Protein AF-0000000084935523 (afdb_homodimer)

pLDDT: mean 92.21, std 7.0, range [58.0, 98.88]

InterPro domains:
  IPR003142 Biotin protein ligase, C-terminal [PF02237] (274-317)
  IPR004143 Biotinyl protein ligase (BPL) and lipoyl protein ligase (LPL), catalytic domain [PF03099] (86-207)
  IPR004143 Biotinyl protein ligase (BPL) and lipoyl protein ligase (LPL), catalytic domain [PS51733] (65-253)
  IPR004408 Biotin--acetyl-CoA-carboxylase ligase [TIGR00121] (83-317)
  IPR004408 Biotin--acetyl-CoA-carboxylase ligase [cd16442] (79-252)
  IPR008988 Transcriptional repressor, C-terminal [SSF50037] (271-317)
  IPR013196 Helix-turn-helix, type 11 [PF08279] (6-58)
  IPR030855 Bifunctional ligase/repressor BirA [MF_00978] (6-317)
  IPR036388 Winged helix-like DNA-binding domain superfamily [G3DSA:1.10.10.10] (2-63)
  IPR036390 Winged helix DNA-binding domain superfamily [SSF46785] (1-60)
  IPR045864 Class II Aminoacyl-tRNA synthetase/Biotinyl protein ligase (BPL) and lipoyl protein ligase (LPL) [G3DSA:3.30.930.10] (65-269)
  IPR045864 Class II Aminoacyl-tRNA synthetase/Biotinyl protein ligase (BPL) and lipoyl protein ligase (LPL) [SSF55681] (77-267)

Secondary structure (DSSP, 8-state):
---HHHHHHHHHHTT---B-HHHHHHHHTS-HHHHHHHHHHHHHTT--EEEETTTEEEESS------HHHHTGGG-SS-EEEEEEES-HHHHHHHTGGGPPTT-EEEEEEESS-B-GGG-B----TTTEEEEEEEEEETT-GGGGTTHHHHHHHHHHHHHHHTT---EEEETTTEEEETTEEEEEEEEEEEEETTS-EEEEEEEEEES---HHHHTT--S-B--TGGGT----HHHHHHHHHHHHHHHHHHHHHHTTHHHHHHHHTTBTTTT-EEEEEETTEEEEEEEEEE-TT-PEEEE-TTS-EEEE-SSSEEEEE--/---HHHHHHHHHHTT---B-HHHHHHHHTS-HHHHHHHHHHHHHTT--EEEETTTEEEESS------HHHHTGGG-SS-EEEEEEES-HHHHHHHTGGGPPTT-EEEEEEESS-B-GGG-B----TTTEEEEEEEEEETT-GGGGTTHHHHHHHHHHHHHHHTT---EEEETTTEEEETTEEEEEEEEEEEEETTS-EEEEEEEEEES---HHHHTT--S-B--TGGGT----HHHHHHHHHHHHHHHHHHHHHHTTHHHHHHHHTTBTTTT-EEEEEETTEEEEEEEEEE-TT-PEEEE-TTS-EEEE-SSSEEEEE--

Sequence (640 aa):
MLSTIRQQLIAALADGQFHSGAHLAEQLGVSRAAIHNHIEALSTLGLDLYRVKGKGYRLAQPLSLLSADHIGVAERPAPLHLLWQVDSTNAFLLARAKQCRNGEACLAEMQTGGRGRRGRTWVSPIASHLYLSYFWRLEQGLAAAGGLSLAVGVMLCEALESLGVSGLTLKWPNDIYLNGRKLAGILVEVSGQQGEACELVIGCGVNVTMPESMAALIDQPWADLAGEGIAPSRSELARRVLEHLDAGMRDFELEGLTPFVARWLARDQFADTPVKLLLGNQEVIGVARGIDPQGHLLLALPDGTVKRFAGGELSLRPRDMLSTIRQQLIAALADGQFHSGAHLAEQLGVSRAAIHNHIEALSTLGLDLYRVKGKGYRLAQPLSLLSADHIGVAERPAPLHLLWQVDSTNAFLLARAKQCRNGEACLAEMQTGGRGRRGRTWVSPIASHLYLSYFWRLEQGLAAAGGLSLAVGVMLCEALESLGVSGLTLKWPNDIYLNGRKLAGILVEVSGQQGEACELVIGCGVNVTMPESMAALIDQPWADLAGEGIAPSRSELARRVLEHLDAGMRDFELEGLTPFVARWLARDQFADTPVKLLLGNQEVIGVARGIDPQGHLLLALPDGTVKRFAGGELSLRPRD

Solvent-accessible surface area (backbone atoms only — not comparable to full-atom values): 33312 Å² total; per-residue (Å²): 131,85,45,72,67,53,50,51,49,48,61,70,35,22,76,32,46,71,42,37,50,64,58,52,11,62,76,69,72,50,50,51,68,53,47,54,52,50,52,55,53,43,37,74,49,44,42,59,70,44,75,42,92,96,51,23,37,27,30,79,58,58,47,50,65,81,36,60,76,68,36,37,52,88,74,45,95,33,60,66,45,81,37,68,68,40,50,29,53,48,57,57,49,60,76,41,50,93,75,56,51,66,57,20,33,28,36,36,34,21,33,80,50,28,67,43,70,92,80,35,69,37,89,36,41,52,48,26,46,45,42,37,14,38,31,38,68,37,72,80,13,69,81,56,51,48,32,45,50,47,41,48,49,43,31,45,49,53,27,43,39,74,72,67,54,71,61,62,28,35,41,75,63,35,36,32,22,39,77,89,16,41,28,32,42,52,43,47,35,40,37,34,38,74,35,31,44,19,42,36,36,39,27,39,39,36,41,34,44,78,43,75,85,54,54,75,76,52,93,59,74,62,36,32,35,45,82,73,72,40,76,73,49,52,18,52,50,49,30,39,38,50,53,30,46,55,55,47,50,54,49,32,72,74,55,35,32,55,85,37,49,66,62,38,57,75,25,39,65,49,60,73,28,60,26,30,36,31,50,79,94,41,75,47,65,28,30,28,64,48,61,49,79,65,50,26,38,28,33,31,32,90,88,64,52,71,45,78,40,70,60,36,71,56,47,71,39,74,52,130,131,86,46,70,66,52,52,50,49,50,62,70,34,22,78,32,46,73,41,38,51,65,57,53,12,62,75,68,72,51,49,52,67,51,49,51,51,51,52,54,52,43,38,73,49,45,41,56,68,45,76,43,92,98,52,25,38,26,30,78,58,58,46,51,65,83,37,59,75,68,37,37,52,88,74,45,95,34,60,70,45,81,37,67,68,40,49,28,53,48,58,57,48,60,79,39,49,92,75,57,51,65,57,21,32,29,37,35,34,20,34,80,48,28,68,44,71,92,80,36,70,36,89,36,42,53,49,25,47,46,46,37,15,39,31,40,68,36,72,81,13,68,80,57,51,48,31,46,50,45,39,49,49,42,33,46,50,52,28,40,39,74,72,67,54,72,62,64,27,35,41,73,61,36,37,32,25,41,77,87,16,42,28,30,42,53,42,48,34,39,37,35,38,74,34,30,45,20,42,36,36,39,26,39,39,35,41,34,43,78,44,75,84,52,54,76,76,51,92,59,75,62,36,31,34,43,82,72,72,38,76,74,47,52,19,52,50,50,30,38,38,50,53,30,46,55,53,47,49,55,50,33,73,74,56,36,33,56,84,36,48,66,64,37,58,74,26,38,65,48,61,72,30,60,26,30,37,31,49,79,93,41,75,47,63,27,31,27,64,48,61,48,79,65,49,25,40,30,34,31,31,90,88,63,51,71,45,78,40,71,60,35,70,54,46,70,40,75,51,129

Radius of gyration: 29.52 Å; Cα contacts (8 Å, |Δi|>4): 1393; chains: 2; bounding box: 50×87×84 Å

Organism: Ferrimonas balearica (strain DSM 9799 / CCM 4581 / KCTC 23876 / PAT) (NCBI:txid550540)

Structure (mmCIF, N/CA/C/O backbone):
data_AF-0000000084935523-model_v1
#
loop_
_entity.id
_entity.type
_entity.pdbx_description
1 polymer 'Bifunctional ligase/repressor BirA'
#
loop_
_atom_site.group_PDB
_atom_site.id
_atom_site.type_symbol
_atom_site.label_atom_id
_atom_site.label_alt_id
_atom_site.label_comp_id
_atom_site.label_asym_id
_atom_site.label_entity_id
_atom_site.label_seq_id
_atom_site.pdbx_PDB_ins_code
_atom_site.Cartn_x
_atom_site.Cartn_y
_atom_site.Cartn_z
_atom_site.occupancy
_atom_site.B_iso_or_equiv
_atom_site.auth_seq_id
_atom_site.auth_comp_id
_atom_site.auth_asym_id
_atom_site.auth_atom_id
_atom_site.pdbx_PDB_model_num
ATOM 1 N N . MET A 1 1 ? -11.367 24.094 -11.18 1 74.06 1 MET A N 1
ATOM 2 C CA . MET A 1 1 ? -9.922 24.281 -11.266 1 74.06 1 MET A CA 1
ATOM 3 C C . MET A 1 1 ? -9.547 25.734 -10.953 1 74.06 1 MET A C 1
ATOM 5 O O . MET A 1 1 ? -10.297 26.656 -11.266 1 74.06 1 MET A O 1
ATOM 9 N N . LEU A 1 2 ? -8.531 25.844 -10.156 1 86.69 2 LEU A N 1
ATOM 10 C CA . LEU A 1 2 ? -8.047 27.172 -9.844 1 86.69 2 LEU A CA 1
ATOM 11 C C . LEU A 1 2 ? -7.18 27.719 -10.977 1 86.69 2 LEU A C 1
ATOM 13 O O . LEU A 1 2 ? -5.969 27.469 -11.016 1 86.69 2 LEU A O 1
ATOM 17 N N . SER A 1 3 ? -7.844 28.453 -11.867 1 88.44 3 SER A N 1
ATOM 18 C CA . SER A 1 3 ? -7.148 29.016 -13.016 1 88.44 3 SER A CA 1
ATOM 19 C C . SER A 1 3 ? -6.051 29.984 -12.586 1 88.44 3 SER A C 1
ATOM 21 O O . SER A 1 3 ? -5.996 30.375 -11.422 1 88.44 3 SER A O 1
ATOM 23 N N . THR A 1 4 ? -5.242 30.328 -13.523 1 90.56 4 THR A N 1
ATOM 24 C CA . THR A 1 4 ? -4.16 31.266 -13.258 1 90.56 4 THR A CA 1
ATOM 25 C C . THR A 1 4 ? -4.719 32.625 -12.797 1 90.56 4 THR A C 1
ATOM 27 O O . THR A 1 4 ? -4.18 33.25 -11.883 1 90.56 4 THR A O 1
ATOM 30 N N . ILE A 1 5 ? -5.754 33.062 -13.414 1 91.12 5 ILE A N 1
ATOM 31 C CA . ILE A 1 5 ? -6.355 34.344 -13.07 1 91.12 5 ILE A CA 1
ATOM 32 C C . ILE A 1 5 ? -6.895 34.281 -11.641 1 91.12 5 ILE A C 1
ATOM 34 O O . ILE A 1 5 ? -6.754 35.25 -10.883 1 91.12 5 ILE A O 1
ATOM 38 N N . ARG A 1 6 ? -7.492 33.188 -11.312 1 92.31 6 ARG A N 1
ATOM 39 C CA . ARG A 1 6 ? -8.023 33.062 -9.961 1 92.31 6 ARG A CA 1
ATOM 40 C C . ARG A 1 6 ? -6.895 33.031 -8.93 1 92.31 6 ARG A C 1
ATOM 42 O O . ARG A 1 6 ? -7.023 33.625 -7.855 1 92.31 6 ARG A O 1
ATOM 49 N N . GLN A 1 7 ? -5.832 32.375 -9.273 1 93.5 7 GLN A N 1
ATOM 50 C CA . GLN A 1 7 ? -4.668 32.375 -8.391 1 93.5 7 GLN A CA 1
ATOM 51 C C . GLN A 1 7 ? -4.148 33.812 -8.156 1 93.5 7 GLN A C 1
ATOM 53 O O . GLN A 1 7 ? -3.865 34.188 -7.023 1 93.5 7 GLN A O 1
ATOM 58 N N . GLN A 1 8 ? -4.09 34.562 -9.195 1 93.31 8 GLN A N 1
ATOM 59 C CA . GLN A 1 8 ? -3.615 35.938 -9.125 1 93.31 8 GLN A CA 1
ATOM 60 C C . GLN A 1 8 ? -4.578 36.812 -8.32 1 93.31 8 GLN A C 1
ATOM 62 O O . GLN A 1 8 ? -4.148 37.688 -7.574 1 93.31 8 GLN A O 1
ATOM 67 N N . LEU A 1 9 ? -5.809 36.562 -8.523 1 93.06 9 LEU A N 1
ATOM 68 C CA . LEU A 1 9 ? -6.832 37.281 -7.797 1 93.06 9 LEU A CA 1
ATOM 69 C C . LEU A 1 9 ? -6.727 37.031 -6.297 1 93.06 9 LEU A C 1
ATOM 71 O O . LEU A 1 9 ? -6.812 37.969 -5.496 1 93.06 9 LEU A O 1
ATOM 75 N N . ILE A 1 10 ? -6.555 35.781 -5.953 1 93.38 10 ILE A N 1
ATOM 76 C CA . ILE A 1 10 ? -6.395 35.406 -4.551 1 93.38 10 ILE A CA 1
ATOM 77 C C . ILE A 1 10 ? -5.168 36.094 -3.969 1 93.38 10 ILE A C 1
ATOM 79 O O . ILE A 1 10 ? -5.23 36.688 -2.877 1 93.38 10 ILE A O 1
ATOM 83 N N . ALA 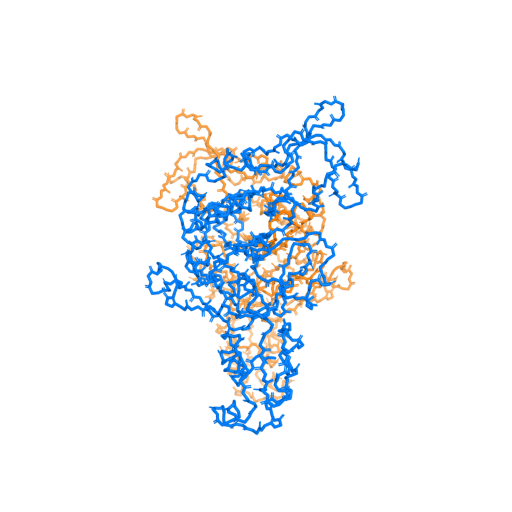A 1 11 ? -4.113 36.031 -4.707 1 93.12 11 ALA A N 1
ATOM 84 C CA . ALA A 1 11 ? -2.883 36.688 -4.258 1 93.12 11 ALA A CA 1
ATOM 85 C C . ALA A 1 11 ? -3.094 38.188 -4.047 1 93.12 11 ALA A C 1
ATOM 87 O O . ALA A 1 11 ? -2.605 38.75 -3.066 1 93.12 11 ALA A O 1
ATOM 88 N N . ALA A 1 12 ? -3.807 38.781 -4.895 1 93 12 ALA A N 1
ATOM 89 C CA . ALA A 1 12 ? -4.055 40.219 -4.836 1 93 12 ALA A CA 1
ATOM 90 C C . ALA A 1 12 ? -4.914 40.594 -3.629 1 93 12 ALA A C 1
ATOM 92 O O . ALA A 1 12 ? -4.727 41.656 -3.016 1 93 12 ALA A O 1
ATOM 93 N N . LEU A 1 13 ? -5.824 39.75 -3.324 1 93.31 13 LEU A N 1
ATOM 94 C CA . LEU A 1 13 ? -6.781 40.031 -2.264 1 93.31 13 LEU A CA 1
ATOM 95 C C . LEU A 1 13 ? -6.266 39.531 -0.916 1 93.31 13 LEU A C 1
ATOM 97 O O . LEU A 1 13 ? -6.879 39.812 0.123 1 93.31 13 LEU A O 1
ATOM 101 N N . ALA A 1 14 ? -5.133 38.875 -0.876 1 92.31 14 ALA A N 1
ATOM 102 C CA . ALA A 1 14 ? -4.66 38.156 0.292 1 92.31 14 ALA A CA 1
ATOM 103 C C . ALA A 1 14 ? -4.367 39.094 1.455 1 92.31 14 ALA A C 1
ATOM 105 O O . ALA A 1 14 ? -4.438 38.688 2.619 1 92.31 14 ALA A O 1
ATOM 106 N N . ASP A 1 15 ? -4.133 40.344 1.156 1 90.94 15 ASP A N 1
ATOM 107 C CA . ASP A 1 15 ? -3.756 41.312 2.189 1 90.94 15 ASP A CA 1
ATOM 108 C C . ASP A 1 15 ? -4.965 41.719 3.031 1 90.94 15 ASP A C 1
ATOM 110 O O . ASP A 1 15 ? -4.82 42.375 4.059 1 90.94 15 ASP A O 1
ATOM 114 N N . GLY A 1 16 ? -6.105 41.375 2.609 1 90.44 16 GLY A N 1
ATOM 115 C CA . GLY A 1 16 ? -7.32 41.656 3.363 1 90.44 16 GLY A CA 1
ATOM 116 C C . GLY A 1 16 ? -7.809 43.062 3.232 1 90.44 16 GLY A C 1
ATOM 117 O O . GLY A 1 16 ? -8.688 43.5 3.979 1 90.44 16 GLY A O 1
ATOM 118 N N . GLN A 1 17 ? -7.215 43.781 2.295 1 92.69 17 GLN A N 1
ATOM 119 C CA . GLN A 1 17 ? -7.637 45.156 2.057 1 92.69 17 GLN A CA 1
ATOM 120 C C . GLN A 1 17 ? -8.625 45.25 0.899 1 92.69 17 GLN A C 1
ATOM 122 O O . GLN A 1 17 ? -8.781 44.281 0.139 1 92.69 17 GLN A O 1
ATOM 127 N N . PHE A 1 18 ? -9.297 46.375 0.881 1 94.69 18 PHE A N 1
ATOM 128 C CA . PHE A 1 18 ? -10.219 46.594 -0.234 1 94.69 18 PHE A CA 1
ATOM 129 C C . PHE A 1 18 ? -9.445 46.844 -1.526 1 94.69 18 PHE A C 1
ATOM 131 O O . PHE A 1 18 ? -8.453 47.562 -1.535 1 94.69 18 PHE A O 1
ATOM 138 N N . HIS A 1 19 ? -9.852 46.219 -2.559 1 95.38 19 HIS A N 1
ATOM 139 C CA . HIS A 1 19 ? -9.359 46.438 -3.91 1 95.38 19 HIS A CA 1
ATOM 140 C C . HIS A 1 19 ? -10.5 46.656 -4.891 1 95.38 19 HIS A C 1
ATOM 142 O O . HIS A 1 19 ? -11.445 45.875 -4.949 1 95.38 19 HIS A O 1
ATOM 148 N N . SER A 1 20 ? -10.445 47.75 -5.566 1 94.31 20 SER A N 1
ATOM 149 C CA . SER A 1 20 ? -11.516 48.062 -6.508 1 94.31 20 SER A CA 1
ATOM 150 C C . SER A 1 20 ? -11.562 47.062 -7.645 1 94.31 20 SER A C 1
ATOM 152 O O . SER A 1 20 ? -10.523 46.531 -8.078 1 94.31 20 SER A O 1
ATOM 154 N N . GLY A 1 21 ? -12.742 46.781 -8.125 1 93.25 21 GLY A N 1
ATOM 155 C CA . GLY A 1 21 ? -12.898 45.906 -9.266 1 93.25 21 GLY A CA 1
ATOM 156 C C . GLY A 1 21 ? -12.172 46.406 -10.508 1 93.25 21 GLY A C 1
ATOM 157 O O . GLY A 1 21 ? -11.617 45.594 -11.266 1 93.25 21 GLY A O 1
ATOM 158 N N . ALA A 1 22 ? -12.18 47.688 -10.664 1 93.19 22 ALA A N 1
ATOM 159 C CA . ALA A 1 22 ? -11.508 48.312 -11.812 1 93.19 22 ALA A CA 1
ATOM 160 C C . ALA A 1 22 ? -10 48.094 -11.742 1 93.19 22 ALA A C 1
ATOM 162 O O . ALA A 1 22 ? -9.367 47.75 -12.75 1 93.19 22 ALA A O 1
ATOM 163 N N . HIS A 1 23 ? -9.445 48.281 -10.625 1 94.06 23 HIS A N 1
ATOM 164 C CA . HIS A 1 23 ? -8.016 48.094 -10.438 1 94.06 23 HIS A CA 1
ATOM 165 C C . HIS A 1 23 ? -7.613 46.656 -10.656 1 94.06 23 HIS A C 1
ATOM 167 O O . HIS A 1 23 ? -6.605 46.375 -11.312 1 94.06 23 HIS A O 1
ATOM 173 N N . LEU A 1 24 ? -8.359 45.75 -10.078 1 95.38 24 LEU A N 1
ATOM 174 C CA . LEU A 1 24 ? -8.094 44.312 -10.242 1 95.38 24 LEU A CA 1
ATOM 175 C C . LEU A 1 24 ? -8.18 43.906 -11.711 1 95.38 24 LEU A C 1
ATOM 177 O O . LEU A 1 24 ? -7.352 43.125 -12.195 1 95.38 24 LEU A O 1
ATOM 181 N N . ALA A 1 25 ? -9.172 44.406 -12.367 1 95.06 25 ALA A N 1
ATOM 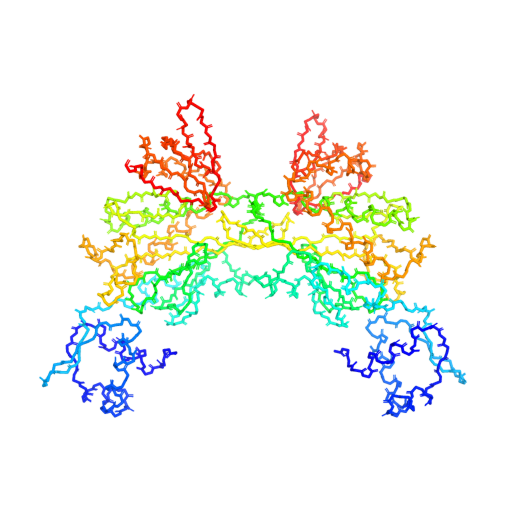182 C CA . ALA A 1 25 ? -9.367 44.125 -13.789 1 95.06 25 ALA A CA 1
ATOM 183 C C . ALA A 1 25 ? -8.164 44.562 -14.609 1 95.06 25 ALA A C 1
ATOM 185 O O . ALA A 1 25 ? -7.691 43.844 -15.492 1 95.06 25 ALA A O 1
ATOM 186 N N . GLU A 1 26 ? -7.742 45.75 -14.344 1 94.38 26 GLU A N 1
ATOM 187 C CA . GLU A 1 26 ? -6.582 46.312 -15.031 1 94.38 26 GLU A CA 1
ATOM 188 C C . GLU A 1 26 ? -5.328 45.469 -14.758 1 94.38 26 GLU A C 1
ATOM 190 O O . GLU A 1 26 ? -4.578 45.156 -15.68 1 94.38 26 GLU A O 1
ATOM 195 N N . GLN A 1 27 ? -5.117 45.156 -13.578 1 93.44 27 GLN A N 1
ATOM 196 C CA . GLN A 1 27 ? -3.934 44.438 -13.148 1 93.44 27 GLN A CA 1
ATOM 197 C C . GLN A 1 27 ? -3.893 43.031 -13.773 1 93.44 27 GLN A C 1
ATOM 199 O O . GLN A 1 27 ? -2.818 42.531 -14.109 1 93.44 27 GLN A O 1
ATOM 204 N N . LEU A 1 28 ? -5.059 42.438 -13.914 1 94 28 LEU A N 1
ATOM 205 C CA . LEU A 1 28 ? -5.102 41.031 -14.336 1 94 28 LEU A CA 1
ATOM 206 C C . LEU A 1 28 ? -5.438 40.906 -15.812 1 94 28 LEU A C 1
ATOM 208 O O . LEU A 1 28 ? -5.406 39.812 -16.375 1 94 28 LEU A O 1
ATOM 212 N N . GLY A 1 29 ? -5.73 42.062 -16.422 1 93.94 29 GLY A N 1
ATOM 213 C CA . GLY A 1 29 ? -5.973 42.094 -17.844 1 93.94 29 GLY A CA 1
ATOM 214 C C . GLY A 1 29 ? -7.285 41.438 -18.25 1 93.94 29 GLY A C 1
ATOM 215 O O . GLY A 1 29 ? -7.344 40.719 -19.234 1 93.94 29 GLY A O 1
ATOM 216 N N . VAL A 1 30 ? -8.305 41.594 -17.438 1 95.06 30 VAL A N 1
ATOM 217 C CA . VAL A 1 30 ? -9.633 41.094 -17.734 1 95.06 30 VAL A CA 1
ATOM 218 C C . VAL A 1 30 ? -10.688 42.156 -17.5 1 95.06 30 VAL A C 1
ATOM 220 O O . VAL A 1 30 ? -10.352 43.281 -17.125 1 95.06 30 VAL A O 1
ATOM 223 N N . SER A 1 31 ? -11.93 41.875 -17.844 1 94.12 31 SER A N 1
ATOM 224 C CA . SER A 1 31 ? -13.016 42.844 -17.656 1 94.12 31 SER A CA 1
ATOM 225 C C . SER A 1 31 ? -13.477 42.875 -16.203 1 94.12 31 SER A C 1
ATOM 227 O O . SER A 1 31 ? -13.219 41.938 -15.438 1 94.12 31 SER A O 1
ATOM 229 N N . ARG A 1 32 ? -14.109 44 -15.844 1 92.25 32 ARG A N 1
ATOM 230 C CA . ARG A 1 32 ? -14.711 44.094 -14.516 1 92.25 32 ARG A CA 1
ATOM 231 C C . ARG A 1 32 ? -15.75 43 -14.305 1 92.25 32 ARG A C 1
ATOM 233 O O . ARG A 1 32 ? -15.891 42.469 -13.203 1 92.25 32 ARG A O 1
ATOM 240 N N . ALA A 1 33 ? -16.469 42.719 -15.32 1 93.12 33 ALA A N 1
ATOM 241 C CA . ALA A 1 33 ? -17.453 41.656 -15.242 1 93.12 33 ALA A CA 1
ATOM 242 C C . ALA A 1 33 ? -16.797 40.281 -14.945 1 93.12 33 ALA A C 1
ATOM 244 O O . ALA A 1 33 ? -17.344 39.5 -14.188 1 93.12 33 ALA A O 1
ATOM 245 N N . ALA A 1 34 ? -15.664 40.094 -15.57 1 93.62 34 ALA A N 1
ATOM 246 C CA . ALA A 1 34 ? -14.922 38.844 -15.336 1 93.62 34 ALA A CA 1
ATOM 247 C C . ALA A 1 34 ? -14.453 38.781 -13.883 1 93.62 34 ALA A C 1
ATOM 249 O O . ALA A 1 34 ? -14.461 37.688 -13.281 1 93.62 34 ALA A O 1
ATOM 250 N N . ILE A 1 35 ? -13.969 39.844 -13.352 1 93.81 35 ILE A N 1
ATOM 251 C CA . ILE A 1 35 ? -13.539 39.906 -11.953 1 93.81 35 ILE A CA 1
ATOM 252 C C . ILE A 1 35 ? -14.68 39.469 -11.039 1 93.81 35 ILE A C 1
ATOM 254 O O . ILE A 1 35 ? -14.484 38.656 -10.133 1 93.81 35 ILE A O 1
ATOM 258 N N . HIS A 1 36 ? -15.828 40.031 -11.289 1 92.19 36 HIS A N 1
ATOM 259 C CA . HIS A 1 36 ? -17 39.688 -10.492 1 92.19 36 HIS A CA 1
ATOM 260 C C . HIS A 1 36 ? -17.281 38.188 -10.555 1 92.19 36 HIS A C 1
ATOM 262 O O . HIS A 1 36 ? -17.531 37.562 -9.523 1 92.19 36 HIS A O 1
ATOM 268 N N . ASN A 1 37 ? -17.219 37.625 -11.688 1 93.69 37 ASN A N 1
ATOM 269 C CA . ASN A 1 37 ? -17.469 36.188 -11.875 1 93.69 37 ASN A CA 1
ATOM 270 C C . ASN A 1 37 ? -16.438 35.344 -11.125 1 93.69 37 ASN A C 1
ATOM 272 O O . ASN A 1 37 ? -16.781 34.344 -10.5 1 93.69 37 ASN A O 1
ATOM 276 N N . HIS A 1 38 ? -15.195 35.75 -11.266 1 92.94 38 HIS A N 1
ATOM 277 C CA . HIS A 1 38 ? -14.133 35 -10.57 1 92.94 38 HIS A CA 1
ATOM 278 C C . HIS A 1 38 ? -14.297 35.094 -9.062 1 92.94 38 HIS A C 1
ATOM 280 O O . HIS A 1 38 ? -14.047 34.125 -8.344 1 92.94 38 HIS A O 1
ATOM 286 N N . ILE A 1 39 ? -14.68 36.25 -8.617 1 91.62 39 ILE A N 1
ATOM 287 C CA . ILE A 1 39 ? -14.883 36.438 -7.188 1 91.62 39 ILE A CA 1
ATOM 288 C C . ILE A 1 39 ? -16 35.531 -6.688 1 91.62 39 ILE A C 1
ATOM 290 O O . ILE A 1 39 ? -15.883 34.906 -5.629 1 91.62 39 ILE A O 1
ATOM 294 N N . GLU A 1 40 ? -17.062 35.406 -7.41 1 90.5 40 GLU A N 1
ATOM 295 C CA . GLU A 1 40 ? -18.172 34.5 -7.062 1 90.5 40 GLU A CA 1
ATOM 296 C C . GLU A 1 40 ? -17.703 33.062 -7.027 1 90.5 40 GLU A C 1
ATOM 298 O O . GLU A 1 40 ? -18.094 32.312 -6.129 1 90.5 40 GLU A O 1
ATOM 303 N N . ALA A 1 41 ? -16.969 32.75 -7.992 1 90.31 41 ALA A N 1
ATOM 304 C CA . ALA A 1 41 ? -16.453 31.375 -8.055 1 90.31 41 ALA A CA 1
ATOM 305 C C . ALA A 1 41 ? -15.547 31.078 -6.852 1 90.31 41 ALA A C 1
ATOM 307 O O . ALA A 1 41 ? -15.602 29.984 -6.285 1 90.31 41 ALA A O 1
ATOM 308 N N . LEU A 1 42 ? -14.703 31.969 -6.52 1 90.06 42 LEU A N 1
ATOM 309 C CA . LEU A 1 42 ? -13.781 31.797 -5.402 1 90.06 42 LEU A CA 1
ATOM 310 C C . LEU A 1 42 ? -14.539 31.688 -4.082 1 90.06 42 LEU A C 1
ATOM 312 O O . LEU A 1 42 ? -14.117 30.953 -3.182 1 90.06 42 LEU A O 1
ATOM 316 N N . SER A 1 43 ? -15.648 32.375 -4 1 87.12 43 SER A N 1
ATOM 317 C CA . SER A 1 43 ? -16.484 32.25 -2.814 1 87.12 43 SER A CA 1
ATOM 318 C C . SER A 1 43 ? -17.016 30.844 -2.658 1 87.12 43 SER A C 1
ATOM 320 O O . SER A 1 43 ? -17.094 30.312 -1.544 1 87.12 43 SER A O 1
ATOM 322 N N . THR A 1 44 ? -17.266 30.219 -3.719 1 83.81 44 THR A N 1
ATOM 323 C CA . THR A 1 44 ? -17.766 28.844 -3.693 1 83.81 44 THR A CA 1
ATOM 324 C C . THR A 1 44 ? -16.656 27.875 -3.281 1 83.81 44 THR A C 1
ATOM 326 O O . THR A 1 44 ? -16.938 26.766 -2.803 1 83.81 44 THR A O 1
ATOM 329 N N . LEU A 1 45 ? -15.492 28.312 -3.451 1 83.75 45 LEU A N 1
ATOM 330 C CA . LEU A 1 45 ? -14.352 27.484 -3.105 1 83.75 45 LEU A CA 1
ATOM 331 C C . LEU A 1 45 ? -13.93 27.703 -1.657 1 83.75 45 LEU A C 1
ATOM 333 O O . LEU A 1 45 ? -12.883 27.219 -1.227 1 83.75 45 LEU A O 1
ATOM 337 N N . GLY A 1 46 ? -14.719 28.547 -0.953 1 82.06 46 GLY A N 1
ATOM 338 C CA . GLY A 1 46 ? -14.531 28.625 0.486 1 82.06 46 GLY A CA 1
ATOM 339 C C . GLY A 1 46 ? -13.891 29.938 0.924 1 82.06 46 GLY A C 1
ATOM 340 O O . GLY A 1 46 ? -13.477 30.078 2.078 1 82.06 46 GLY A O 1
ATOM 341 N N . LEU A 1 47 ? -13.719 30.859 0.046 1 88.56 47 LEU A N 1
ATOM 342 C CA . LEU A 1 47 ? -13.203 32.156 0.431 1 88.56 47 LEU A CA 1
ATOM 343 C C . LEU A 1 47 ? -14.336 33.094 0.843 1 88.56 47 LEU A C 1
ATOM 345 O O . LEU A 1 47 ? -15.328 33.25 0.117 1 88.56 47 LEU A O 1
ATOM 349 N N . ASP A 1 48 ? -14.172 33.625 1.951 1 89.19 48 ASP A N 1
ATOM 350 C CA . ASP A 1 48 ? -15.125 34.625 2.396 1 89.19 48 ASP A CA 1
ATOM 351 C C . ASP A 1 48 ? -14.789 36 1.825 1 89.19 48 ASP A C 1
ATOM 353 O O . ASP A 1 48 ? -13.922 36.719 2.355 1 89.19 48 ASP A O 1
ATOM 357 N N . LEU A 1 49 ? -15.531 36.406 0.833 1 90.44 49 LEU A N 1
ATOM 358 C CA . LEU A 1 49 ? -15.289 37.656 0.135 1 90.44 49 LEU A CA 1
ATOM 359 C C . LEU A 1 49 ? -16.5 38.594 0.251 1 90.44 49 LEU A C 1
ATOM 361 O O . LEU A 1 49 ? -17.641 38.125 0.22 1 90.44 49 LEU A O 1
ATOM 365 N N . TYR A 1 50 ? -16.141 39.844 0.356 1 88.25 50 TYR A N 1
ATOM 366 C CA . TYR A 1 50 ? -17.172 40.844 0.451 1 88.25 50 TYR A CA 1
ATOM 367 C C . TYR A 1 50 ? -16.984 41.906 -0.614 1 88.25 50 TYR A C 1
ATOM 369 O O . TYR A 1 50 ? -15.859 42.219 -1.025 1 88.25 50 TYR A O 1
ATOM 377 N N . ARG A 1 51 ? -18.094 42.406 -1.02 1 91 51 ARG A N 1
ATOM 378 C CA . ARG A 1 51 ? -18.109 43.562 -1.921 1 91 51 ARG A CA 1
ATOM 379 C C . ARG A 1 51 ? -18.812 44.75 -1.283 1 91 51 ARG A C 1
ATOM 381 O O . ARG A 1 51 ? -19.891 44.594 -0.708 1 91 51 ARG A O 1
ATOM 388 N N . VAL A 1 52 ? -18.172 45.844 -1.284 1 91 52 VAL A N 1
ATOM 389 C CA . VAL A 1 52 ? -18.797 47.094 -0.822 1 91 52 VAL A CA 1
ATOM 390 C C . VAL A 1 52 ? -18.828 48.094 -1.959 1 91 52 VAL A C 1
ATOM 392 O O . VAL A 1 52 ? -17.797 48.375 -2.576 1 91 52 VAL A O 1
ATOM 395 N N . LYS A 1 53 ? -20.016 48.625 -2.104 1 90.5 53 LYS A N 1
ATOM 396 C CA . LYS A 1 53 ? -20.172 49.625 -3.156 1 90.5 53 LYS A CA 1
ATOM 397 C C . LYS A 1 53 ? -19.234 50.812 -2.953 1 90.5 53 LYS A C 1
ATOM 399 O O . LYS A 1 53 ? -19.125 51.344 -1.852 1 90.5 53 LYS A O 1
ATOM 404 N N . GLY A 1 54 ? -18.5 51.156 -4.016 1 90.12 54 GLY A N 1
ATOM 405 C CA . GLY A 1 54 ? -17.594 52.312 -3.965 1 90.12 54 GLY A CA 1
ATOM 406 C C . GLY A 1 54 ? -16.219 51.938 -3.441 1 90.12 54 GLY A C 1
ATOM 407 O O . GLY A 1 54 ? -15.266 52.719 -3.621 1 90.12 54 GLY A O 1
ATOM 408 N N . LYS A 1 55 ? -16.016 50.812 -2.818 1 92.81 55 LYS A N 1
ATOM 409 C CA . LYS A 1 55 ? -14.734 50.469 -2.229 1 92.81 55 LYS A CA 1
ATOM 410 C C . LYS A 1 55 ? -14.102 49.281 -2.961 1 92.81 55 LYS A C 1
ATOM 412 O O . LYS A 1 55 ? -12.883 49.25 -3.156 1 92.81 55 LYS A O 1
ATOM 417 N N . GLY A 1 56 ? -15 48.312 -3.285 1 94.94 56 GLY A N 1
ATOM 418 C CA . GLY A 1 56 ? -14.492 47.156 -4.004 1 94.94 56 GLY A CA 1
ATOM 419 C C . GLY A 1 56 ? -14.633 45.844 -3.232 1 94.94 56 GLY A C 1
ATOM 420 O O . GLY A 1 56 ? -15.656 45.594 -2.598 1 94.94 56 GLY A O 1
ATOM 421 N N . TYR A 1 57 ? -13.625 44.969 -3.498 1 95.06 57 TYR A N 1
ATOM 422 C CA . TYR A 1 57 ? -13.688 43.625 -2.924 1 95.06 57 TYR A CA 1
ATOM 423 C C . TYR A 1 57 ? -12.648 43.469 -1.817 1 95.06 57 TYR A C 1
ATOM 425 O O . TYR A 1 57 ? -11.562 44.031 -1.886 1 95.06 57 TYR A O 1
ATOM 433 N N . ARG A 1 58 ? -13 42.688 -0.816 1 93.38 58 ARG A N 1
ATOM 434 C CA . ARG A 1 58 ? -12.078 42.375 0.271 1 93.38 58 ARG A CA 1
ATOM 435 C C . ARG A 1 58 ? -12.375 41 0.865 1 93.38 58 ARG A C 1
ATOM 437 O O . ARG A 1 58 ? -13.523 40.562 0.859 1 93.38 58 ARG A O 1
ATOM 444 N N . LEU A 1 59 ? -11.328 40.375 1.344 1 91.12 59 LEU A N 1
ATOM 445 C CA . LEU A 1 59 ? -11.5 39.156 2.119 1 91.12 59 LEU A CA 1
ATOM 446 C C . LEU A 1 59 ? -11.93 39.469 3.549 1 91.12 59 LEU A C 1
ATOM 448 O O . LEU A 1 59 ? -11.539 40.5 4.102 1 91.12 59 LEU A O 1
ATOM 452 N N . ALA A 1 60 ? -12.703 38.562 4.086 1 85.75 60 ALA A N 1
ATOM 453 C CA . ALA A 1 60 ? -13.086 38.75 5.484 1 85.75 60 ALA A CA 1
ATOM 454 C C . ALA A 1 60 ? -11.859 38.75 6.391 1 85.75 60 ALA A C 1
ATOM 456 O O . ALA A 1 60 ? -11.805 39.469 7.379 1 85.75 60 ALA A O 1
ATOM 457 N N . GLN A 1 61 ? -10.953 37.906 6.062 1 84.38 61 GLN A N 1
ATOM 458 C CA . GLN A 1 61 ? -9.664 37.812 6.746 1 84.38 61 GLN A CA 1
ATOM 459 C C . GLN A 1 61 ? -8.523 37.656 5.75 1 84.38 61 GLN A C 1
ATOM 461 O O . GLN A 1 61 ? -8.672 37.031 4.711 1 84.38 61 GLN A O 1
ATOM 466 N N . PRO A 1 62 ? -7.441 38.344 6.145 1 88.38 62 PRO A N 1
ATOM 467 C CA . PRO A 1 62 ? -6.289 38.156 5.262 1 88.38 62 PRO A CA 1
ATOM 468 C C . PRO A 1 62 ? -5.891 36.688 5.145 1 88.38 62 PRO A C 1
ATOM 470 O O . PRO A 1 62 ? -6.191 35.875 6.035 1 88.38 62 PRO A O 1
ATOM 473 N N . LEU A 1 63 ? -5.262 36.375 4.043 1 90 63 LEU A N 1
ATOM 474 C CA . LEU A 1 63 ? -4.801 35 3.809 1 90 63 LEU A CA 1
ATOM 475 C C . LEU A 1 63 ? -3.281 34.938 3.924 1 90 63 LEU A C 1
ATOM 477 O O . LEU A 1 63 ? -2.568 35.844 3.492 1 90 63 LEU A O 1
ATOM 481 N N . SER A 1 64 ? -2.859 33.875 4.539 1 90.94 64 SER A N 1
ATOM 482 C CA . SER A 1 64 ? -1.443 33.531 4.535 1 90.94 64 SER A CA 1
ATOM 483 C C . SER A 1 64 ? -1.144 32.469 3.482 1 90.94 64 SER A C 1
ATOM 485 O O . SER A 1 64 ? -1.218 31.266 3.762 1 90.94 64 SER A O 1
ATOM 487 N N . LEU A 1 65 ? -0.724 32.938 2.359 1 94.81 65 LEU A N 1
ATOM 488 C CA . LEU A 1 65 ? -0.415 32 1.284 1 94.81 65 LEU A CA 1
ATOM 489 C C . LEU A 1 65 ? 0.924 31.328 1.53 1 94.81 65 LEU A C 1
ATOM 491 O O . LEU A 1 65 ? 1.809 31.891 2.176 1 94.81 65 LEU A O 1
ATOM 495 N N . LEU A 1 66 ? 1.043 30.141 0.983 1 97.25 66 LEU A N 1
ATOM 496 C CA . LEU A 1 66 ? 2.297 29.406 1.105 1 97.25 66 LEU A CA 1
ATOM 497 C C . LEU A 1 66 ? 3.396 30.062 0.28 1 97.25 66 LEU A C 1
ATOM 499 O O . LEU A 1 66 ? 3.162 30.484 -0.857 1 97.25 66 LEU A O 1
ATOM 503 N N . SER A 1 67 ? 4.492 30.234 0.944 1 96.44 67 SER A N 1
ATOM 504 C CA . SER A 1 67 ? 5.66 30.828 0.302 1 96.44 67 SER A CA 1
ATOM 505 C C . SER A 1 67 ? 6.867 29.906 0.385 1 96.44 67 SER A C 1
ATOM 507 O O . SER A 1 67 ? 7.301 29.531 1.479 1 96.44 67 SER A O 1
ATOM 509 N N . ALA A 1 68 ? 7.402 29.594 -0.779 1 97 68 ALA A N 1
ATOM 510 C CA . ALA A 1 68 ? 8.578 28.719 -0.827 1 97 68 ALA A CA 1
ATOM 511 C C . ALA A 1 68 ? 9.719 29.297 0.008 1 97 68 ALA A C 1
ATOM 513 O O . ALA A 1 68 ? 10.391 28.562 0.73 1 97 68 ALA A O 1
ATOM 514 N N . ASP A 1 69 ? 9.898 30.547 -0.094 1 96.44 69 ASP A N 1
ATOM 515 C CA . ASP A 1 69 ? 10.977 31.219 0.62 1 96.44 69 ASP A CA 1
ATOM 516 C C . ASP A 1 69 ? 10.766 31.156 2.129 1 96.44 69 ASP A C 1
ATOM 518 O O . ASP A 1 69 ? 11.688 30.844 2.883 1 96.44 69 ASP A O 1
ATOM 522 N N . HIS A 1 70 ? 9.555 31.438 2.541 1 96.44 70 HIS A N 1
ATOM 523 C CA . HIS A 1 70 ? 9.266 31.484 3.971 1 96.44 70 HIS A CA 1
ATOM 524 C C . HIS A 1 70 ? 9.289 30.094 4.578 1 96.44 70 HIS A C 1
ATOM 526 O O . HIS A 1 70 ? 9.609 29.922 5.758 1 96.44 70 HIS A O 1
ATOM 532 N N . ILE A 1 71 ? 8.984 29.062 3.762 1 97.81 71 ILE A N 1
ATOM 533 C CA . ILE A 1 71 ? 9.039 27.688 4.23 1 97.81 71 ILE A CA 1
ATOM 534 C C . ILE A 1 71 ? 10.492 27.203 4.258 1 97.81 71 ILE A C 1
ATOM 536 O O . ILE A 1 71 ? 10.844 26.297 5.02 1 97.81 71 ILE A O 1
ATOM 540 N N . GLY A 1 72 ? 11.328 27.828 3.475 1 96.88 72 GLY A N 1
ATOM 541 C CA . GLY A 1 72 ? 12.719 27.422 3.354 1 96.88 72 GLY A CA 1
ATOM 542 C C . GLY A 1 72 ? 12.906 26.219 2.436 1 96.88 72 GLY A C 1
ATOM 543 O O . GLY A 1 72 ? 13.641 25.281 2.77 1 96.88 72 GLY A O 1
ATOM 544 N N . VAL A 1 73 ? 12.203 26.234 1.315 1 94.38 73 VAL A N 1
ATOM 545 C CA . VAL A 1 73 ? 12.219 25.109 0.38 1 94.38 73 VAL A CA 1
ATOM 546 C C . VAL A 1 73 ? 13.648 24.859 -0.092 1 94.38 73 VAL A C 1
ATOM 548 O O . VAL A 1 73 ? 14.07 23.703 -0.208 1 94.38 73 VAL A O 1
ATOM 551 N N . ALA A 1 74 ? 14.406 25.875 -0.324 1 94 74 ALA A N 1
ATOM 552 C CA . ALA A 1 74 ? 15.758 25.75 -0.857 1 94 74 ALA A CA 1
ATOM 553 C C . ALA A 1 74 ? 16.688 25.094 0.151 1 94 74 ALA A C 1
ATOM 555 O O . ALA A 1 74 ? 17.688 24.469 -0.231 1 94 74 ALA A O 1
ATOM 556 N N . GLU A 1 75 ? 16.359 25.141 1.381 1 95.31 75 GLU A N 1
ATOM 557 C CA . GLU A 1 75 ? 17.234 24.625 2.436 1 95.31 75 GLU A CA 1
ATOM 558 C C . GLU A 1 75 ? 16.859 23.203 2.818 1 95.31 75 GLU A C 1
ATOM 560 O O . GLU A 1 75 ? 17.562 22.562 3.607 1 95.31 75 GLU A O 1
ATOM 565 N N . ARG A 1 76 ? 15.828 22.75 2.244 1 95.88 76 ARG A N 1
ATOM 566 C CA . ARG A 1 76 ? 15.367 21.422 2.635 1 95.88 76 ARG A CA 1
ATOM 567 C C . ARG A 1 76 ? 16.234 20.328 2.014 1 95.88 76 ARG A C 1
ATOM 569 O O . ARG A 1 76 ? 16.719 20.484 0.885 1 95.88 76 ARG A O 1
ATOM 576 N N . PRO A 1 77 ? 16.438 19.234 2.723 1 94.44 77 PRO A N 1
ATOM 577 C CA . PRO A 1 77 ? 17.234 18.125 2.199 1 94.44 77 PRO A CA 1
ATOM 578 C C . PRO A 1 77 ? 16.5 17.312 1.134 1 94.44 77 PRO A C 1
ATOM 580 O O . PRO A 1 77 ? 17.109 16.531 0.407 1 94.44 77 PRO A O 1
ATOM 583 N N . ALA A 1 78 ? 15.195 17.422 1.049 1 97 78 ALA A N 1
ATOM 584 C CA . ALA A 1 78 ? 14.375 16.719 0.076 1 97 78 ALA A CA 1
ATOM 585 C C . ALA A 1 78 ? 13.391 17.656 -0.609 1 97 78 ALA A C 1
ATOM 587 O O . ALA A 1 78 ? 13.086 18.734 -0.085 1 97 78 ALA A O 1
ATOM 588 N N . PRO A 1 79 ? 12.883 17.266 -1.75 1 97.75 79 PRO A N 1
ATOM 589 C CA . PRO A 1 79 ? 11.992 18.141 -2.504 1 97.75 79 PRO A CA 1
ATOM 590 C C . PRO A 1 79 ? 10.703 18.453 -1.75 1 97.75 79 PRO A C 1
ATOM 592 O O . PRO A 1 79 ? 10.188 17.609 -1.014 1 97.75 79 PRO A O 1
ATOM 595 N N . LEU A 1 80 ? 10.242 19.656 -1.931 1 98.5 80 LEU A N 1
ATOM 596 C CA . LEU A 1 80 ? 8.93 20.094 -1.472 1 98.5 80 LEU A CA 1
ATOM 597 C C . LEU A 1 80 ? 8.102 20.641 -2.631 1 98.5 80 LEU A C 1
ATOM 599 O O . LEU A 1 80 ? 8.516 21.594 -3.297 1 98.5 80 LEU A O 1
ATOM 603 N N . HIS A 1 81 ? 6.953 20.016 -2.867 1 98.44 81 HIS A N 1
ATOM 604 C CA . HIS A 1 81 ? 6.027 20.469 -3.9 1 98.44 81 HIS A CA 1
ATOM 605 C C . HIS A 1 81 ? 4.969 21.406 -3.32 1 98.44 81 HIS A C 1
ATOM 607 O O . HIS A 1 81 ? 4.262 21.031 -2.379 1 98.44 81 HIS A O 1
ATOM 613 N N . LEU A 1 82 ? 4.914 22.562 -3.809 1 98.06 82 LEU A N 1
ATOM 614 C CA . LEU A 1 82 ? 3.857 23.5 -3.461 1 98.06 82 LEU A CA 1
ATOM 615 C C . LEU A 1 82 ? 2.828 23.609 -4.582 1 98.06 82 LEU A C 1
ATOM 617 O O . LEU A 1 82 ? 3.15 24.047 -5.688 1 98.06 82 LEU A O 1
ATOM 621 N N . LEU A 1 83 ? 1.597 23.219 -4.27 1 97.5 83 LEU A N 1
ATOM 622 C CA . LEU A 1 83 ? 0.546 23.188 -5.281 1 97.5 83 LEU A CA 1
ATOM 623 C C . LEU A 1 83 ? -0.597 24.125 -4.906 1 97.5 83 LEU A C 1
ATOM 625 O O . LEU A 1 83 ? -0.92 24.281 -3.727 1 97.5 83 LEU A O 1
ATOM 629 N N . TRP A 1 84 ? -1.206 24.703 -5.895 1 96.19 84 TRP A N 1
ATOM 630 C CA . TRP A 1 84 ? -2.391 25.516 -5.641 1 96.19 84 TRP A CA 1
ATOM 631 C C . TRP A 1 84 ? -3.602 24.625 -5.352 1 96.19 84 TRP A C 1
ATOM 633 O O . TRP A 1 84 ? -4.367 24.906 -4.422 1 96.19 84 TRP A O 1
ATOM 643 N N . GLN A 1 85 ? -3.77 23.656 -6.164 1 96.06 85 GLN A N 1
ATOM 644 C CA . GLN A 1 85 ? -4.914 22.766 -6.07 1 96.06 85 GLN A CA 1
ATOM 645 C C . GLN A 1 85 ? -4.512 21.328 -6.402 1 96.06 85 GLN A C 1
ATOM 647 O O . GLN A 1 85 ? -3.732 21.094 -7.328 1 96.06 85 GLN A O 1
ATOM 652 N N . VAL A 1 86 ? -5.004 20.406 -5.664 1 97 86 VAL A N 1
ATOM 653 C CA . VAL A 1 86 ? -4.793 18.984 -5.879 1 97 86 VAL A CA 1
ATOM 654 C C . VAL A 1 86 ? -5.977 18.188 -5.328 1 97 86 VAL A C 1
ATOM 656 O O . VAL A 1 86 ? -6.738 18.703 -4.5 1 97 86 VAL A O 1
ATOM 659 N N . ASP A 1 87 ? -6.207 17.016 -5.859 1 95.81 87 ASP A N 1
ATOM 660 C CA . ASP A 1 87 ? -7.246 16.188 -5.266 1 95.81 87 ASP A CA 1
ATOM 661 C C . ASP A 1 87 ? -6.926 15.859 -3.809 1 95.81 87 ASP A C 1
ATOM 663 O O . ASP A 1 87 ? -7.684 16.234 -2.906 1 95.81 87 ASP A O 1
ATOM 667 N N . SER A 1 88 ? -5.723 15.258 -3.617 1 97.06 88 SER A N 1
ATOM 668 C CA . SER A 1 88 ? -5.195 14.938 -2.295 1 97.06 88 SER A CA 1
ATOM 669 C C . SER A 1 88 ? -3.67 14.969 -2.287 1 97.06 88 SER A C 1
ATOM 671 O O . SER A 1 88 ? -3.027 14.422 -3.186 1 97.06 88 SER A O 1
ATOM 673 N N . THR A 1 89 ? -3.166 15.648 -1.269 1 98.12 89 THR A N 1
ATOM 674 C CA . THR A 1 89 ? -1.712 15.688 -1.169 1 98.12 89 THR A CA 1
ATOM 675 C C . THR A 1 89 ? -1.152 14.281 -0.936 1 98.12 89 THR A C 1
ATOM 677 O O . THR A 1 89 ? -0.075 13.945 -1.434 1 98.12 89 THR A O 1
ATOM 680 N N . ASN A 1 90 ? -1.853 13.414 -0.212 1 97.44 90 ASN A N 1
ATOM 681 C CA . ASN A 1 90 ? -1.435 12.023 -0.069 1 97.44 90 ASN A CA 1
ATOM 682 C C . ASN A 1 90 ? -1.416 11.305 -1.414 1 97.44 90 ASN A C 1
ATOM 684 O O . ASN A 1 90 ? -0.449 10.617 -1.739 1 97.44 90 ASN A O 1
ATOM 688 N N . ALA A 1 91 ? -2.516 11.469 -2.145 1 94.44 91 ALA A N 1
ATOM 689 C CA . ALA A 1 91 ? -2.602 10.812 -3.447 1 94.44 91 ALA A CA 1
ATOM 690 C C . ALA A 1 91 ? -1.457 11.25 -4.359 1 94.44 91 ALA A C 1
ATOM 692 O O . ALA A 1 91 ? -0.902 10.438 -5.102 1 94.44 91 ALA A O 1
ATOM 693 N N . PHE A 1 92 ? -1.145 12.469 -4.289 1 96.81 92 PHE A N 1
ATOM 694 C CA . PHE A 1 92 ? -0.069 13.031 -5.098 1 96.81 92 PHE A CA 1
ATOM 695 C C . PHE A 1 92 ? 1.246 12.305 -4.824 1 96.81 92 PHE A C 1
ATOM 697 O O . PHE A 1 92 ? 1.937 11.891 -5.758 1 96.81 92 PHE A O 1
ATOM 704 N N . LEU A 1 93 ? 1.625 12.156 -3.582 1 97.5 93 LEU A N 1
ATOM 705 C CA . LEU A 1 93 ? 2.885 11.508 -3.23 1 97.5 93 LEU A CA 1
ATOM 706 C C . LEU A 1 93 ? 2.812 10 -3.469 1 97.5 93 LEU A C 1
ATOM 708 O O . LEU A 1 93 ? 3.801 9.383 -3.867 1 97.5 93 LEU A O 1
ATOM 712 N N . LEU A 1 94 ? 1.655 9.398 -3.195 1 93.5 94 LEU A N 1
ATOM 713 C CA . LEU A 1 94 ? 1.499 7.965 -3.424 1 93.5 94 LEU A CA 1
ATOM 714 C C . LEU A 1 94 ? 1.769 7.613 -4.883 1 93.5 94 LEU A C 1
ATOM 716 O O . LEU A 1 94 ? 2.42 6.609 -5.172 1 93.5 94 LEU A O 1
ATOM 720 N N . ALA A 1 95 ? 1.27 8.445 -5.746 1 89.56 95 ALA A N 1
ATOM 721 C CA . ALA A 1 95 ? 1.428 8.211 -7.18 1 89.56 95 ALA A CA 1
ATOM 722 C C . ALA A 1 95 ? 2.898 8.266 -7.586 1 89.56 95 ALA A C 1
ATOM 724 O O . ALA A 1 95 ? 3.289 7.688 -8.602 1 89.56 95 ALA A O 1
ATOM 725 N N . ARG A 1 96 ? 3.713 8.852 -6.75 1 92.06 96 ARG A N 1
ATOM 726 C CA . ARG A 1 96 ? 5.125 9.023 -7.074 1 92.06 96 ARG A CA 1
ATOM 727 C C . ARG A 1 96 ? 6.012 8.305 -6.062 1 92.06 96 ARG A C 1
ATOM 729 O O . ARG A 1 96 ? 7.219 8.555 -6 1 92.06 96 ARG A O 1
ATOM 736 N N . ALA A 1 97 ? 5.5 7.473 -5.32 1 92.19 97 ALA A N 1
ATOM 737 C CA . ALA A 1 97 ? 6.16 6.906 -4.148 1 92.19 97 ALA A CA 1
ATOM 738 C C . ALA A 1 97 ? 7.473 6.23 -4.527 1 92.19 97 ALA A C 1
ATOM 740 O O . ALA A 1 97 ? 8.477 6.375 -3.832 1 92.19 97 ALA A O 1
ATOM 741 N N . LYS A 1 98 ? 7.551 5.559 -5.645 1 84.94 98 LYS A N 1
ATOM 742 C CA . LYS A 1 98 ? 8.727 4.801 -6.059 1 84.94 98 LYS A CA 1
ATOM 743 C C . LYS A 1 98 ? 9.883 5.73 -6.43 1 84.94 98 LYS A C 1
ATOM 745 O O . LYS A 1 98 ? 11.039 5.316 -6.438 1 84.94 98 LYS A O 1
ATOM 750 N N . GLN A 1 99 ? 9.555 6.988 -6.664 1 91.69 99 GLN A N 1
ATOM 751 C CA . GLN A 1 99 ? 10.57 7.953 -7.078 1 91.69 99 GLN A CA 1
ATOM 752 C C . GLN A 1 99 ? 10.867 8.945 -5.961 1 91.69 99 GLN A C 1
ATOM 754 O O . GLN A 1 99 ? 11.773 9.781 -6.094 1 91.69 99 GLN A O 1
ATOM 759 N N . CYS A 1 100 ? 10.133 8.844 -4.938 1 95.69 100 CYS A N 1
ATOM 760 C CA . CYS A 1 100 ? 10.289 9.805 -3.85 1 95.69 100 CYS A CA 1
ATOM 761 C C . CYS A 1 100 ? 11.523 9.492 -3.012 1 95.69 100 CYS A C 1
ATOM 763 O O . CYS A 1 100 ? 11.953 8.336 -2.949 1 95.69 100 CYS A O 1
ATOM 765 N N . ARG A 1 101 ? 12.086 10.57 -2.482 1 96.38 101 ARG A N 1
ATOM 766 C CA . ARG A 1 101 ? 13.148 10.477 -1.484 1 96.38 101 ARG A CA 1
ATOM 767 C C . ARG A 1 101 ? 12.602 10.703 -0.079 1 96.38 101 ARG A C 1
ATOM 769 O O . ARG A 1 101 ? 11.609 11.414 0.099 1 96.38 101 ARG A O 1
ATOM 776 N N . ASN A 1 102 ? 13.242 10.078 0.935 1 98.06 102 ASN A N 1
ATOM 777 C CA . ASN A 1 102 ? 12.844 10.344 2.314 1 98.06 102 ASN A CA 1
ATOM 778 C C . ASN A 1 102 ? 12.812 11.836 2.609 1 98.06 102 ASN A C 1
ATOM 780 O O . ASN A 1 102 ? 13.758 12.562 2.299 1 98.06 102 ASN A O 1
ATOM 784 N N . GLY A 1 103 ? 11.711 12.305 3.164 1 98.44 103 GLY A N 1
ATOM 785 C CA . GLY A 1 103 ? 11.555 13.711 3.496 1 98.44 103 GLY A CA 1
ATOM 786 C C . GLY A 1 103 ? 10.844 14.5 2.418 1 98.44 103 GLY A C 1
ATOM 787 O O . GLY A 1 103 ? 10.492 15.664 2.625 1 98.44 103 GLY A O 1
ATOM 788 N N . GLU A 1 104 ? 10.617 13.93 1.238 1 98.62 104 GLU A N 1
ATOM 789 C CA . GLU A 1 104 ? 9.859 14.602 0.194 1 98.62 104 GLU A CA 1
ATOM 790 C C . GLU A 1 104 ? 8.438 14.922 0.664 1 98.62 104 GLU A C 1
ATOM 792 O O . GLU A 1 104 ? 7.816 14.117 1.363 1 98.62 104 GLU A O 1
ATOM 797 N N . ALA A 1 105 ? 7.98 16.109 0.344 1 98.75 105 ALA A N 1
ATOM 798 C CA . ALA A 1 105 ? 6.699 16.562 0.878 1 98.75 105 ALA A CA 1
ATOM 799 C C . ALA A 1 105 ? 5.914 17.344 -0.172 1 98.75 105 ALA A C 1
ATOM 801 O O . ALA A 1 105 ? 6.461 17.719 -1.215 1 98.75 105 ALA A O 1
ATOM 802 N N . CYS A 1 106 ? 4.652 17.438 0.133 1 98.75 106 CYS A N 1
ATOM 803 C CA . CYS A 1 106 ? 3.727 18.188 -0.707 1 98.75 106 CYS A CA 1
ATOM 804 C C . CYS A 1 106 ? 2.789 19.047 0.141 1 98.75 106 CYS A C 1
ATOM 806 O O . CYS A 1 106 ? 2.266 18.578 1.155 1 98.75 106 CYS A O 1
ATOM 808 N N . LEU A 1 107 ? 2.645 20.234 -0.202 1 98.69 107 LEU A N 1
ATOM 809 C CA . LEU A 1 107 ? 1.657 21.156 0.354 1 98.69 107 LEU A CA 1
ATOM 810 C C . LEU A 1 107 ? 0.74 21.688 -0.739 1 98.69 107 LEU A C 1
ATOM 812 O O . LEU A 1 107 ? 1.156 21.828 -1.892 1 98.69 107 LEU A O 1
ATOM 816 N N . ALA A 1 108 ? -0.482 22 -0.333 1 98.25 108 ALA A N 1
ATOM 817 C CA . ALA A 1 108 ? -1.418 22.594 -1.284 1 98.25 108 ALA A CA 1
ATOM 818 C C . ALA A 1 108 ? -2.219 23.719 -0.635 1 98.25 108 ALA A C 1
ATOM 820 O O . ALA A 1 108 ? -2.48 23.688 0.57 1 98.25 108 ALA A O 1
ATOM 821 N N . GLU A 1 109 ? -2.596 24.672 -1.474 1 96.88 109 GLU A N 1
ATOM 822 C CA . GLU A 1 109 ? -3.492 25.719 -1.001 1 96.88 109 GLU A CA 1
ATOM 823 C C . GLU A 1 109 ? -4.902 25.188 -0.779 1 96.88 109 GLU A C 1
ATOM 825 O O . GLU A 1 109 ? -5.645 25.703 0.058 1 96.88 109 GLU A O 1
ATOM 830 N N . MET A 1 110 ? -5.215 24.172 -1.526 1 95.38 110 MET A N 1
ATOM 831 C CA . MET A 1 110 ? -6.523 23.547 -1.376 1 95.38 110 MET A CA 1
ATOM 832 C C . MET A 1 110 ? -6.512 22.125 -1.916 1 95.38 110 MET A C 1
ATOM 834 O O . MET A 1 110 ? -5.688 21.781 -2.77 1 95.38 110 MET A O 1
ATOM 838 N N . GLN A 1 111 ? -7.398 21.344 -1.376 1 96 111 GLN A N 1
ATOM 839 C CA . GLN A 1 111 ? -7.66 20 -1.883 1 96 111 GLN A CA 1
ATOM 840 C C . GLN A 1 111 ? -9.117 19.844 -2.314 1 96 111 GLN A C 1
ATOM 842 O O . GLN A 1 111 ? -10.023 20.359 -1.654 1 96 111 GLN A O 1
ATOM 847 N N . THR A 1 112 ? -9.328 19.172 -3.441 1 94.31 112 THR A N 1
ATOM 848 C CA . THR A 1 112 ? -10.695 18.938 -3.904 1 94.31 112 THR A CA 1
ATOM 849 C C . THR A 1 112 ? -11.211 17.609 -3.373 1 94.31 112 THR A C 1
ATOM 851 O O . THR A 1 112 ? -12.422 17.359 -3.363 1 94.31 112 THR A O 1
ATOM 854 N N . GLY A 1 113 ? -10.312 16.734 -3.016 1 94.19 113 GLY A N 1
ATOM 855 C CA . GLY A 1 113 ? -10.656 15.43 -2.461 1 94.19 113 GLY A CA 1
ATOM 856 C C . GLY A 1 113 ? -9.883 15.102 -1.196 1 94.19 113 GLY A C 1
ATOM 857 O O . GLY A 1 113 ? -9.297 14.016 -1.083 1 94.19 113 GLY A O 1
ATOM 858 N N . GLY A 1 114 ? -9.797 16.078 -0.353 1 93.81 114 GLY A N 1
ATOM 859 C CA . GLY A 1 114 ? -9.141 15.82 0.92 1 93.81 114 GLY A CA 1
ATOM 860 C C . GLY A 1 114 ? -9.648 14.57 1.609 1 93.81 114 GLY A C 1
ATOM 861 O O . GLY A 1 114 ? -10.844 14.266 1.56 1 93.81 114 GLY A O 1
ATOM 862 N N . ARG A 1 115 ? -8.734 13.898 2.275 1 91.69 115 ARG A N 1
ATOM 863 C CA . ARG A 1 115 ? -9.109 12.594 2.811 1 91.69 115 ARG A CA 1
ATOM 864 C C . ARG A 1 115 ? -8.852 12.523 4.312 1 91.69 115 ARG A C 1
ATOM 866 O O . ARG A 1 115 ? -7.898 13.125 4.809 1 91.69 115 ARG A O 1
ATOM 873 N N . GLY A 1 116 ? -9.719 11.805 4.949 1 89.56 116 GLY A N 1
ATOM 874 C CA . GLY A 1 116 ? -9.539 11.352 6.316 1 89.56 116 GLY A CA 1
ATOM 875 C C . GLY A 1 116 ? -9.562 9.844 6.457 1 89.56 116 GLY A C 1
ATOM 876 O O . GLY A 1 116 ? -9.5 9.125 5.461 1 89.56 116 GLY A O 1
ATOM 877 N N . ARG A 1 117 ? -9.641 9.406 7.668 1 83.81 117 ARG A N 1
ATOM 878 C CA . ARG A 1 117 ? -9.719 7.973 7.918 1 83.81 117 ARG A CA 1
ATOM 879 C C . ARG A 1 117 ? -11.125 7.445 7.637 1 83.81 117 ARG A C 1
ATOM 881 O O . ARG A 1 117 ? -12.102 8.18 7.766 1 83.81 117 ARG A O 1
ATOM 888 N N . ARG A 1 118 ? -11.164 6.277 7.215 1 79.75 118 ARG A N 1
ATOM 889 C CA . ARG A 1 118 ? -12.406 5.539 7.055 1 79.75 118 ARG A CA 1
ATOM 890 C C . ARG A 1 118 ? -13.312 6.211 6.02 1 79.75 118 ARG A C 1
ATOM 892 O O . ARG A 1 118 ? -14.523 6.297 6.215 1 79.75 118 ARG A O 1
ATOM 899 N N . GLY A 1 119 ? -12.695 6.758 5.051 1 78.94 119 GLY A N 1
ATOM 900 C CA . GLY A 1 119 ? -13.453 7.32 3.945 1 78.94 119 GLY A CA 1
ATOM 901 C C . GLY A 1 119 ? -13.969 8.719 4.227 1 78.94 119 GLY A C 1
ATOM 902 O O . GLY A 1 119 ? -14.703 9.289 3.414 1 78.94 119 GLY A O 1
ATOM 903 N N . ARG A 1 120 ? -13.641 9.273 5.371 1 87.38 120 ARG A N 1
ATOM 904 C CA . ARG A 1 120 ? -14.07 10.633 5.691 1 87.38 120 ARG A CA 1
ATOM 905 C C . ARG A 1 120 ? -13.312 11.656 4.844 1 87.38 120 ARG A C 1
ATOM 907 O O . ARG A 1 120 ? -12.273 11.336 4.258 1 87.38 120 ARG A O 1
ATOM 914 N N . THR A 1 121 ? -13.961 12.797 4.812 1 91.06 121 THR A N 1
ATOM 915 C CA . THR A 1 121 ? -13.375 13.891 4.039 1 91.06 121 THR A CA 1
ATOM 916 C C . THR A 1 121 ? -12.75 14.93 4.965 1 91.06 121 THR A C 1
ATOM 918 O O . THR A 1 121 ? -13.32 15.273 6 1 91.06 121 THR A O 1
ATOM 921 N N . TRP A 1 122 ? -11.641 15.352 4.625 1 93 122 TRP A N 1
ATOM 922 C CA . TRP A 1 122 ? -11.031 16.516 5.262 1 93 122 TRP A CA 1
ATOM 923 C C . TRP A 1 122 ? -11.359 17.781 4.492 1 93 122 TRP A C 1
ATOM 925 O O . TRP A 1 122 ? -10.852 18 3.387 1 93 122 TRP A O 1
ATOM 935 N N . VAL A 1 123 ? -12.211 18.594 5.039 1 91.44 123 VAL A N 1
ATOM 936 C CA . VAL A 1 123 ? -12.609 19.844 4.391 1 91.44 123 VAL A CA 1
ATOM 937 C C . VAL A 1 123 ? -11.383 20.734 4.199 1 91.44 123 VAL A C 1
ATOM 939 O O . VAL A 1 123 ? -10.734 21.125 5.172 1 91.44 123 VAL A O 1
ATOM 942 N N . SER A 1 124 ? -11.109 21.062 2.939 1 93.69 124 SER A N 1
ATOM 943 C CA . SER A 1 124 ? -9.844 21.703 2.611 1 93.69 124 SER A CA 1
ATOM 944 C C . SER A 1 124 ? -10.07 22.984 1.793 1 93.69 124 SER A C 1
ATOM 946 O O . SER A 1 124 ? -9.602 23.078 0.658 1 93.69 124 SER A O 1
ATOM 948 N N . PRO A 1 125 ? -10.695 23.984 2.422 1 91.88 125 PRO A N 1
ATOM 949 C CA . PRO A 1 125 ? -10.867 25.266 1.714 1 91.88 125 PRO A CA 1
ATOM 950 C C . PRO A 1 125 ? -9.539 25.938 1.365 1 91.88 125 PRO A C 1
ATOM 952 O O . PRO A 1 125 ? -8.5 25.578 1.932 1 91.88 125 PRO A O 1
ATOM 955 N N . ILE A 1 126 ? -9.602 26.859 0.446 1 92.44 126 ILE A N 1
ATOM 956 C CA . ILE A 1 126 ? -8.398 27.484 -0.1 1 92.44 126 ILE A CA 1
ATOM 957 C C . ILE A 1 126 ? -7.719 28.328 0.976 1 92.44 126 ILE A C 1
ATOM 959 O O . ILE A 1 126 ? -8.383 29.094 1.68 1 92.44 126 ILE A O 1
ATOM 963 N N . ALA A 1 127 ? -6.41 28.125 1.156 1 93.06 127 ALA A N 1
ATOM 964 C CA . ALA A 1 127 ? -5.5 28.938 1.958 1 93.06 127 ALA A CA 1
ATOM 965 C C . ALA A 1 127 ? -5.996 29.062 3.396 1 93.06 127 ALA A C 1
ATOM 967 O O . ALA A 1 127 ? -5.852 30.109 4.027 1 93.06 127 ALA A O 1
ATOM 968 N N . SER A 1 128 ? -6.574 28.031 3.924 1 93 128 SER A N 1
ATOM 969 C CA . SER A 1 128 ? -7.219 28.125 5.23 1 93 128 SER A CA 1
ATOM 970 C C . SER A 1 128 ? -6.477 27.297 6.273 1 93 128 SER A C 1
ATOM 972 O O . SER A 1 128 ? -6.355 27.719 7.43 1 93 128 SER A O 1
ATOM 974 N N . HIS A 1 129 ? -6.074 26.109 5.891 1 96.31 129 HIS A N 1
ATOM 975 C CA . HIS A 1 129 ? -5.445 25.172 6.812 1 96.31 129 HIS A CA 1
ATOM 976 C C . HIS A 1 129 ? -4.121 24.656 6.262 1 96.31 129 HIS A C 1
ATOM 978 O O . HIS A 1 129 ? -3.664 25.109 5.207 1 96.31 129 HIS A O 1
ATOM 984 N N . LEU A 1 130 ? -3.42 23.953 7.039 1 98.31 130 LEU A N 1
ATOM 985 C CA . LEU A 1 130 ? -2.236 23.266 6.547 1 98.31 130 LEU A CA 1
ATOM 986 C C . LEU A 1 130 ? -2.607 21.891 5.984 1 98.31 130 LEU A C 1
ATOM 988 O O . LEU A 1 130 ? -3.164 21.047 6.695 1 98.31 130 LEU A O 1
ATOM 992 N N . TYR A 1 131 ? -2.404 21.734 4.766 1 98.44 131 TYR A N 1
ATOM 993 C CA . TYR A 1 131 ? -2.541 20.469 4.078 1 98.44 131 TYR A CA 1
ATOM 994 C C . TYR A 1 131 ? -1.181 19.938 3.637 1 98.44 131 TYR A C 1
ATOM 996 O O . TYR A 1 131 ? -0.663 20.328 2.59 1 98.44 131 TYR A O 1
ATOM 1004 N N . LEU A 1 132 ? -0.66 19.047 4.426 1 98.81 132 LEU A N 1
ATOM 1005 C CA . LEU A 1 132 ? 0.71 18.594 4.219 1 98.81 132 LEU A CA 1
ATOM 1006 C C . LEU A 1 132 ? 0.768 17.078 4.133 1 98.81 132 LEU A C 1
ATOM 1008 O O . LEU A 1 132 ? 0.121 16.375 4.918 1 98.81 132 LEU A O 1
ATOM 1012 N N . SER A 1 133 ? 1.442 16.562 3.119 1 98.88 133 SER A N 1
ATOM 1013 C CA . SER A 1 133 ? 1.824 15.148 3.08 1 98.88 133 SER A CA 1
ATOM 1014 C C . SER A 1 133 ? 3.34 14.984 3.057 1 98.88 133 SER A C 1
ATOM 1016 O O . SER A 1 133 ? 4.047 15.797 2.455 1 98.88 133 SER A O 1
ATOM 1018 N N . TYR A 1 134 ? 3.811 14 3.641 1 98.88 134 TYR A N 1
ATOM 1019 C CA . TYR A 1 134 ? 5.227 13.727 3.871 1 98.88 134 TYR A CA 1
ATOM 1020 C C . TYR A 1 134 ? 5.562 12.273 3.559 1 98.88 134 TYR A C 1
ATOM 1022 O O . TYR A 1 134 ? 4.863 11.359 4 1 98.88 134 TYR A O 1
ATOM 1030 N N . PHE A 1 135 ? 6.664 12.062 2.77 1 98.69 135 PHE A N 1
ATOM 1031 C CA . PHE A 1 135 ? 7.023 10.719 2.32 1 98.69 135 PHE A CA 1
ATOM 1032 C C . PHE A 1 135 ? 8.211 10.18 3.113 1 98.69 135 PHE A C 1
ATOM 1034 O O . PHE A 1 135 ? 9.156 10.922 3.402 1 98.69 135 PHE A O 1
ATOM 1041 N N . TRP A 1 136 ? 8.148 8.883 3.422 1 98.19 136 TRP A N 1
ATOM 1042 C CA . TRP A 1 136 ? 9.281 8.188 4.027 1 98.19 136 TRP A CA 1
ATOM 1043 C C . TRP A 1 136 ? 9.281 6.711 3.639 1 98.19 136 TRP A C 1
ATOM 1045 O O . TRP A 1 136 ? 8.258 6.031 3.756 1 98.19 136 TRP A O 1
ATOM 1055 N N . ARG A 1 137 ? 10.352 6.238 3.137 1 95.25 137 ARG A N 1
ATOM 1056 C CA . ARG A 1 137 ? 10.531 4.809 2.904 1 95.25 137 ARG A CA 1
ATOM 1057 C C . ARG A 1 137 ? 11.102 4.117 4.137 1 95.25 137 ARG A C 1
ATOM 1059 O O . ARG A 1 137 ? 12.211 4.441 4.578 1 95.25 137 ARG A O 1
ATOM 1066 N N . LEU A 1 138 ? 10.391 3.225 4.691 1 92.25 138 LEU A N 1
ATOM 1067 C CA . LEU A 1 138 ? 10.812 2.502 5.887 1 92.25 138 LEU A CA 1
ATOM 1068 C C . LEU A 1 138 ? 11.469 1.176 5.516 1 92.25 138 LEU A C 1
ATOM 1070 O O . LEU A 1 138 ? 10.789 0.239 5.094 1 92.25 138 LEU A O 1
ATOM 1074 N N . GLU A 1 139 ? 12.688 1.081 5.773 1 84.44 139 GLU A N 1
ATOM 1075 C CA . GLU A 1 139 ? 13.469 -0.073 5.336 1 84.44 139 GLU A CA 1
ATOM 1076 C C . GLU A 1 139 ? 13.062 -1.333 6.098 1 84.44 139 GLU A C 1
ATOM 1078 O O . GLU A 1 139 ? 13.109 -2.436 5.547 1 84.44 139 GLU A O 1
ATOM 1083 N N . GLN A 1 140 ? 12.625 -1.122 7.309 1 80.75 140 GLN A N 1
ATOM 1084 C CA . GLN A 1 140 ? 12.289 -2.26 8.156 1 80.75 140 GLN A CA 1
ATOM 1085 C C . GLN A 1 140 ? 10.961 -2.883 7.746 1 80.75 140 GLN A C 1
ATOM 1087 O O . GLN A 1 140 ? 10.609 -3.973 8.203 1 80.75 140 GLN A O 1
ATOM 1092 N N . GLY A 1 141 ? 10.203 -2.129 6.969 1 81.88 141 GLY A N 1
ATOM 1093 C CA . GLY A 1 141 ? 9 -2.705 6.383 1 81.88 141 GLY A CA 1
ATOM 1094 C C . GLY A 1 141 ? 7.742 -2.4 7.176 1 81.88 141 GLY A C 1
ATOM 1095 O O . GLY A 1 141 ? 7.758 -1.55 8.07 1 81.88 141 GLY A O 1
ATOM 1096 N N . LEU A 1 142 ? 6.656 -3.125 6.82 1 80.62 142 LEU A N 1
ATOM 1097 C CA . LEU A 1 142 ? 5.297 -2.828 7.262 1 80.62 142 LEU A CA 1
ATOM 1098 C C . LEU A 1 142 ? 5.164 -3.008 8.773 1 80.62 142 LEU A C 1
ATOM 1100 O O . LEU A 1 142 ? 4.496 -2.213 9.438 1 80.62 142 LEU A O 1
ATOM 1104 N N . ALA A 1 143 ? 5.699 -4.07 9.312 1 74.81 143 ALA A N 1
ATOM 1105 C CA . ALA A 1 143 ? 5.578 -4.387 10.734 1 74.81 143 ALA A CA 1
ATOM 1106 C C . ALA A 1 143 ? 6.152 -3.268 11.594 1 74.81 143 ALA A C 1
ATOM 1108 O O . ALA A 1 143 ? 5.695 -3.045 12.719 1 74.81 143 ALA A O 1
ATOM 1109 N N . ALA A 1 144 ? 7.094 -2.549 11.023 1 81.31 144 ALA A N 1
ATOM 1110 C CA . ALA A 1 144 ? 7.773 -1.489 11.766 1 81.31 144 ALA A CA 1
ATOM 1111 C C . ALA A 1 144 ? 6.977 -0.189 11.719 1 81.31 144 ALA A C 1
ATOM 1113 O O . ALA A 1 144 ? 7.281 0.762 12.438 1 81.31 144 ALA A O 1
ATOM 1114 N N . ALA A 1 145 ? 5.961 -0.107 10.945 1 86.75 145 ALA A N 1
ATOM 1115 C CA . ALA A 1 145 ? 5.203 1.126 10.758 1 86.75 145 ALA A CA 1
ATOM 1116 C C . ALA A 1 145 ? 4.184 1.323 11.875 1 86.75 145 ALA A C 1
ATOM 1118 O O . ALA A 1 145 ? 3.572 2.389 11.992 1 86.75 145 ALA A O 1
ATOM 1119 N N . GLY A 1 146 ? 4.039 0.313 12.719 1 84.56 146 GLY A N 1
ATOM 1120 C CA . GLY A 1 146 ? 3.088 0.399 13.812 1 84.56 146 GLY A CA 1
ATOM 1121 C C . GLY A 1 146 ? 3.334 1.585 14.727 1 84.56 146 GLY A C 1
ATOM 1122 O O . GLY A 1 146 ? 4.477 1.87 15.086 1 84.56 146 GLY A O 1
ATOM 1123 N N . GLY A 1 147 ? 2.234 2.338 15.055 1 90.56 147 GLY A N 1
ATOM 1124 C CA . GLY A 1 147 ? 2.33 3.451 15.984 1 90.56 147 GLY A CA 1
ATOM 1125 C C . GLY A 1 147 ? 2.805 4.734 15.328 1 90.56 147 GLY A C 1
ATOM 1126 O O . GLY A 1 147 ? 2.988 5.75 16 1 90.56 147 GLY A O 1
ATOM 1127 N N . LEU A 1 148 ? 2.971 4.711 14.07 1 94.88 148 LEU A N 1
ATOM 1128 C CA . LEU A 1 148 ? 3.525 5.875 13.391 1 94.88 148 LEU A CA 1
ATOM 1129 C C . LEU A 1 148 ? 2.627 7.094 13.57 1 94.88 148 LEU A C 1
ATOM 1131 O O . LEU A 1 148 ? 3.115 8.203 13.789 1 94.88 148 LEU A O 1
ATOM 1135 N N . SER A 1 149 ? 1.322 6.891 13.5 1 95.5 149 SER A N 1
ATOM 1136 C CA . SER A 1 149 ? 0.419 8.023 13.656 1 95.5 149 SER A CA 1
ATOM 1137 C C . SER A 1 149 ? 0.576 8.672 15.031 1 95.5 149 SER A C 1
ATOM 1139 O O . SER A 1 149 ? 0.484 9.891 15.164 1 95.5 149 SER A O 1
ATOM 1141 N N . LEU A 1 150 ? 0.855 7.887 16.031 1 96.5 150 LEU A N 1
ATOM 1142 C CA . LEU A 1 150 ? 1.074 8.398 17.391 1 96.5 150 LEU A CA 1
ATOM 1143 C C . LEU A 1 150 ? 2.367 9.203 17.453 1 96.5 150 LEU A C 1
ATOM 1145 O O . LEU A 1 150 ? 2.396 10.289 18.031 1 96.5 150 LEU A O 1
ATOM 1149 N N . ALA A 1 151 ? 3.387 8.633 16.859 1 98.19 151 ALA A N 1
ATOM 1150 C CA . ALA A 1 151 ? 4.664 9.344 16.828 1 98.19 151 ALA A CA 1
ATOM 1151 C C . ALA A 1 151 ? 4.523 10.688 16.109 1 98.19 151 ALA A C 1
ATOM 1153 O O . ALA A 1 151 ? 5.016 11.711 16.594 1 98.19 151 ALA A O 1
ATOM 1154 N N . VAL A 1 152 ? 3.846 10.711 15 1 98.62 152 VAL A N 1
ATOM 1155 C CA . VAL A 1 152 ? 3.637 11.93 14.227 1 98.62 152 VAL A CA 1
ATOM 1156 C C . VAL A 1 152 ? 2.82 12.922 15.039 1 98.62 152 VAL A C 1
ATOM 1158 O O . VAL A 1 152 ? 3.053 14.133 14.969 1 98.62 152 VAL A O 1
ATOM 1161 N N . GLY A 1 153 ? 1.846 12.406 15.766 1 98.69 153 GLY A N 1
ATOM 1162 C CA . GLY A 1 153 ? 1.124 13.289 16.672 1 98.69 153 GLY A CA 1
ATOM 1163 C C . GLY A 1 153 ? 2.033 14.047 17.625 1 98.69 153 GLY A C 1
ATOM 1164 O O . GLY A 1 153 ? 1.877 15.25 17.812 1 98.69 153 GLY A O 1
ATOM 1165 N N . VAL A 1 154 ? 2.951 13.352 18.188 1 98.81 154 VAL A N 1
ATOM 1166 C CA . VAL A 1 154 ? 3.922 13.961 19.078 1 98.81 154 VAL A CA 1
ATOM 1167 C C . VAL A 1 154 ? 4.738 15.008 18.328 1 98.81 154 VAL A C 1
ATOM 1169 O O . VAL A 1 154 ? 4.922 16.125 18.797 1 98.81 154 VAL A O 1
ATOM 1172 N N . MET A 1 155 ? 5.195 14.648 17.125 1 98.88 155 MET A N 1
ATOM 1173 C CA . MET A 1 155 ? 5.996 15.547 16.297 1 98.88 155 MET A CA 1
ATOM 1174 C C . MET A 1 155 ? 5.23 16.828 16 1 98.88 155 MET A C 1
ATOM 1176 O O . MET A 1 155 ? 5.789 17.922 16.094 1 98.88 155 MET A O 1
ATOM 1180 N N . LEU A 1 156 ? 3.979 16.672 15.719 1 98.81 156 LEU A N 1
ATOM 1181 C CA . LEU A 1 156 ? 3.146 17.828 15.391 1 98.81 156 LEU A CA 1
ATOM 1182 C C . LEU A 1 156 ? 2.92 18.703 16.625 1 98.81 156 LEU A C 1
ATOM 1184 O O . LEU A 1 156 ? 2.992 19.922 16.547 1 98.81 156 LEU A O 1
ATOM 1188 N N . CYS A 1 157 ? 2.627 18.062 17.734 1 98.81 157 CYS A N 1
ATOM 1189 C CA . CYS A 1 157 ? 2.447 18.828 18.953 1 98.81 157 CYS A CA 1
ATOM 1190 C C . CYS A 1 157 ? 3.695 19.625 19.281 1 98.81 157 CYS A C 1
ATOM 1192 O O . CYS A 1 157 ? 3.604 20.828 19.609 1 98.81 157 CYS A O 1
ATOM 1194 N N . GLU A 1 158 ? 4.785 19.016 19.203 1 98.81 158 GLU A N 1
ATOM 1195 C CA . GLU A 1 158 ? 6.043 19.672 19.531 1 98.81 158 GLU A CA 1
ATOM 1196 C C . GLU A 1 158 ? 6.336 20.812 18.562 1 98.81 158 GLU A C 1
ATOM 1198 O O . GLU A 1 158 ? 6.852 21.859 18.953 1 98.81 158 GLU A O 1
ATOM 1203 N N . ALA A 1 159 ? 6.031 20.656 17.281 1 98.69 159 ALA A N 1
ATOM 1204 C CA . ALA A 1 159 ? 6.156 21.734 16.312 1 98.69 159 ALA A CA 1
ATOM 1205 C C . ALA A 1 159 ? 5.27 22.922 16.688 1 98.69 159 ALA A C 1
ATOM 1207 O O . ALA A 1 159 ? 5.727 24.062 16.703 1 98.69 159 ALA A O 1
ATOM 1208 N N . LEU A 1 160 ? 4.059 22.609 17.031 1 98.56 160 LEU A N 1
ATOM 1209 C CA . LEU A 1 160 ? 3.109 23.656 17.422 1 98.56 160 LEU A CA 1
ATOM 1210 C C . LEU A 1 160 ? 3.543 24.344 18.703 1 98.56 160 LEU A C 1
ATOM 1212 O O . LEU A 1 160 ? 3.461 25.578 18.812 1 98.56 160 LEU A O 1
ATOM 1216 N N . GLU A 1 161 ? 4.004 23.578 19.609 1 98.31 161 GLU A N 1
ATOM 1217 C CA . GLU A 1 161 ? 4.488 24.125 20.875 1 98.31 161 GLU A CA 1
ATOM 1218 C C . GLU A 1 161 ? 5.684 25.047 20.656 1 98.31 161 GLU A C 1
ATOM 1220 O O . GLU A 1 161 ? 5.824 26.062 21.328 1 98.31 161 GLU A O 1
ATOM 1225 N N . SER A 1 162 ? 6.477 24.719 19.719 1 97.81 162 SER A N 1
ATOM 1226 C CA . SER A 1 162 ? 7.633 25.547 19.406 1 97.81 162 SER A CA 1
ATOM 1227 C C . SER A 1 162 ? 7.199 26.891 18.844 1 97.81 162 SER A C 1
ATOM 1229 O O . SER A 1 162 ? 7.98 27.844 18.828 1 97.81 162 SER A O 1
ATOM 1231 N N . LEU A 1 163 ? 5.984 26.969 18.406 1 96.94 163 LEU A N 1
ATOM 1232 C CA . LEU A 1 163 ? 5.434 28.203 17.875 1 96.94 163 LEU A CA 1
ATOM 1233 C C . LEU A 1 163 ? 4.605 28.922 18.938 1 96.94 163 LEU A C 1
ATOM 1235 O O . LEU A 1 163 ? 3.91 29.906 18.625 1 96.94 163 LEU A O 1
ATOM 1239 N N . GLY A 1 164 ? 4.566 28.359 20.109 1 96 164 GLY A N 1
ATOM 1240 C CA . GLY A 1 164 ? 3.934 29.031 21.234 1 96 164 GLY A CA 1
ATOM 1241 C C . GLY A 1 164 ? 2.531 28.531 21.516 1 96 164 GLY A C 1
ATOM 1242 O O . GLY A 1 164 ? 1.811 29.125 22.328 1 96 164 GLY A O 1
ATOM 1243 N N . VAL A 1 165 ? 2.104 27.516 20.891 1 96.88 165 VAL A N 1
ATOM 1244 C CA . VAL A 1 165 ? 0.769 26.969 21.125 1 96.88 165 VAL A CA 1
ATOM 1245 C C . VAL A 1 165 ? 0.771 26.125 22.391 1 96.88 165 VAL A C 1
ATOM 1247 O O . VAL A 1 165 ? 1.613 25.234 22.547 1 96.88 165 VAL A O 1
ATOM 1250 N N . SER A 1 166 ? -0.088 26.375 23.266 1 95.81 166 SER A N 1
ATOM 1251 C CA . SER A 1 166 ? -0.251 25.594 24.484 1 95.81 166 SER A CA 1
ATOM 1252 C C . SER A 1 166 ? -1.615 24.922 24.547 1 95.81 166 SER A C 1
ATOM 1254 O O . SER A 1 166 ? -2.486 25.203 23.719 1 95.81 166 SER A O 1
ATOM 1256 N N . GLY A 1 167 ? -1.773 23.984 25.438 1 95.94 167 GLY A N 1
ATOM 1257 C CA . GLY A 1 167 ? -3.061 23.328 25.625 1 95.94 167 GLY A CA 1
ATOM 1258 C C . GLY A 1 167 ? -3.307 22.203 24.641 1 95.94 167 GLY A C 1
ATOM 1259 O O . GLY A 1 167 ? -4.453 21.812 24.406 1 95.94 167 GLY A O 1
ATOM 1260 N N . LEU A 1 168 ? -2.275 21.688 24.078 1 98.25 168 LEU A N 1
ATOM 1261 C CA . LEU A 1 168 ? -2.393 20.594 23.094 1 98.25 168 LEU A CA 1
ATOM 1262 C C . LEU A 1 168 ? -2.49 19.25 23.797 1 98.25 168 LEU A C 1
ATOM 1264 O O . LEU A 1 168 ? -1.796 19 24.781 1 98.25 168 LEU A O 1
ATOM 1268 N N . THR A 1 169 ? -3.355 18.438 23.328 1 98.06 169 THR A N 1
ATOM 1269 C CA . THR A 1 169 ? -3.455 17.047 23.781 1 98.06 169 THR A CA 1
ATOM 1270 C C . THR A 1 169 ? -3.643 16.109 22.594 1 98.06 169 THR A C 1
ATOM 1272 O O . THR A 1 169 ? -3.873 16.562 21.469 1 98.06 169 THR A O 1
ATOM 1275 N N . LEU A 1 170 ? -3.422 14.852 22.844 1 97.94 170 LEU A N 1
ATOM 1276 C CA . LEU A 1 170 ? -3.516 13.844 21.781 1 97.94 170 LEU A CA 1
ATOM 1277 C C . LEU A 1 170 ? -4.648 12.867 22.078 1 97.94 170 LEU A C 1
ATOM 1279 O O . LEU A 1 170 ? -4.781 12.375 23.203 1 97.94 170 LEU A O 1
ATOM 1283 N N . LYS A 1 171 ? -5.445 12.641 21.078 1 95.62 171 LYS A N 1
ATOM 1284 C CA . LYS A 1 171 ? -6.469 11.602 21.125 1 95.62 171 LYS A CA 1
ATOM 1285 C C . LYS A 1 171 ? -6.102 10.414 20.234 1 95.62 171 LYS A C 1
ATOM 1287 O O . LYS A 1 171 ? -5.867 10.586 19.047 1 95.62 171 LYS A O 1
ATOM 1292 N N . TRP A 1 172 ? -6.125 9.266 20.828 1 93.62 172 TRP A N 1
ATOM 1293 C CA . TRP A 1 172 ? -5.816 8.039 20.109 1 93.62 172 TRP A CA 1
ATOM 1294 C C . TRP A 1 172 ? -6.859 7.77 19.031 1 93.62 172 TRP A C 1
ATOM 1296 O O . TRP A 1 172 ? -8.062 7.902 19.266 1 93.62 172 TRP A O 1
ATOM 1306 N N . PRO A 1 173 ? -6.473 7.543 17.766 1 91.38 173 PRO A N 1
ATOM 1307 C CA . PRO A 1 173 ? -5.109 7.191 17.375 1 91.38 173 PRO A CA 1
ATOM 1308 C C . PRO A 1 173 ? -4.449 8.266 16.516 1 91.38 173 PRO A C 1
ATOM 1310 O O . PRO A 1 173 ? -3.271 8.148 16.172 1 91.38 173 PRO A O 1
ATOM 1313 N N . ASN A 1 174 ? -5.102 9.359 16.172 1 92.62 174 ASN A N 1
ATOM 1314 C CA . ASN A 1 174 ? -4.535 10.156 15.078 1 92.62 174 ASN A CA 1
ATOM 1315 C C . ASN A 1 174 ? -4.957 11.617 15.18 1 92.62 174 ASN A C 1
ATOM 1317 O O . ASN A 1 174 ? -4.863 12.367 14.203 1 92.62 174 ASN A O 1
ATOM 1321 N N . ASP A 1 175 ? -5.457 12.031 16.375 1 95.75 175 ASP A N 1
ATOM 1322 C CA . ASP A 1 175 ? -5.984 13.391 16.469 1 95.75 175 ASP A CA 1
ATOM 1323 C C . ASP A 1 175 ? -5.191 14.227 17.469 1 95.75 175 ASP A C 1
ATOM 1325 O O . ASP A 1 175 ? -4.766 13.719 18.5 1 95.75 175 ASP A O 1
ATOM 1329 N N . ILE A 1 176 ? -5.109 15.414 17.141 1 98.25 176 ILE A N 1
ATOM 1330 C CA . ILE A 1 176 ? -4.574 16.422 18.047 1 98.25 176 ILE A CA 1
ATOM 1331 C C . ILE A 1 176 ? -5.688 17.375 18.469 1 98.25 176 ILE A C 1
ATOM 1333 O O . ILE A 1 176 ? -6.449 17.859 17.641 1 98.25 176 ILE A O 1
ATOM 1337 N N . TYR A 1 177 ? -5.75 17.625 19.719 1 97.5 177 TYR A N 1
ATOM 1338 C CA . TYR A 1 177 ? -6.766 18.5 20.281 1 97.5 177 TYR A CA 1
ATOM 1339 C C . TYR A 1 177 ? -6.137 19.766 20.859 1 97.5 177 TYR A C 1
ATOM 1341 O O . TYR A 1 177 ? -4.984 19.75 21.297 1 97.5 177 TYR A O 1
ATOM 1349 N N . LEU A 1 178 ? -6.824 20.812 20.766 1 97.56 178 LEU A N 1
ATOM 1350 C CA . LEU A 1 178 ? -6.539 22.078 21.422 1 97.56 178 LEU A CA 1
ATOM 1351 C C . LEU A 1 178 ? -7.711 22.516 22.297 1 97.56 178 LEU A C 1
ATOM 1353 O O . LEU A 1 178 ? -8.797 22.797 21.781 1 97.56 178 LEU A O 1
ATOM 1357 N N . ASN A 1 179 ? -7.441 22.5 23.531 1 94.81 179 ASN A N 1
ATOM 1358 C CA . ASN A 1 179 ? -8.477 22.875 24.5 1 94.81 179 ASN A CA 1
ATOM 1359 C C . ASN A 1 179 ? -9.727 22.031 24.328 1 94.81 179 ASN A C 1
ATOM 1361 O O . ASN A 1 179 ? -10.836 22.562 24.25 1 94.81 179 ASN A O 1
ATOM 1365 N N . GLY A 1 180 ? -9.547 20.766 24.141 1 92.75 180 GLY A N 1
ATOM 1366 C CA . GLY A 1 180 ? -10.633 19.797 24.125 1 92.75 180 GLY A CA 1
ATOM 1367 C C . GLY A 1 180 ? -11.328 19.688 22.781 1 92.75 180 GLY A C 1
ATOM 1368 O O . GLY A 1 180 ? -12.242 18.875 22.625 1 92.75 180 GLY A O 1
ATOM 1369 N N . ARG A 1 181 ? -10.938 20.422 21.797 1 95.5 181 ARG A N 1
ATOM 1370 C CA . ARG A 1 181 ? -11.523 20.375 20.453 1 95.5 181 ARG A CA 1
ATOM 1371 C C . ARG A 1 181 ? -10.492 19.953 19.422 1 95.5 181 ARG A C 1
ATOM 1373 O O . ARG A 1 181 ? -9.297 20.234 19.578 1 95.5 181 ARG A O 1
ATOM 1380 N N . LYS A 1 182 ? -10.961 19.359 18.391 1 95.94 182 LYS A N 1
ATOM 1381 C CA . LYS A 1 182 ? -10.047 18.828 17.375 1 95.94 182 LYS A CA 1
ATOM 1382 C C . LYS A 1 182 ? -9.352 19.953 16.609 1 95.94 182 LYS A C 1
ATOM 1384 O O . LYS A 1 182 ? -10.016 20.797 16.016 1 95.94 182 LYS A O 1
ATOM 1389 N N . LEU A 1 183 ? -8.055 19.859 16.578 1 98 183 LEU A N 1
ATOM 1390 C CA . LEU A 1 183 ? -7.234 20.859 15.898 1 98 183 LEU A CA 1
ATOM 1391 C C . LEU A 1 183 ? -6.602 20.281 14.641 1 98 183 LEU A C 1
ATOM 1393 O O . LEU A 1 183 ? -6.449 20.969 13.633 1 98 183 LEU A O 1
ATOM 1397 N N . ALA A 1 184 ? -6.18 19.062 14.688 1 98.19 184 ALA A N 1
ATOM 1398 C CA . ALA A 1 184 ? -5.422 18.469 13.594 1 98.19 184 ALA A CA 1
ATOM 1399 C C . ALA A 1 184 ? -5.699 16.969 13.484 1 98.19 184 ALA A C 1
ATOM 1401 O O . ALA A 1 184 ? -6.215 16.359 14.43 1 98.19 184 ALA A O 1
ATOM 1402 N N . GLY A 1 185 ? -5.426 16.438 12.328 1 96.75 185 GLY A N 1
ATOM 1403 C CA . GLY A 1 185 ? -5.551 15.016 12.047 1 96.75 185 GLY A CA 1
ATOM 1404 C C . GLY A 1 185 ? -4.406 14.461 11.227 1 96.75 185 GLY A C 1
ATOM 1405 O O . GLY A 1 185 ? -3.764 15.203 10.469 1 96.75 185 GLY A O 1
ATOM 1406 N N . ILE A 1 186 ? -4.188 13.164 11.438 1 96.94 186 ILE A N 1
ATOM 1407 C CA . ILE A 1 186 ? -3.088 12.492 10.75 1 96.94 186 ILE A CA 1
ATOM 1408 C C . ILE A 1 186 ? -3.629 11.297 9.961 1 96.94 186 ILE A C 1
ATOM 1410 O O . ILE A 1 186 ? -4.445 10.531 10.477 1 96.94 186 ILE A O 1
ATOM 1414 N N . LEU A 1 187 ? -3.277 11.172 8.742 1 96.12 187 LEU A N 1
ATOM 1415 C CA . LEU A 1 187 ? -3.605 10.031 7.891 1 96.12 187 LEU A CA 1
ATOM 1416 C C . LEU A 1 187 ? -2.34 9.367 7.355 1 96.12 187 LEU A C 1
ATOM 1418 O O . LEU A 1 187 ? -1.628 9.953 6.535 1 96.12 187 LEU A O 1
ATOM 1422 N N . VAL A 1 188 ? -2.086 8.133 7.809 1 95.44 188 VAL A N 1
ATOM 1423 C CA . VAL A 1 188 ? -0.912 7.402 7.344 1 95.44 188 VAL A CA 1
ATOM 1424 C C . VAL A 1 188 ? -1.333 6.332 6.34 1 95.44 188 VAL A C 1
ATOM 1426 O O . VAL A 1 188 ? -2.133 5.449 6.664 1 95.44 188 VAL A O 1
ATOM 1429 N N . GLU A 1 189 ? -0.826 6.438 5.207 1 94.38 189 GLU A N 1
ATOM 1430 C CA . GLU A 1 189 ? -1.027 5.418 4.184 1 94.38 189 GLU A CA 1
ATOM 1431 C C . GLU A 1 189 ? 0.274 4.688 3.867 1 94.38 189 GLU A C 1
ATOM 1433 O O . GLU A 1 189 ? 1.345 5.297 3.84 1 94.38 189 GLU A O 1
ATOM 1438 N N . VAL A 1 190 ? 0.114 3.418 3.67 1 92 190 VAL A N 1
ATOM 1439 C CA . VAL A 1 190 ? 1.288 2.568 3.502 1 92 190 VAL A CA 1
ATOM 1440 C C . VAL A 1 190 ? 1.135 1.718 2.242 1 92 190 VAL A C 1
ATOM 1442 O O . VAL A 1 190 ? 0.026 1.302 1.898 1 92 190 VAL A O 1
ATOM 1445 N N . SER A 1 191 ? 2.209 1.546 1.585 1 90.38 191 SER A N 1
ATOM 1446 C CA . SER A 1 191 ? 2.268 0.613 0.465 1 90.38 191 SER A CA 1
ATOM 1447 C C . SER A 1 191 ? 3.617 -0.096 0.407 1 90.38 191 SER A C 1
ATOM 1449 O O . SER A 1 191 ? 4.648 0.496 0.729 1 90.38 191 SER A O 1
ATOM 1451 N N . GLY A 1 192 ? 3.602 -1.396 0.021 1 88.12 192 GLY A N 1
ATOM 1452 C CA . GLY A 1 192 ? 4.852 -2.129 -0.105 1 88.12 192 GLY A CA 1
ATOM 1453 C C . GLY A 1 192 ? 4.652 -3.604 -0.392 1 88.12 192 GLY A C 1
ATOM 1454 O O . GLY A 1 192 ? 3.52 -4.059 -0.57 1 88.12 192 GLY A O 1
ATOM 1455 N N . GLN A 1 193 ? 5.793 -4.195 -0.538 1 84.81 193 GLN A N 1
ATOM 1456 C CA . GLN A 1 193 ? 5.844 -5.645 -0.706 1 84.81 193 GLN A CA 1
ATOM 1457 C C . GLN A 1 193 ? 6.16 -6.34 0.615 1 84.81 193 GLN A C 1
ATOM 1459 O O . GLN A 1 193 ? 6.973 -5.852 1.401 1 84.81 193 GLN A O 1
ATOM 1464 N N . GLN A 1 194 ? 5.418 -7.422 0.802 1 77.38 194 GLN A N 1
ATOM 1465 C CA . GLN A 1 194 ? 5.707 -8.172 2.02 1 77.38 194 GLN A CA 1
ATOM 1466 C C . GLN A 1 194 ? 7.191 -8.523 2.111 1 77.38 194 GLN A C 1
ATOM 1468 O O . GLN A 1 194 ? 7.781 -9 1.144 1 77.38 194 GLN A O 1
ATOM 1473 N N . GLY A 1 195 ? 7.727 -8.266 3.285 1 72.69 195 GLY A N 1
ATOM 1474 C CA . GLY A 1 195 ? 9.117 -8.617 3.537 1 72.69 195 GLY A CA 1
ATOM 1475 C C . GLY A 1 195 ? 10.094 -7.586 3.016 1 72.69 195 GLY A C 1
ATOM 1476 O O . GLY A 1 195 ? 11.312 -7.762 3.129 1 72.69 195 GLY A O 1
ATOM 1477 N N . GLU A 1 196 ? 9.625 -6.586 2.438 1 79.75 196 GLU A N 1
ATOM 1478 C CA . GLU A 1 196 ? 10.469 -5.523 1.902 1 79.75 196 GLU A CA 1
ATOM 1479 C C . GLU A 1 196 ? 10.156 -4.184 2.564 1 79.75 196 GLU A C 1
ATOM 1481 O O . GLU A 1 196 ? 9.289 -4.102 3.43 1 79.75 196 GLU A O 1
ATOM 1486 N N . ALA A 1 197 ? 11.031 -3.287 2.207 1 85 197 ALA A N 1
ATOM 1487 C CA . ALA A 1 197 ? 10.773 -1.918 2.645 1 85 197 ALA A CA 1
ATOM 1488 C C . ALA A 1 197 ? 9.391 -1.452 2.199 1 85 197 ALA A C 1
ATOM 1490 O O . ALA A 1 197 ? 8.82 -2.006 1.259 1 85 197 ALA A O 1
ATOM 1491 N N . CYS A 1 198 ? 8.82 -0.581 2.971 1 89.94 198 CYS A N 1
ATOM 1492 C CA . CYS A 1 198 ? 7.516 -0.048 2.596 1 89.94 198 CYS A CA 1
ATOM 1493 C C . CYS A 1 198 ? 7.566 1.468 2.441 1 89.94 198 CYS A C 1
ATOM 1495 O O . CYS A 1 198 ? 8.484 2.115 2.953 1 89.94 198 CYS A O 1
ATOM 1497 N N . GLU A 1 199 ? 6.652 1.979 1.645 1 94.56 199 GLU A N 1
ATOM 1498 C CA . GLU A 1 199 ? 6.488 3.414 1.431 1 94.56 199 GLU A CA 1
ATOM 1499 C C . GLU A 1 199 ? 5.395 3.982 2.33 1 94.56 199 GLU A C 1
ATOM 1501 O O . GLU A 1 199 ? 4.273 3.469 2.355 1 94.56 199 GLU A O 1
ATOM 1506 N N . LEU A 1 200 ? 5.738 4.988 3.037 1 96.69 200 LEU A N 1
ATOM 1507 C CA . LEU A 1 200 ? 4.805 5.695 3.908 1 96.69 200 LEU A CA 1
ATOM 1508 C C . LEU A 1 200 ? 4.488 7.082 3.357 1 96.69 200 LEU A C 1
ATOM 1510 O O . LEU A 1 200 ? 5.395 7.805 2.938 1 96.69 200 LEU A O 1
ATOM 1514 N N . VAL A 1 201 ? 3.236 7.398 3.283 1 98 201 VAL A N 1
ATOM 1515 C CA . VAL A 1 201 ? 2.789 8.773 3.057 1 98 201 VAL A CA 1
ATOM 1516 C C . VAL A 1 201 ? 1.975 9.25 4.254 1 98 201 VAL A C 1
ATOM 1518 O O . VAL A 1 201 ? 0.925 8.688 4.566 1 98 201 VAL A O 1
ATOM 1521 N N . ILE A 1 202 ? 2.469 10.266 4.871 1 98.38 202 ILE A N 1
ATOM 1522 C CA . ILE A 1 202 ? 1.893 10.805 6.098 1 98.38 202 ILE A CA 1
ATOM 1523 C C . ILE A 1 202 ? 1.185 12.125 5.801 1 98.38 202 ILE A C 1
ATOM 1525 O O . ILE A 1 202 ? 1.836 13.148 5.562 1 98.38 202 ILE A O 1
ATOM 1529 N N . GLY A 1 203 ? -0.107 12.086 5.883 1 98.44 203 GLY A N 1
ATOM 1530 C CA . GLY A 1 203 ? -0.894 13.305 5.734 1 98.44 203 GLY A CA 1
ATOM 1531 C C . GLY A 1 203 ? -1.148 14.016 7.051 1 98.44 203 GLY A C 1
ATOM 1532 O O . GLY A 1 203 ? -1.528 13.383 8.039 1 98.44 203 GLY A O 1
ATOM 1533 N N . CYS A 1 204 ? -0.956 15.273 7.062 1 98.5 204 CYS A N 1
ATOM 1534 C CA . CYS A 1 204 ? -1.22 16.109 8.227 1 98.5 204 CYS A CA 1
ATOM 1535 C C . CYS A 1 204 ? -2.15 17.266 7.863 1 98.5 204 CYS A C 1
ATOM 1537 O O . CYS A 1 204 ? -1.812 18.109 7.023 1 98.5 204 CYS A O 1
ATOM 1539 N N . GLY A 1 205 ? -3.266 17.328 8.492 1 98.31 205 GLY A N 1
ATOM 1540 C CA . GLY A 1 205 ? -4.168 18.469 8.43 1 98.31 205 GLY A CA 1
ATOM 1541 C C . GLY A 1 205 ? -4.234 19.25 9.719 1 98.31 205 GLY A C 1
ATOM 1542 O O . GLY A 1 205 ? -4.574 18.703 10.773 1 98.31 205 GLY A O 1
ATOM 1543 N N . VAL A 1 206 ? -3.916 20.516 9.648 1 98.38 206 VAL A N 1
ATOM 1544 C CA . VAL A 1 206 ? -3.971 21.359 10.836 1 98.38 206 VAL A CA 1
ATOM 1545 C C . VAL A 1 206 ? -4.879 22.562 10.578 1 98.38 206 VAL A C 1
ATOM 1547 O O . VAL A 1 206 ? -4.664 23.312 9.625 1 98.38 206 VAL A O 1
ATOM 1550 N N . ASN A 1 207 ? -5.824 22.75 11.438 1 97 207 ASN A N 1
ATOM 1551 C CA . ASN A 1 207 ? -6.695 23.906 11.32 1 97 207 ASN A CA 1
ATOM 1552 C C . ASN A 1 207 ? -5.961 25.188 11.695 1 97 207 ASN A C 1
ATOM 1554 O O . ASN A 1 207 ? -5.461 25.328 12.812 1 97 207 ASN A O 1
ATOM 1558 N N . VAL A 1 208 ? -5.945 26.125 10.742 1 96.69 208 VAL A N 1
ATOM 1559 C CA . VAL A 1 208 ? -5.258 27.391 11.008 1 96.69 208 VAL A CA 1
ATOM 1560 C C . VAL A 1 208 ? -6.273 28.516 11.117 1 96.69 208 VAL A C 1
ATOM 1562 O O . VAL A 1 208 ? -6.398 29.156 12.164 1 96.69 208 VAL A O 1
ATOM 1565 N N . THR A 1 209 ? -6.941 28.703 10.062 1 93.44 209 THR A N 1
ATOM 1566 C CA . THR A 1 209 ? -8.031 29.672 10.039 1 93.44 209 THR A CA 1
ATOM 1567 C C . THR A 1 209 ? -9.266 29.078 9.352 1 93.44 209 THR A C 1
ATOM 1569 O O . THR A 1 209 ? -9.273 28.906 8.133 1 93.44 209 THR A O 1
ATOM 1572 N N . MET A 1 210 ? -10.289 28.875 10.102 1 91.12 210 MET A N 1
ATOM 1573 C CA . MET A 1 210 ? -11.516 28.297 9.562 1 91.12 210 MET A CA 1
ATOM 1574 C C . MET A 1 210 ? -12.43 29.375 8.984 1 91.12 210 MET A C 1
ATOM 1576 O O . MET A 1 210 ? -12.867 30.281 9.711 1 91.12 210 MET A O 1
ATOM 1580 N N . PRO A 1 211 ? -12.641 29.281 7.688 1 88.12 211 PRO A N 1
ATOM 1581 C CA . PRO A 1 211 ? -13.648 30.219 7.16 1 88.12 211 PRO A CA 1
ATOM 1582 C C . PRO A 1 211 ? -15.039 29.969 7.738 1 88.12 211 PRO A C 1
ATOM 1584 O O . PRO A 1 211 ? -15.43 28.828 7.953 1 88.12 211 PRO A O 1
ATOM 1587 N N . GLU A 1 212 ? -15.773 31 7.848 1 85.38 212 GLU A N 1
ATOM 1588 C CA . GLU A 1 212 ? -17.125 30.906 8.414 1 85.38 212 GLU A CA 1
ATOM 1589 C C . GLU A 1 212 ? -18.016 30.016 7.559 1 85.38 212 GLU A C 1
ATOM 1591 O O . GLU A 1 212 ? -18.828 29.25 8.086 1 85.38 212 GLU A O 1
ATOM 1596 N N . SER A 1 213 ? -17.906 30.125 6.34 1 83.44 213 SER A N 1
ATOM 1597 C CA . SER A 1 213 ? -18.766 29.406 5.41 1 83.44 213 SER A CA 1
ATOM 1598 C C . SER A 1 213 ? -18.5 27.906 5.477 1 83.44 213 SER A C 1
ATOM 1600 O O . SER A 1 213 ? -19.375 27.094 5.121 1 83.44 213 SER A O 1
ATOM 1602 N N . MET A 1 214 ? -17.359 27.578 5.914 1 85.69 214 MET A N 1
ATOM 1603 C CA . MET A 1 214 ? -17 26.156 5.914 1 85.69 214 MET A CA 1
ATOM 1604 C C . MET A 1 214 ? -17.234 25.531 7.285 1 85.69 214 MET A C 1
ATOM 1606 O O . MET A 1 214 ? -17.359 24.312 7.402 1 85.69 214 MET A O 1
ATOM 1610 N N . ALA A 1 215 ? -17.266 26.281 8.281 1 84.94 215 ALA A N 1
ATOM 1611 C CA . ALA A 1 215 ? -17.469 25.812 9.656 1 84.94 215 ALA A CA 1
ATOM 1612 C C . ALA A 1 215 ? -18.75 24.984 9.766 1 84.94 215 ALA A C 1
ATOM 1614 O O . ALA A 1 215 ? -18.797 24.016 10.531 1 84.94 215 ALA A O 1
ATOM 1615 N N . ALA A 1 216 ? -19.688 25.281 8.969 1 83.31 216 ALA A N 1
ATOM 1616 C CA . ALA A 1 216 ? -20.984 24.625 9.016 1 83.31 216 ALA A CA 1
ATOM 1617 C C . ALA A 1 216 ? -20.906 23.203 8.484 1 83.31 216 ALA A C 1
ATOM 1619 O O . ALA A 1 216 ? -21.766 22.359 8.789 1 83.31 216 ALA A O 1
ATOM 1620 N N . LEU A 1 217 ? -19.922 22.922 7.77 1 81.56 217 LEU A N 1
ATOM 1621 C CA . LEU A 1 217 ? -19.781 21.609 7.129 1 81.56 217 LEU A CA 1
ATOM 1622 C C . LEU A 1 217 ? -19.141 20.609 8.07 1 81.56 217 LEU A C 1
ATOM 1624 O O . LEU A 1 217 ? -19.109 19.406 7.777 1 81.56 217 LEU A O 1
ATOM 1628 N N . ILE A 1 218 ? -18.672 21.062 9.148 1 85.44 218 ILE A N 1
ATOM 1629 C CA . ILE A 1 218 ? -17.969 20.172 10.078 1 85.44 218 ILE A CA 1
ATOM 1630 C C . ILE A 1 218 ? -18.906 19.812 11.234 1 85.44 218 ILE A C 1
ATOM 1632 O O . ILE A 1 218 ? -19.375 20.672 11.961 1 85.44 218 ILE A O 1
ATOM 1636 N N . ASP A 1 219 ? -19.109 18.531 11.414 1 83.56 219 ASP A N 1
ATOM 1637 C CA . ASP A 1 219 ? -20.141 18.031 12.32 1 83.56 219 ASP A CA 1
ATOM 1638 C C . ASP A 1 219 ? -19.547 17.688 13.688 1 83.56 219 ASP A C 1
ATOM 1640 O O . ASP A 1 219 ? -20.203 17.062 14.516 1 83.56 219 ASP A O 1
ATOM 1644 N N . GLN A 1 220 ? -18.391 18.031 13.953 1 84.75 220 GLN A N 1
ATOM 1645 C CA . GLN A 1 220 ? -17.75 17.766 15.234 1 84.75 220 GLN A CA 1
ATOM 1646 C C . GLN A 1 220 ? -17.078 19.016 15.789 1 84.75 220 GLN A C 1
ATOM 1648 O O . GLN A 1 220 ? -16.75 19.938 15.031 1 84.75 220 GLN A O 1
ATOM 1653 N N . PRO A 1 221 ? -16.922 19.062 17.141 1 90.69 221 PRO A N 1
ATOM 1654 C CA . PRO A 1 221 ? -16.188 20.203 17.688 1 90.69 221 PRO A CA 1
ATOM 1655 C C . PRO A 1 221 ? -14.781 20.344 17.125 1 90.69 221 PRO A C 1
ATOM 1657 O O . PRO A 1 221 ? -14.078 19.328 16.953 1 90.69 221 PRO A O 1
ATOM 1660 N N . TRP A 1 222 ? -14.477 21.516 16.766 1 94.25 222 TRP A N 1
ATOM 1661 C CA . TRP A 1 222 ? -13.172 21.781 16.172 1 94.25 222 TRP A CA 1
ATOM 1662 C C . TRP A 1 222 ? -12.562 23.047 16.734 1 94.25 222 TRP A C 1
ATOM 1664 O O . TRP A 1 222 ? -13.266 23.891 17.312 1 94.25 222 TRP A O 1
ATOM 1674 N N . ALA A 1 223 ? -11.266 23.141 16.672 1 96.12 223 ALA A N 1
ATOM 1675 C CA . ALA A 1 223 ? -10.5 24.359 16.984 1 96.12 223 ALA A CA 1
ATOM 1676 C C . ALA A 1 223 ? -9.617 24.75 15.812 1 96.12 223 ALA A C 1
ATOM 1678 O O . ALA A 1 223 ? -9.344 23.938 14.922 1 96.12 223 ALA A O 1
ATOM 1679 N N . ASP A 1 224 ? -9.297 25.984 15.719 1 95.56 224 ASP A N 1
ATOM 1680 C CA . ASP A 1 224 ? -8.258 26.469 14.82 1 95.56 224 ASP A CA 1
ATOM 1681 C C . ASP A 1 224 ? -7.309 27.422 15.539 1 95.56 224 ASP A C 1
ATOM 1683 O O . ASP A 1 224 ? -7.598 27.875 16.641 1 95.56 224 ASP A O 1
ATOM 1687 N N . LEU A 1 225 ? -6.199 27.609 15.008 1 96.5 225 LEU A N 1
ATOM 1688 C CA . LEU A 1 225 ? -5.18 28.422 15.664 1 96.5 225 LEU A CA 1
ATOM 1689 C C . LEU A 1 225 ? -5.629 29.859 15.789 1 96.5 225 LEU A C 1
ATOM 1691 O O . LEU A 1 225 ? -5.496 30.469 16.859 1 96.5 225 LEU A O 1
ATOM 1695 N N . ALA A 1 226 ? -6.164 30.391 14.781 1 92.94 226 ALA A N 1
ATOM 1696 C CA . ALA A 1 226 ? -6.605 31.781 14.781 1 92.94 226 ALA A CA 1
ATOM 1697 C C . ALA A 1 226 ? -7.648 32.031 15.867 1 92.94 226 ALA A C 1
ATOM 1699 O O . ALA A 1 226 ? -7.629 33.062 16.531 1 92.94 226 ALA A O 1
ATOM 1700 N N . GLY A 1 227 ? -8.508 31.094 15.984 1 91.06 227 GLY A N 1
ATOM 1701 C CA . GLY A 1 227 ? -9.555 31.203 16.984 1 91.06 227 GLY A CA 1
ATOM 1702 C C . GLY A 1 227 ? -9.023 31.234 18.406 1 91.06 227 GLY A C 1
ATOM 1703 O O . GLY A 1 227 ? -9.695 31.734 19.312 1 91.06 227 GLY A O 1
ATOM 1704 N N . GLU A 1 228 ? -7.848 30.734 18.578 1 92.06 228 GLU A N 1
ATOM 1705 C CA . GLU A 1 228 ? -7.223 30.719 19.906 1 92.06 228 GLU A CA 1
ATOM 1706 C C . GLU A 1 228 ? -6.25 31.875 20.062 1 92.06 228 GLU A C 1
ATOM 1708 O O . GLU A 1 228 ? -5.492 31.938 21.031 1 92.06 228 GLU A O 1
ATOM 1713 N N . GLY A 1 229 ? -6.266 32.688 19.078 1 90.56 229 GLY A N 1
ATOM 1714 C CA . GLY A 1 229 ? -5.438 33.875 19.141 1 90.56 229 GLY A CA 1
ATOM 1715 C C . GLY A 1 229 ? -4.012 33.656 18.688 1 90.56 229 GLY A C 1
ATOM 1716 O O . GLY A 1 229 ? -3.137 34.5 18.891 1 90.56 229 GLY A O 1
ATOM 1717 N N . ILE A 1 230 ? -3.822 32.5 18.203 1 86.62 230 ILE A N 1
ATOM 1718 C CA . ILE A 1 230 ? -2.514 32.125 17.656 1 86.62 230 ILE A CA 1
ATOM 1719 C C . ILE A 1 230 ? -2.51 32.344 16.141 1 86.62 230 ILE A C 1
ATOM 1721 O O . ILE A 1 230 ? -3.369 31.797 15.445 1 86.62 230 ILE A O 1
ATOM 1725 N N . ALA A 1 231 ? -1.521 33.094 15.695 1 83 231 ALA A N 1
ATOM 1726 C CA . ALA A 1 231 ? -1.611 33.406 14.266 1 83 231 ALA A CA 1
ATOM 1727 C C . ALA A 1 231 ? -0.263 33.219 13.578 1 83 231 ALA A C 1
ATOM 1729 O O . ALA A 1 231 ? 0.29 34.156 13.008 1 83 231 ALA A O 1
ATOM 1730 N N . PRO A 1 232 ? 0.196 32.094 13.641 1 86.56 232 PRO A N 1
ATOM 1731 C CA . PRO A 1 232 ? 1.365 31.875 12.789 1 86.56 232 PRO A CA 1
ATOM 1732 C C . PRO A 1 232 ? 1.016 31.891 11.297 1 86.56 232 PRO A C 1
ATOM 1734 O O . PRO A 1 232 ? -0.119 31.578 10.93 1 86.56 232 PRO A O 1
ATOM 1737 N N . SER A 1 233 ? 2.047 32.344 10.547 1 93.75 233 SER A N 1
ATOM 1738 C CA . SER A 1 233 ? 1.827 32.156 9.117 1 93.75 233 SER A CA 1
ATOM 1739 C C . SER A 1 233 ? 1.81 30.672 8.75 1 93.75 233 SER A C 1
ATOM 1741 O O . SER A 1 233 ? 2.48 29.859 9.398 1 93.75 233 SER A O 1
ATOM 1743 N N . ARG A 1 234 ? 1.044 30.281 7.797 1 96.88 234 ARG A N 1
ATOM 1744 C CA . ARG A 1 234 ? 0.976 28.906 7.336 1 96.88 234 ARG A CA 1
ATOM 1745 C C . ARG A 1 234 ? 2.346 28.406 6.887 1 96.88 234 ARG A C 1
ATOM 1747 O O . ARG A 1 234 ? 2.689 27.234 7.09 1 96.88 234 ARG A O 1
ATOM 1754 N N . SER A 1 235 ? 3.133 29.328 6.316 1 97.94 235 SER A N 1
ATOM 1755 C CA . SER A 1 235 ? 4.473 28.953 5.867 1 97.94 235 SER A CA 1
ATOM 1756 C C . SER A 1 235 ? 5.383 28.656 7.051 1 97.94 235 SER A C 1
ATOM 1758 O O . SER A 1 235 ? 6.156 27.688 7.012 1 97.94 235 SER A O 1
ATOM 1760 N N . GLU A 1 236 ? 5.273 29.469 8.047 1 97.19 236 GLU A N 1
ATOM 1761 C CA . GLU A 1 236 ? 6.062 29.203 9.25 1 97.19 236 GLU A CA 1
ATOM 1762 C C . GLU A 1 236 ? 5.637 27.891 9.914 1 97.19 236 GLU A C 1
ATOM 1764 O O . GLU A 1 236 ? 6.48 27.125 10.375 1 97.19 236 GLU A O 1
ATOM 1769 N N . LEU A 1 237 ? 4.355 27.734 9.992 1 98.25 237 LEU A N 1
ATOM 1770 C CA . LEU A 1 237 ? 3.828 26.484 10.531 1 98.25 237 LEU A CA 1
ATOM 1771 C C . LEU A 1 237 ? 4.348 25.281 9.742 1 98.25 237 LEU A C 1
ATOM 1773 O O . LEU A 1 237 ? 4.832 24.312 10.328 1 98.25 237 LEU A O 1
ATOM 1777 N N . ALA A 1 238 ? 4.281 25.375 8.422 1 98.69 238 ALA A N 1
ATOM 1778 C CA . ALA A 1 238 ? 4.762 24.312 7.551 1 98.69 238 ALA A CA 1
ATOM 1779 C C . ALA A 1 238 ? 6.242 24.016 7.797 1 98.69 238 ALA A C 1
ATOM 1781 O O . ALA A 1 238 ? 6.645 22.859 7.91 1 98.69 238 ALA A O 1
ATOM 1782 N N . ARG A 1 239 ? 6.996 25.078 7.922 1 98.31 239 ARG A N 1
ATOM 1783 C CA . ARG A 1 239 ? 8.43 24.938 8.148 1 98.31 239 ARG A CA 1
ATOM 1784 C C . ARG A 1 239 ? 8.703 24.172 9.445 1 98.31 239 ARG A C 1
ATOM 1786 O O . ARG A 1 239 ? 9.5 23.234 9.453 1 98.31 239 ARG A O 1
ATOM 1793 N N . ARG A 1 240 ? 8.039 24.547 10.453 1 98.31 240 ARG A N 1
ATOM 1794 C CA . ARG A 1 240 ? 8.273 23.938 11.758 1 98.31 240 ARG A CA 1
ATOM 1795 C C . ARG A 1 240 ? 7.824 22.484 11.773 1 98.31 240 ARG A C 1
ATOM 1797 O O . ARG A 1 240 ? 8.5 21.625 12.336 1 98.31 240 ARG A O 1
ATOM 1804 N N . VAL A 1 241 ? 6.688 22.219 11.172 1 98.75 241 VAL A N 1
ATOM 1805 C CA . VAL A 1 241 ? 6.172 20.859 11.109 1 98.75 241 VAL A CA 1
ATOM 1806 C C . VAL A 1 241 ? 7.148 19.969 10.336 1 98.75 241 VAL A C 1
ATOM 1808 O O . VAL A 1 241 ? 7.492 18.875 10.781 1 98.75 241 VAL A O 1
ATOM 1811 N N . LEU A 1 242 ? 7.625 20.469 9.203 1 98.81 242 LEU A N 1
ATOM 1812 C CA . LEU A 1 242 ? 8.547 19.703 8.375 1 98.81 242 LEU A CA 1
ATOM 1813 C C . LEU A 1 242 ? 9.844 19.422 9.117 1 98.81 242 LEU A C 1
ATOM 1815 O O . LEU A 1 242 ? 10.398 18.328 9.023 1 98.81 242 LEU A O 1
ATOM 1819 N N . GLU A 1 243 ? 10.328 20.406 9.867 1 98.44 243 GLU A N 1
ATOM 1820 C CA . GLU A 1 243 ? 11.547 20.234 10.656 1 98.44 243 GLU A CA 1
ATOM 1821 C C . GLU A 1 243 ? 11.375 19.109 11.68 1 98.44 243 GLU A C 1
ATOM 1823 O O . GLU A 1 243 ? 12.273 18.281 11.844 1 98.44 243 GLU A O 1
ATOM 1828 N N . HIS A 1 244 ? 10.297 19.078 12.312 1 98.69 244 HIS A N 1
ATOM 1829 C CA . HIS A 1 244 ? 10.047 18.062 13.32 1 98.69 244 HIS A CA 1
ATOM 1830 C C . HIS A 1 244 ? 9.82 16.688 12.688 1 98.69 244 HIS A C 1
ATOM 1832 O O . HIS A 1 244 ? 10.266 15.672 13.227 1 98.69 244 HIS A O 1
ATOM 1838 N N . LEU A 1 245 ? 9.141 16.656 11.539 1 98.75 245 LEU A N 1
ATOM 1839 C CA . LEU A 1 245 ? 8.969 15.398 10.828 1 98.75 245 LEU A CA 1
ATOM 1840 C C . LEU A 1 245 ? 10.312 14.844 10.375 1 98.75 245 LEU A C 1
ATOM 1842 O O . LEU A 1 245 ? 10.578 13.648 10.523 1 98.75 245 LEU A O 1
ATOM 1846 N N . ASP A 1 246 ? 11.18 15.742 9.836 1 98.31 246 ASP A N 1
ATOM 1847 C CA . ASP A 1 246 ? 12.492 15.305 9.375 1 98.31 246 ASP A CA 1
ATOM 1848 C C . ASP A 1 246 ? 13.297 14.672 10.508 1 98.31 246 ASP A C 1
ATOM 1850 O O . ASP A 1 246 ? 13.883 13.602 10.336 1 98.31 246 ASP A O 1
ATOM 1854 N N . ALA A 1 247 ? 13.289 15.273 11.617 1 97.94 247 ALA A N 1
ATOM 1855 C CA . ALA A 1 247 ? 14.039 14.766 12.766 1 97.94 247 ALA A CA 1
ATOM 1856 C C . ALA A 1 247 ? 13.359 13.547 13.367 1 97.94 247 ALA A C 1
ATOM 1858 O O . ALA A 1 247 ? 14.016 12.539 13.656 1 97.94 247 ALA A O 1
ATOM 1859 N N . GLY A 1 248 ? 12.102 13.648 13.57 1 98.56 248 GLY A N 1
ATOM 1860 C CA . GLY A 1 248 ? 11.352 12.594 14.227 1 98.56 248 GLY A CA 1
ATOM 1861 C C . GLY A 1 248 ? 11.328 11.297 13.43 1 98.56 248 GLY A C 1
ATOM 1862 O O . GLY A 1 248 ? 11.375 10.211 14.008 1 98.56 248 GLY A O 1
ATOM 1863 N N . MET A 1 249 ? 11.273 11.383 12.094 1 98.06 249 MET A N 1
ATOM 1864 C CA . MET A 1 249 ? 11.18 10.18 11.273 1 98.06 249 MET A CA 1
ATOM 1865 C C . MET A 1 249 ? 12.5 9.422 11.281 1 98.06 249 MET A C 1
ATOM 1867 O O . MET A 1 249 ? 12.516 8.188 11.164 1 98.06 249 MET A O 1
ATOM 1871 N N . ARG A 1 250 ? 13.57 10.133 11.445 1 96.75 250 ARG A N 1
ATOM 1872 C CA . ARG A 1 250 ? 14.844 9.453 11.625 1 96.75 250 ARG A CA 1
ATOM 1873 C C . ARG A 1 250 ? 14.852 8.625 12.898 1 96.75 250 ARG A C 1
ATOM 1875 O O . ARG A 1 250 ? 15.281 7.473 12.898 1 96.75 250 ARG A O 1
ATOM 1882 N N . ASP A 1 251 ? 14.359 9.242 13.969 1 97.12 251 ASP A N 1
ATOM 1883 C CA . ASP A 1 251 ? 14.258 8.523 15.234 1 97.12 251 ASP A CA 1
ATOM 1884 C C . ASP A 1 251 ? 13.32 7.328 15.117 1 97.12 251 ASP A C 1
ATOM 1886 O O . ASP A 1 251 ? 13.625 6.242 15.617 1 97.12 251 ASP A O 1
ATOM 1890 N N . PHE A 1 252 ? 12.242 7.5 14.453 1 97.06 252 PHE A N 1
ATOM 1891 C CA . PHE A 1 252 ? 11.242 6.449 14.32 1 97.06 252 PHE A CA 1
ATOM 1892 C C . PHE A 1 252 ? 11.789 5.277 13.508 1 97.06 252 PHE A C 1
ATOM 1894 O O . PHE A 1 252 ? 11.508 4.117 13.828 1 97.06 252 PHE A O 1
ATOM 1901 N N . GLU A 1 253 ? 12.469 5.594 12.484 1 93.75 253 GLU A N 1
ATOM 1902 C CA . GLU A 1 253 ? 13.055 4.527 11.68 1 93.75 253 GLU A CA 1
ATOM 1903 C C . GLU A 1 253 ? 14.031 3.689 12.508 1 93.75 253 GLU A C 1
ATOM 1905 O O . GLU A 1 253 ? 14.094 2.469 12.352 1 93.75 253 GLU A O 1
ATOM 1910 N N . LEU A 1 254 ? 14.703 4.32 13.391 1 91 254 LEU A N 1
ATOM 1911 C CA . LEU A 1 254 ? 15.742 3.652 14.164 1 91 254 LEU A CA 1
ATOM 1912 C C . LEU A 1 254 ? 15.141 2.875 15.328 1 91 254 LEU A C 1
ATOM 1914 O O . LEU A 1 254 ? 15.57 1.759 15.625 1 91 254 LEU A O 1
ATOM 1918 N N . GLU A 1 255 ? 14.078 3.473 15.984 1 92.81 255 GLU A N 1
ATOM 1919 C CA . GLU A 1 255 ? 13.68 2.912 17.266 1 92.81 255 GLU A CA 1
ATOM 1920 C C . GLU A 1 255 ? 12.18 2.674 17.328 1 92.81 255 GLU A C 1
ATOM 1922 O O . GLU A 1 255 ? 11.648 2.248 18.359 1 92.81 255 GLU A O 1
ATOM 1927 N N . GLY A 1 256 ? 11.555 2.92 16.297 1 92.88 256 GLY A N 1
ATOM 1928 C CA . GLY A 1 256 ? 10.109 2.777 16.312 1 92.88 256 GLY A CA 1
ATOM 1929 C C . GLY A 1 256 ? 9.422 3.787 17.203 1 92.88 256 GLY A C 1
ATOM 1930 O O . GLY A 1 256 ? 9.844 4.938 17.297 1 92.88 256 GLY A O 1
ATOM 1931 N N . LEU A 1 257 ? 8.359 3.348 17.812 1 94.94 257 LEU A N 1
ATOM 1932 C CA . LEU A 1 257 ? 7.516 4.223 18.625 1 94.94 257 LEU A CA 1
ATOM 1933 C C . LEU A 1 257 ? 8.148 4.473 19.984 1 94.94 257 LEU A C 1
ATOM 1935 O O . LEU A 1 257 ? 7.77 5.414 20.688 1 94.94 257 LEU A O 1
ATOM 1939 N N . THR A 1 258 ? 9.055 3.793 20.359 1 94.5 258 THR A N 1
ATOM 1940 C CA . THR A 1 258 ? 9.57 3.719 21.719 1 94.5 258 THR A CA 1
ATOM 1941 C C . THR A 1 258 ? 9.93 5.109 22.234 1 94.5 258 THR A C 1
ATOM 1943 O O . THR A 1 258 ? 9.445 5.52 23.297 1 94.5 258 THR A O 1
ATOM 1946 N N . PRO A 1 259 ? 10.656 5.902 21.516 1 96.75 259 PRO A N 1
ATOM 1947 C CA . PRO A 1 259 ? 11.047 7.207 22.047 1 96.75 259 PRO A CA 1
ATOM 1948 C C . PRO A 1 259 ? 9.867 8.172 22.156 1 96.75 259 PRO A C 1
ATOM 1950 O O . PRO A 1 259 ? 9.984 9.219 22.797 1 96.75 259 PRO A O 1
ATOM 1953 N N . PHE A 1 260 ? 8.766 7.879 21.609 1 98.19 260 PHE A N 1
ATOM 1954 C CA . PHE A 1 260 ? 7.645 8.805 21.547 1 98.19 260 PHE A CA 1
ATOM 1955 C C . PHE A 1 260 ? 6.59 8.453 22.594 1 98.19 260 PHE A C 1
ATOM 1957 O O . PHE A 1 260 ? 5.691 9.242 22.875 1 98.19 260 PHE A O 1
ATOM 1964 N N . VAL A 1 261 ? 6.703 7.281 23.188 1 97.62 261 VAL A N 1
ATOM 1965 C CA . VAL A 1 261 ? 5.645 6.754 24.047 1 97.62 261 VAL A CA 1
ATOM 1966 C C . VAL A 1 261 ? 5.434 7.684 25.234 1 97.62 261 VAL A C 1
ATOM 1968 O O . VAL A 1 261 ? 4.316 8.141 25.5 1 97.62 261 VAL A O 1
ATOM 1971 N N . ALA A 1 262 ? 6.48 8.016 25.938 1 98 262 ALA A N 1
ATOM 1972 C CA . ALA A 1 262 ? 6.359 8.875 27.109 1 98 262 ALA A CA 1
ATOM 1973 C C . ALA A 1 262 ? 5.832 10.258 26.734 1 98 262 ALA A C 1
ATOM 1975 O O . ALA A 1 262 ? 5.031 10.844 27.469 1 98 262 ALA A O 1
ATOM 1976 N N . ARG A 1 263 ? 6.316 10.773 25.688 1 98.19 263 ARG A N 1
ATOM 1977 C CA . ARG A 1 263 ? 5.902 12.094 25.203 1 98.19 263 ARG A CA 1
ATOM 1978 C C . ARG A 1 263 ? 4.434 12.086 24.797 1 98.19 263 ARG A C 1
ATOM 1980 O O . ARG A 1 263 ? 3.727 13.078 24.984 1 98.19 263 ARG A O 1
ATOM 1987 N N . TRP A 1 264 ? 3.975 10.969 24.203 1 98.31 264 TRP A N 1
ATOM 1988 C CA . TRP A 1 264 ? 2.566 10.82 23.859 1 98.31 264 TRP A CA 1
ATOM 1989 C C . TRP A 1 264 ? 1.7 10.75 25.109 1 98.31 264 TRP A C 1
ATOM 1991 O O . TRP A 1 264 ? 0.692 11.453 25.219 1 98.31 264 TRP A O 1
ATOM 2001 N N . LEU A 1 265 ? 2.145 9.992 26.078 1 98.12 265 LEU A N 1
ATOM 2002 C CA . LEU A 1 265 ? 1.387 9.789 27.312 1 98.12 265 LEU A CA 1
ATOM 2003 C C . LEU A 1 265 ? 1.24 11.102 28.078 1 98.12 265 LEU A C 1
ATOM 2005 O O . LEU A 1 265 ? 0.202 11.352 28.688 1 98.12 265 LEU A O 1
ATOM 2009 N N . ALA A 1 266 ? 2.229 11.883 27.984 1 98 266 ALA A N 1
ATOM 2010 C CA . ALA A 1 266 ? 2.205 13.18 28.656 1 98 266 ALA A CA 1
ATOM 2011 C C . ALA A 1 266 ? 1.136 14.094 28.062 1 98 266 ALA A C 1
ATOM 2013 O O . ALA A 1 266 ? 0.74 15.078 28.688 1 98 266 ALA A O 1
ATOM 2014 N N . ARG A 1 267 ? 0.67 13.758 26.891 1 98.12 267 ARG A N 1
ATOM 2015 C CA . ARG A 1 267 ? -0.298 14.594 26.188 1 98.12 267 ARG A CA 1
ATOM 2016 C C . ARG A 1 267 ? -1.633 13.875 26.031 1 98.12 267 ARG A C 1
ATOM 2018 O O . ARG A 1 267 ? -2.521 14.352 25.328 1 98.12 267 ARG A O 1
ATOM 2025 N N . ASP A 1 268 ? -1.807 12.75 26.672 1 97.62 268 ASP A N 1
ATOM 2026 C CA . ASP A 1 268 ? -2.967 11.891 26.469 1 97.62 268 ASP A CA 1
ATOM 2027 C C . ASP A 1 268 ? -4.246 12.57 26.953 1 97.62 268 ASP A C 1
ATOM 2029 O O . ASP A 1 268 ? -4.441 12.766 28.156 1 97.62 268 ASP A O 1
ATOM 2033 N N . GLN A 1 269 ? -5.129 12.82 26.016 1 94.88 269 GLN A N 1
ATOM 2034 C CA . GLN A 1 269 ? -6.375 13.539 26.281 1 94.88 269 GLN A CA 1
ATOM 2035 C C . GLN A 1 269 ? -7.262 12.758 27.25 1 94.88 269 GLN A C 1
ATOM 2037 O O . GLN A 1 269 ? -8.016 13.352 28.016 1 94.88 269 GLN A O 1
ATOM 2042 N N . PHE A 1 270 ? -7.129 11.469 27.266 1 94.06 270 PHE A N 1
ATOM 2043 C CA . PHE A 1 270 ? -8.102 10.664 28 1 94.06 270 PHE A CA 1
ATOM 2044 C C . PHE A 1 270 ? -7.418 9.82 29.062 1 94.06 270 PHE A C 1
ATOM 2046 O O . PHE A 1 270 ? -7.949 8.781 29.469 1 94.06 270 PHE A O 1
ATOM 2053 N N . ALA A 1 271 ? -6.285 10.242 29.5 1 94.38 271 ALA A N 1
ATOM 2054 C CA . ALA A 1 271 ? -5.535 9.484 30.5 1 94.38 271 ALA A CA 1
ATOM 2055 C C . ALA A 1 271 ? -6.383 9.219 31.734 1 94.38 271 ALA A C 1
ATOM 2057 O O . ALA A 1 271 ? -6.855 10.148 32.375 1 94.38 271 ALA A O 1
ATOM 2058 N N . ASP A 1 272 ? -6.566 7.945 31.984 1 95 272 ASP A N 1
ATOM 2059 C CA . ASP A 1 272 ? -7.227 7.469 33.188 1 95 272 ASP A CA 1
ATOM 2060 C C . ASP A 1 272 ? -8.656 8 33.281 1 95 272 ASP A C 1
ATOM 2062 O O . ASP A 1 272 ? -9.141 8.312 34.375 1 95 272 ASP A O 1
ATOM 2066 N N . THR A 1 273 ? -9.273 8.211 32.188 1 94.94 273 THR A N 1
ATOM 2067 C CA . THR A 1 273 ? -10.648 8.703 32.156 1 94.94 273 THR A CA 1
ATOM 2068 C C . THR A 1 273 ? -11.578 7.641 31.578 1 94.94 273 THR A C 1
ATOM 2070 O O . THR A 1 273 ? -11.172 6.832 30.75 1 94.94 273 THR A O 1
ATOM 2073 N N . PRO A 1 274 ? -12.82 7.641 32.094 1 94.75 274 PRO A N 1
ATOM 2074 C CA . PRO A 1 274 ? -13.797 6.746 31.469 1 94.75 274 PRO A CA 1
ATOM 2075 C C . PRO A 1 274 ? -14.094 7.109 30 1 94.75 274 PRO A C 1
ATOM 2077 O O . PRO A 1 274 ? -14.328 8.281 29.688 1 94.75 274 PRO A O 1
ATOM 2080 N N . VAL A 1 27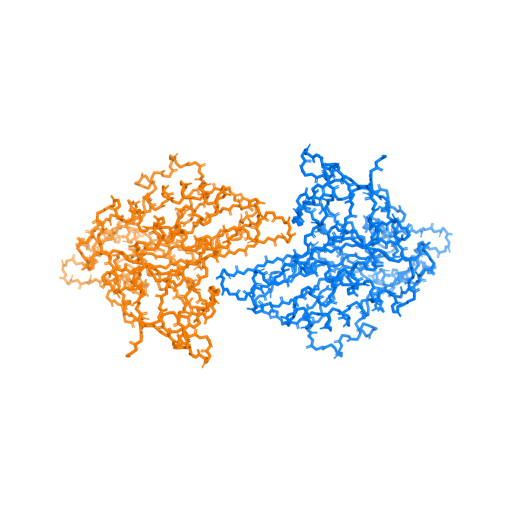5 ? -13.953 6.121 29.156 1 94.25 275 VAL A N 1
ATOM 2081 C CA . VAL A 1 275 ? -14.188 6.344 27.734 1 94.25 275 VAL A CA 1
ATOM 2082 C C . VAL A 1 275 ? -15.008 5.195 27.156 1 94.25 275 VAL A C 1
ATOM 2084 O O . VAL A 1 275 ? -15.273 4.203 27.844 1 94.25 275 VAL A O 1
ATOM 2087 N N . LYS A 1 276 ? -15.5 5.383 26 1 91.81 276 LYS A N 1
ATOM 2088 C CA . LYS A 1 276 ? -16.094 4.324 25.188 1 91.81 276 LYS A CA 1
ATOM 2089 C C . LYS A 1 276 ? -15.383 4.184 23.844 1 91.81 276 LYS A C 1
ATOM 2091 O O . LYS A 1 276 ? -15 5.184 23.234 1 91.81 276 LYS A O 1
ATOM 2096 N N . LEU A 1 277 ? -15.078 2.984 23.562 1 88.19 277 LEU A N 1
ATOM 2097 C CA . LEU A 1 277 ? -14.5 2.652 22.266 1 88.19 277 LEU A CA 1
ATOM 2098 C C . LEU A 1 277 ? -15.57 2.111 21.328 1 88.19 277 LEU A C 1
ATOM 2100 O O . LEU A 1 277 ? -16.281 1.156 21.656 1 88.19 277 LEU A O 1
ATOM 2104 N N . LEU A 1 278 ? -15.633 2.791 20.234 1 83.88 278 LEU A N 1
ATOM 2105 C CA . LEU A 1 278 ? -16.609 2.365 19.25 1 83.88 278 LEU A CA 1
ATOM 2106 C C . LEU A 1 278 ? -15.969 1.468 18.203 1 83.88 278 LEU A C 1
ATOM 2108 O O . LEU A 1 278 ? -15.016 1.877 17.531 1 83.88 278 LEU A O 1
ATOM 2112 N N . LEU A 1 279 ? -16.375 0.214 18.094 1 76.25 279 LEU A N 1
ATOM 2113 C CA . LEU A 1 279 ? -15.953 -0.768 17.109 1 76.25 279 LEU A CA 1
ATOM 2114 C C . LEU A 1 279 ? -17.109 -1.129 16.172 1 76.25 279 LEU A C 1
ATOM 2116 O O . LEU A 1 279 ? -17.828 -2.094 16.422 1 76.25 279 LEU A O 1
ATOM 2120 N N . GLY A 1 280 ? -17.141 -0.42 15.055 1 68.62 280 GLY A N 1
ATOM 2121 C CA . GLY A 1 280 ? -18.344 -0.628 14.25 1 68.62 280 GLY A CA 1
ATOM 2122 C C . GLY A 1 280 ? -19.625 -0.351 15.016 1 68.62 280 GLY A C 1
ATOM 2123 O O . GLY A 1 280 ? -19.844 0.765 15.492 1 68.62 280 GLY A O 1
ATOM 2124 N N . ASN A 1 281 ? -20.359 -1.442 15.164 1 74.31 281 ASN A N 1
ATOM 2125 C CA . ASN A 1 281 ? -21.625 -1.289 15.875 1 74.31 281 ASN A CA 1
ATOM 2126 C C . ASN A 1 281 ? -21.5 -1.663 17.344 1 74.31 281 ASN A C 1
ATOM 2128 O O . ASN A 1 281 ? -22.469 -1.59 18.109 1 74.31 281 ASN A O 1
ATOM 2132 N N . GLN A 1 282 ? -20.328 -1.964 17.734 1 80.62 282 GLN A N 1
ATOM 2133 C CA . GLN A 1 282 ? -20.094 -2.363 19.109 1 80.62 282 GLN A CA 1
ATOM 2134 C C . GLN A 1 282 ? -19.391 -1.254 19.906 1 80.62 282 GLN A C 1
ATOM 2136 O O . GLN A 1 282 ? -18.625 -0.471 19.328 1 80.62 282 GLN A O 1
ATOM 2141 N N . GLU A 1 283 ? -19.828 -1.192 21.172 1 87.94 283 GLU A N 1
ATOM 2142 C CA . GLU A 1 283 ? -19.203 -0.247 22.094 1 87.94 283 GLU A CA 1
ATOM 2143 C C . GLU A 1 283 ? -18.531 -0.971 23.25 1 87.94 283 GLU A C 1
ATOM 2145 O O . GLU A 1 283 ? -19.078 -1.926 23.797 1 87.94 283 GLU A O 1
ATOM 2150 N N . VAL A 1 284 ? -17.375 -0.561 23.547 1 88.75 284 VAL A N 1
ATOM 2151 C CA . VAL A 1 284 ? -16.656 -1.088 24.703 1 88.75 284 VAL A CA 1
ATOM 2152 C C . VAL A 1 284 ? -16.359 0.041 25.688 1 88.75 284 VAL A C 1
ATOM 2154 O O . VAL A 1 284 ? -15.711 1.028 25.344 1 88.75 284 VAL A O 1
ATOM 2157 N N . ILE A 1 285 ? -16.891 -0.151 26.859 1 92.94 285 ILE A N 1
ATOM 2158 C CA . ILE A 1 285 ? -16.734 0.885 27.875 1 92.94 285 ILE A CA 1
ATOM 2159 C C . ILE A 1 285 ? -15.609 0.504 28.844 1 92.94 285 ILE A C 1
ATOM 2161 O O . ILE A 1 285 ? -15.469 -0.663 29.219 1 92.94 285 ILE A O 1
ATOM 2165 N N . GLY A 1 286 ? -14.82 1.548 29.25 1 94.5 286 GLY A N 1
ATOM 2166 C CA . GLY A 1 286 ? -13.742 1.332 30.203 1 94.5 286 GLY A CA 1
ATOM 2167 C C . GLY A 1 286 ? -12.977 2.6 30.531 1 94.5 286 GLY A C 1
ATOM 2168 O O . GLY A 1 286 ? -13.453 3.705 30.266 1 94.5 286 GLY A O 1
ATOM 2169 N N . VAL A 1 287 ? -11.93 2.361 31.219 1 96.19 287 VAL A N 1
ATOM 2170 C CA . VAL A 1 287 ? -11.055 3.475 31.562 1 96.19 287 VAL A CA 1
ATOM 2171 C C . VAL A 1 287 ? -9.797 3.42 30.688 1 96.19 287 VAL A C 1
ATOM 2173 O O . VAL A 1 287 ? -9.125 2.385 30.625 1 96.19 287 VAL A O 1
ATOM 2176 N N . ALA A 1 288 ? -9.508 4.574 30.062 1 94.94 288 ALA A N 1
ATOM 2177 C CA . ALA A 1 288 ? -8.305 4.629 29.219 1 94.94 288 ALA A CA 1
ATOM 2178 C C . ALA A 1 288 ? -7.047 4.617 30.078 1 94.94 288 ALA A C 1
ATOM 2180 O O . ALA A 1 288 ? -6.934 5.387 31.047 1 94.94 288 ALA A O 1
ATOM 2181 N N . ARG A 1 289 ? -6.168 3.697 29.688 1 96 289 ARG A N 1
ATOM 2182 C CA . ARG A 1 289 ? -4.938 3.551 30.453 1 96 289 ARG A CA 1
ATOM 2183 C C . ARG A 1 289 ? -3.711 3.811 29.578 1 96 289 ARG A C 1
ATOM 2185 O O . ARG A 1 289 ? -2.666 3.184 29.766 1 96 289 ARG A O 1
ATOM 2192 N N . GLY A 1 290 ? -3.896 4.676 28.578 1 95.75 290 GLY A N 1
ATOM 2193 C CA . GLY A 1 290 ? -2.777 5.031 27.719 1 95.75 290 GLY A CA 1
ATOM 2194 C C . GLY A 1 290 ? -2.561 4.047 26.594 1 95.75 290 GLY A C 1
ATOM 2195 O O . GLY A 1 290 ? -3.521 3.516 26.031 1 95.75 290 GLY A O 1
ATOM 2196 N N . ILE A 1 291 ? -1.241 3.955 26.109 1 94.56 291 ILE A N 1
ATOM 2197 C CA . ILE A 1 291 ? -0.889 3.104 24.984 1 94.56 291 ILE A CA 1
ATOM 2198 C C . ILE A 1 291 ? 0.259 2.176 25.375 1 94.56 291 ILE A C 1
ATOM 2200 O O . ILE A 1 291 ? 1.041 2.49 26.281 1 94.56 291 ILE A O 1
ATOM 2204 N N . ASP A 1 292 ? 0.323 1.058 24.797 1 90.88 292 ASP A N 1
ATOM 2205 C CA . ASP A 1 292 ? 1.478 0.188 25 1 90.88 292 ASP A CA 1
ATOM 2206 C C . ASP A 1 292 ? 2.6 0.523 24.016 1 90.88 292 ASP A C 1
ATOM 2208 O O . ASP A 1 292 ? 2.471 1.442 23.203 1 90.88 292 ASP A O 1
ATOM 2212 N N . PRO A 1 293 ? 3.725 -0.2 24.109 1 86.62 293 PRO A N 1
ATOM 2213 C CA . PRO A 1 293 ? 4.891 0.145 23.297 1 86.62 293 PRO A CA 1
ATOM 2214 C C . PRO A 1 293 ? 4.633 -0.022 21.797 1 86.62 293 PRO A C 1
ATOM 2216 O O . PRO A 1 293 ? 5.375 0.523 20.984 1 86.62 293 PRO A O 1
ATOM 2219 N N . GLN A 1 294 ? 3.629 -0.773 21.438 1 81.81 294 GLN A N 1
ATOM 2220 C CA . GLN A 1 294 ? 3.299 -0.972 20.031 1 81.81 294 GLN A CA 1
ATOM 2221 C C . GLN A 1 294 ? 2.252 0.035 19.562 1 81.81 294 GLN A C 1
ATOM 2223 O O . GLN A 1 294 ? 1.916 0.084 18.375 1 81.81 294 GLN A O 1
ATOM 2228 N N . GLY A 1 295 ? 1.734 0.834 20.453 1 90.12 295 GLY A N 1
ATOM 2229 C CA . GLY A 1 295 ? 0.797 1.889 20.094 1 90.12 295 GLY A CA 1
ATOM 2230 C C . GLY A 1 295 ? -0.654 1.476 20.266 1 90.12 295 GLY A C 1
ATOM 2231 O O . GLY A 1 295 ? -1.562 2.225 19.906 1 90.12 295 GLY A O 1
ATOM 2232 N N . HIS A 1 296 ? -0.865 0.322 20.812 1 89 296 HIS A N 1
ATOM 2233 C CA . HIS A 1 296 ? -2.23 -0.1 21.094 1 89 296 HIS A CA 1
ATOM 2234 C C . HIS A 1 296 ? -2.811 0.672 22.266 1 89 296 HIS A C 1
ATOM 2236 O O . HIS A 1 296 ? -2.102 0.954 23.25 1 89 296 HIS A O 1
ATOM 2242 N N . LEU A 1 297 ? -4.094 0.936 22.125 1 92.5 297 LEU A N 1
ATOM 2243 C CA . LEU A 1 297 ? -4.793 1.543 23.25 1 92.5 297 LEU A CA 1
ATOM 2244 C C . LEU A 1 297 ? -5.023 0.522 24.359 1 92.5 297 LEU A C 1
ATOM 2246 O O . LEU A 1 297 ? -5.449 -0.604 24.094 1 92.5 297 LEU A O 1
ATOM 2250 N N . LEU A 1 298 ? -4.699 0.904 25.562 1 94.69 298 LEU A N 1
ATOM 2251 C CA . LEU A 1 298 ? -4.988 0.092 26.734 1 94.69 298 LEU A CA 1
ATOM 2252 C C . LEU A 1 298 ? -6.27 0.56 27.422 1 94.69 298 LEU A C 1
ATOM 2254 O O . LEU A 1 298 ? -6.367 1.715 27.844 1 94.69 298 LEU A O 1
ATOM 2258 N N . LEU A 1 299 ? -7.242 -0.357 27.5 1 94.19 299 LEU A N 1
ATOM 2259 C CA . LEU A 1 299 ? -8.531 -0.049 28.109 1 94.19 299 LEU A CA 1
ATOM 2260 C C . LEU A 1 299 ? -8.82 -0.977 29.281 1 94.19 299 LEU A C 1
ATOM 2262 O O . LEU A 1 299 ? -8.867 -2.197 29.109 1 94.19 299 LEU A O 1
ATOM 2266 N N . ALA A 1 300 ? -8.953 -0.43 30.422 1 96.19 300 ALA A N 1
ATOM 2267 C CA . ALA A 1 300 ? -9.367 -1.211 31.594 1 96.19 300 ALA A CA 1
ATOM 2268 C C . ALA A 1 300 ? -10.883 -1.413 31.594 1 96.19 300 ALA A C 1
ATOM 2270 O O . ALA A 1 300 ? -11.641 -0.448 31.703 1 96.19 300 ALA A O 1
ATOM 2271 N N . LEU A 1 301 ? -11.258 -2.639 31.609 1 95.19 301 LEU A N 1
ATOM 2272 C CA . LEU A 1 301 ? -12.68 -2.977 31.594 1 95.19 301 LEU A CA 1
ATOM 2273 C C . LEU A 1 301 ? -13.25 -2.98 33 1 95.19 301 LEU A C 1
ATOM 2275 O O . LEU A 1 301 ? -12.5 -2.939 34 1 95.19 301 LEU A O 1
ATOM 2279 N N . PRO A 1 302 ? -14.547 -3.059 33.031 1 93.94 302 PRO A N 1
ATOM 2280 C CA . PRO A 1 302 ? -15.18 -3.039 34.375 1 93.94 302 PRO A CA 1
ATOM 2281 C C . PRO A 1 302 ? -14.758 -4.223 35.219 1 93.94 302 PRO A C 1
ATOM 2283 O O . PRO A 1 302 ? -14.711 -4.105 36.469 1 93.94 302 PRO A O 1
ATOM 2286 N N . ASP A 1 303 ? -14.398 -5.285 34.625 1 95 303 ASP A N 1
ATOM 2287 C CA . ASP A 1 303 ? -14.023 -6.473 35.406 1 95 303 ASP A CA 1
ATOM 2288 C C . ASP A 1 303 ? -12.562 -6.414 35.812 1 95 303 ASP A C 1
ATOM 2290 O O . ASP A 1 303 ? -12.055 -7.344 36.469 1 95 303 ASP A O 1
ATOM 2294 N N . GLY A 1 304 ? -11.906 -5.395 35.406 1 92 304 GLY A N 1
ATOM 2295 C CA . GLY A 1 304 ? -10.531 -5.188 35.844 1 92 304 GLY A CA 1
ATOM 2296 C C . GLY A 1 304 ? -9.508 -5.613 34.812 1 92 304 GLY A C 1
ATOM 2297 O O . GLY A 1 304 ? -8.336 -5.246 34.906 1 92 304 GLY A O 1
ATOM 2298 N N . THR A 1 305 ? -9.984 -6.301 33.844 1 95.56 305 THR A N 1
ATOM 2299 C CA . THR A 1 305 ? -9.078 -6.746 32.812 1 95.56 305 THR A CA 1
ATOM 2300 C C . THR A 1 305 ? -8.703 -5.586 31.875 1 95.56 305 THR A C 1
ATOM 2302 O O . THR A 1 305 ? -9.555 -4.766 31.531 1 95.56 305 THR A O 1
ATOM 2305 N N . VAL A 1 306 ? -7.395 -5.562 31.562 1 94.56 306 VAL A N 1
ATOM 2306 C CA . VAL A 1 306 ? -6.938 -4.559 30.609 1 94.56 306 VAL A CA 1
ATOM 2307 C C . VAL A 1 306 ? -6.852 -5.168 29.219 1 94.56 306 VAL A C 1
ATOM 2309 O O . VAL A 1 306 ? -6.16 -6.172 29.016 1 94.56 306 VAL A O 1
ATOM 2312 N N . LYS A 1 307 ? -7.566 -4.609 28.281 1 92.12 307 LYS A N 1
ATOM 2313 C CA . LYS A 1 307 ? -7.57 -5.074 26.906 1 92.12 307 LYS A CA 1
ATOM 2314 C C . LYS A 1 307 ? -6.805 -4.117 26 1 92.12 307 LYS A C 1
ATOM 2316 O O . LYS A 1 307 ? -6.793 -2.906 26.234 1 92.12 307 LYS A O 1
ATOM 2321 N N . ARG A 1 308 ? -6.137 -4.645 24.984 1 90.88 308 ARG A N 1
ATOM 2322 C CA . ARG A 1 308 ? -5.398 -3.869 23.984 1 90.88 308 ARG A CA 1
ATOM 2323 C C . ARG A 1 308 ? -6.191 -3.736 22.703 1 90.88 308 ARG A C 1
ATOM 2325 O O . ARG A 1 308 ? -6.793 -4.707 22.234 1 90.88 308 ARG A O 1
ATOM 2332 N N . PHE A 1 309 ? -6.234 -2.5 22.172 1 84.25 309 PHE A N 1
ATOM 2333 C CA . PHE A 1 309 ? -6.93 -2.266 20.906 1 84.25 309 PHE A CA 1
ATOM 2334 C C . PHE A 1 309 ? -5.996 -1.619 19.891 1 84.25 309 PHE A C 1
ATOM 2336 O O . PHE A 1 309 ? -5.27 -0.678 20.219 1 84.25 309 PHE A O 1
ATOM 2343 N N . ALA A 1 310 ? -5.922 -2.273 18.766 1 76.88 310 ALA A N 1
ATOM 2344 C CA . ALA A 1 310 ? -5.168 -1.68 17.656 1 76.88 310 ALA A CA 1
ATOM 2345 C C . ALA A 1 310 ? -6.004 -0.635 16.922 1 76.88 310 ALA A C 1
ATOM 2347 O O . ALA A 1 310 ? -7.234 -0.639 17.016 1 76.88 310 ALA A O 1
ATOM 2348 N N . GLY A 1 311 ? -5.301 0.393 16.359 1 64.5 311 GLY A N 1
ATOM 2349 C CA . GLY A 1 311 ? -5.949 1.451 15.602 1 64.5 311 GLY A CA 1
ATOM 2350 C C . GLY A 1 311 ? -6.691 0.941 14.375 1 64.5 311 GLY A C 1
ATOM 2351 O O . GLY A 1 311 ? -6.406 -0.152 13.883 1 64.5 311 GLY A O 1
ATOM 2352 N N . GLY A 1 312 ? -8.047 1.122 14.188 1 58.06 312 GLY A N 1
ATOM 2353 C CA . GLY A 1 312 ? -8.953 0.773 13.109 1 58.06 312 GLY A CA 1
ATOM 2354 C C . GLY A 1 312 ? -10.289 1.492 13.195 1 58.06 312 GLY A C 1
ATOM 2355 O O . GLY A 1 312 ? -10.336 2.715 13.336 1 58.06 312 GLY A O 1
ATOM 2356 N N . GLU A 1 313 ? -11.125 0.618 13.023 1 58 313 GLU A N 1
ATOM 2357 C CA . GLU A 1 313 ? -12.477 1.158 13.023 1 58 313 GLU A CA 1
ATOM 2358 C C . GLU A 1 313 ? -12.898 1.585 14.43 1 58 313 GLU A C 1
ATOM 2360 O O . GLU A 1 313 ? -14.047 1.376 14.828 1 58 313 GLU A O 1
ATOM 2365 N N . LEU A 1 314 ? -11.812 2.141 15.102 1 68.94 314 LEU A N 1
ATOM 2366 C CA . LEU A 1 314 ? -12.156 2.48 16.484 1 68.94 314 LEU A CA 1
ATOM 2367 C C . LEU A 1 314 ? -12.133 3.992 16.688 1 68.94 314 LEU A C 1
ATOM 2369 O O . LEU A 1 314 ? -11.336 4.695 16.062 1 68.94 314 LEU A O 1
ATOM 2373 N N . SER A 1 315 ? -13.156 4.438 17.328 1 72.06 315 SER A N 1
ATOM 2374 C CA . SER A 1 315 ? -13.203 5.82 17.797 1 72.06 315 SER A CA 1
ATOM 2375 C C . SER A 1 315 ? -13.258 5.891 19.312 1 72.06 315 SER A C 1
ATOM 2377 O O . SER A 1 315 ? -14.031 5.172 19.953 1 72.06 315 SER A O 1
ATOM 2379 N N . LEU A 1 316 ? -12.375 6.648 19.875 1 77.12 316 LEU A N 1
ATOM 2380 C CA . LEU A 1 316 ? -12.328 6.887 21.328 1 77.12 316 LEU A CA 1
ATOM 2381 C C . LEU A 1 316 ? -13.125 8.133 21.688 1 77.12 316 LEU A C 1
ATOM 2383 O O . LEU A 1 316 ? -12.914 9.203 21.109 1 77.12 316 LEU A O 1
ATOM 2387 N N . ARG A 1 317 ? -14.156 7.941 22.5 1 77.12 317 ARG A N 1
ATOM 2388 C CA . ARG A 1 317 ? -14.984 9.047 22.969 1 77.12 317 ARG A CA 1
ATOM 2389 C C . ARG A 1 317 ? -15.078 9.062 24.484 1 77.12 317 ARG A C 1
ATOM 2391 O O . ARG A 1 317 ? -14.953 8.016 25.141 1 77.12 317 ARG A O 1
ATOM 2398 N N . PRO A 1 318 ? -15.25 10.289 25.031 1 74.31 318 PRO A N 1
ATOM 2399 C CA . PRO A 1 318 ? -15.539 10.312 26.469 1 74.31 318 PRO A CA 1
ATOM 2400 C C . PRO A 1 318 ? -16.844 9.594 26.812 1 74.31 318 PRO A C 1
ATOM 2402 O O . PRO A 1 318 ? -17.781 9.578 26.016 1 74.31 318 PRO A O 1
ATOM 2405 N N . ARG A 1 319 ? -16.734 8.922 28 1 73.19 319 ARG A N 1
ATOM 2406 C CA . ARG A 1 319 ? -17.984 8.32 28.453 1 73.19 319 ARG A CA 1
ATOM 2407 C C . ARG A 1 319 ? -19 9.383 28.828 1 73.19 319 ARG A C 1
ATOM 2409 O O . ARG A 1 319 ? -18.656 10.383 29.469 1 73.19 319 ARG A O 1
ATOM 2416 N N . ASP A 1 320 ? -20.266 9.312 28.125 1 62.97 320 ASP A N 1
ATOM 2417 C CA . ASP A 1 320 ? -21.328 10.242 28.5 1 62.97 320 ASP A CA 1
ATOM 2418 C C . ASP A 1 320 ? -21.578 10.211 30.016 1 62.97 320 ASP A C 1
ATOM 2420 O O . ASP A 1 320 ? -21.391 9.172 30.656 1 62.97 320 ASP A O 1
ATOM 2424 N N . MET B 1 1 ? 3.021 -4.578 -28.5 1 73.75 1 MET B N 1
ATOM 2425 C CA . MET B 1 1 ? 1.623 -4.891 -28.234 1 73.75 1 MET B CA 1
ATOM 2426 C C . MET B 1 1 ? 1.165 -6.098 -29.047 1 73.75 1 MET B C 1
ATOM 2428 O O . MET B 1 1 ? 1.605 -6.289 -30.172 1 73.75 1 MET B O 1
ATOM 2432 N N . LEU B 1 2 ? 0.495 -6.961 -28.344 1 86.38 2 LEU B N 1
ATOM 2433 C CA . LEU B 1 2 ? -0.057 -8.117 -29.031 1 86.38 2 LEU B CA 1
ATOM 2434 C C . LEU B 1 2 ? -1.331 -7.738 -29.781 1 86.38 2 LEU B C 1
ATOM 2436 O O . LEU B 1 2 ? -2.424 -7.766 -29.219 1 86.38 2 LEU B O 1
ATOM 2440 N N . SER B 1 3 ? -1.142 -7.414 -31.062 1 88.38 3 SER B N 1
ATOM 2441 C CA . SER B 1 3 ? -2.27 -7.008 -31.891 1 88.38 3 SER B CA 1
ATOM 2442 C C . SER B 1 3 ? -3.295 -8.133 -32.031 1 88.38 3 SER B C 1
ATOM 2444 O O . SER B 1 3 ? -3.014 -9.281 -31.672 1 88.38 3 SER B O 1
ATOM 2446 N N . THR B 1 4 ? -4.426 -7.766 -32.531 1 90.5 4 THR B N 1
ATOM 2447 C CA . THR B 1 4 ? -5.488 -8.742 -32.719 1 90.5 4 THR B CA 1
ATOM 2448 C C . THR B 1 4 ? -5.043 -9.836 -33.688 1 90.5 4 THR B C 1
ATOM 2450 O O . THR B 1 4 ? -5.328 -11.016 -33.469 1 90.5 4 THR B O 1
ATOM 2453 N N . ILE B 1 5 ? -4.367 -9.461 -34.719 1 91.06 5 ILE B N 1
ATOM 2454 C CA . ILE B 1 5 ? -3.908 -10.422 -35.719 1 91.06 5 ILE B CA 1
ATOM 2455 C C . ILE B 1 5 ? -2.914 -11.391 -35.062 1 91.06 5 ILE B C 1
ATOM 2457 O O . ILE B 1 5 ? -2.949 -12.586 -35.344 1 91.06 5 ILE B O 1
ATOM 2461 N N . ARG B 1 6 ? -2.062 -10.859 -34.25 1 92.25 6 ARG B N 1
ATOM 2462 C CA . ARG B 1 6 ? -1.089 -11.719 -33.594 1 92.25 6 ARG B CA 1
ATOM 2463 C C . ARG B 1 6 ? -1.776 -12.68 -32.625 1 92.25 6 ARG B C 1
ATOM 2465 O O . ARG B 1 6 ? -1.39 -13.844 -32.531 1 92.25 6 ARG B O 1
ATOM 2472 N N . GLN B 1 7 ? -2.766 -12.195 -31.969 1 93.38 7 GLN B N 1
ATOM 2473 C CA . GLN B 1 7 ? -3.541 -13.062 -31.078 1 93.38 7 GLN B CA 1
ATOM 2474 C C . GLN B 1 7 ? -4.18 -14.211 -31.859 1 93.38 7 GLN B C 1
ATOM 2476 O O . GLN B 1 7 ? -4.117 -15.367 -31.438 1 93.38 7 GLN B O 1
ATOM 2481 N N . GLN B 1 8 ? -4.715 -13.891 -32.969 1 93.25 8 GLN B N 1
ATOM 2482 C CA . GLN B 1 8 ? -5.359 -14.883 -33.844 1 93.25 8 GLN B CA 1
ATOM 2483 C C . GLN B 1 8 ? -4.344 -15.875 -34.375 1 93.25 8 GLN B C 1
ATOM 2485 O O . GLN B 1 8 ? -4.629 -17.078 -34.5 1 93.25 8 GLN B O 1
ATOM 2490 N N . LEU B 1 9 ? -3.238 -15.352 -34.719 1 93.06 9 LEU B N 1
ATOM 2491 C CA . LEU B 1 9 ? -2.166 -16.203 -35.25 1 93.06 9 LEU B CA 1
ATOM 2492 C C . LEU B 1 9 ? -1.711 -17.203 -34.188 1 93.06 9 LEU B C 1
ATOM 2494 O O . LEU B 1 9 ? -1.515 -18.375 -34.469 1 93.06 9 LEU B O 1
ATOM 2498 N N . ILE B 1 10 ? -1.54 -16.719 -32.969 1 93.31 10 ILE B N 1
ATOM 2499 C CA . ILE B 1 10 ? -1.146 -17.578 -31.875 1 93.31 10 ILE B CA 1
ATOM 2500 C C . ILE B 1 10 ? -2.197 -18.672 -31.672 1 93.31 10 ILE B C 1
ATOM 2502 O O . ILE B 1 10 ? -1.862 -19.859 -31.531 1 93.31 10 ILE B O 1
ATOM 2506 N N . ALA B 1 11 ? -3.416 -18.25 -31.672 1 93.12 11 ALA B N 1
ATOM 2507 C CA . ALA B 1 11 ? -4.508 -19.203 -31.5 1 93.12 11 ALA B CA 1
ATOM 2508 C C . ALA B 1 11 ? -4.492 -20.25 -32.594 1 93.12 11 ALA B C 1
ATOM 2510 O O . ALA B 1 11 ? -4.703 -21.438 -32.344 1 93.12 11 ALA B O 1
ATOM 2511 N N . ALA B 1 12 ? -4.219 -19.859 -33.781 1 93 12 ALA B N 1
ATOM 2512 C CA . ALA B 1 12 ? -4.211 -20.766 -34.938 1 93 12 ALA B CA 1
ATOM 2513 C C . ALA B 1 12 ? -3.062 -21.766 -34.844 1 93 12 ALA B C 1
ATOM 2515 O O . ALA B 1 12 ? -3.205 -22.922 -35.25 1 93 12 ALA B O 1
ATOM 2516 N N . LEU B 1 13 ? -1.981 -21.312 -34.312 1 93.31 13 LEU B N 1
ATOM 2517 C CA . LEU B 1 13 ? -0.78 -22.141 -34.281 1 93.31 13 LEU B CA 1
ATOM 2518 C C . LEU B 1 13 ? -0.715 -22.953 -33 1 93.31 13 LEU B C 1
ATOM 2520 O O . LEU B 1 13 ? 0.16 -23.812 -32.844 1 93.31 13 LEU B O 1
ATOM 2524 N N . ALA B 1 14 ? -1.641 -22.781 -32.094 1 92.25 14 ALA B N 1
ATOM 2525 C CA . ALA B 1 14 ? -1.559 -23.297 -30.719 1 92.25 14 ALA B CA 1
ATOM 2526 C C . ALA B 1 14 ? -1.593 -24.812 -30.703 1 92.25 14 ALA B C 1
ATOM 2528 O O . ALA B 1 14 ? -1.069 -25.453 -29.781 1 92.25 14 ALA B O 1
ATOM 2529 N N . ASP B 1 15 ? -2.125 -25.406 -31.75 1 90.88 15 ASP B N 1
ATOM 2530 C CA . ASP B 1 15 ? -2.281 -26.859 -31.797 1 90.88 15 ASP B CA 1
ATOM 2531 C C . ASP B 1 15 ? -0.944 -27.547 -32.062 1 90.88 15 ASP B C 1
ATOM 2533 O O . ASP B 1 15 ? -0.841 -28.766 -31.953 1 90.88 15 ASP B O 1
ATOM 2537 N N . GLY B 1 16 ? 0.029 -26.828 -32.406 1 90.44 16 GLY B N 1
ATOM 2538 C CA . GLY B 1 16 ? 1.367 -27.359 -32.625 1 90.44 16 GLY B CA 1
ATOM 2539 C C . GLY B 1 16 ? 1.536 -28.062 -33.938 1 90.44 16 GLY B C 1
ATOM 2540 O O . GLY B 1 16 ? 2.539 -28.75 -34.188 1 90.44 16 GLY B O 1
ATOM 2541 N N . GLN B 1 17 ? 0.544 -27.891 -34.812 1 92.62 17 GLN B N 1
ATOM 2542 C CA . GLN B 1 17 ? 0.624 -28.5 -36.156 1 92.62 17 GLN B CA 1
ATOM 2543 C C . GLN B 1 17 ? 1.132 -27.5 -37.188 1 92.62 17 GLN B C 1
ATOM 2545 O O . GLN B 1 17 ? 1.175 -26.297 -36.906 1 92.62 17 GLN B O 1
ATOM 2550 N N . PHE B 1 18 ? 1.565 -28.078 -38.281 1 94.69 18 PHE B N 1
ATOM 2551 C CA . PHE B 1 18 ? 1.999 -27.203 -39.375 1 94.69 18 PHE B CA 1
ATOM 2552 C C . PHE B 1 18 ? 0.807 -26.5 -40 1 94.69 18 PHE B C 1
ATOM 2554 O O . PHE B 1 18 ? -0.237 -27.109 -40.219 1 94.69 18 PHE B O 1
ATOM 2561 N N . HIS B 1 19 ? 0.937 -25.25 -40.219 1 95.38 19 HIS B N 1
ATOM 2562 C CA . HIS B 1 19 ? -0.025 -24.453 -40.969 1 95.38 19 HIS B CA 1
ATOM 2563 C C . HIS B 1 19 ? 0.662 -23.641 -42.062 1 95.38 19 HIS B C 1
ATOM 2565 O O . HIS B 1 19 ? 1.644 -22.953 -41.812 1 95.38 19 HIS B O 1
ATOM 2571 N N . SER B 1 20 ? 0.194 -23.812 -43.25 1 94.31 20 SER B N 1
ATOM 2572 C CA . SER B 1 20 ? 0.815 -23.109 -44.375 1 94.31 20 SER B CA 1
ATOM 2573 C C . SER B 1 20 ? 0.643 -21.594 -44.219 1 94.31 20 SER B C 1
ATOM 2575 O O . SER B 1 20 ? -0.383 -21.125 -43.75 1 94.31 20 SER B O 1
ATOM 2577 N N . GLY B 1 21 ? 1.621 -20.875 -44.688 1 93.31 21 GLY B N 1
ATOM 2578 C CA . GLY B 1 21 ? 1.527 -19.422 -44.688 1 93.31 21 GLY B CA 1
ATOM 2579 C C . GLY B 1 21 ? 0.352 -18.906 -45.5 1 93.31 21 GLY B C 1
ATOM 2580 O O . GLY B 1 21 ? -0.282 -17.922 -45.125 1 93.31 21 GLY B O 1
ATOM 2581 N N . ALA B 1 22 ? 0.09 -19.594 -46.594 1 93.19 22 ALA B N 1
ATOM 2582 C CA . ALA B 1 22 ? -1.021 -19.203 -47.438 1 93.19 22 ALA B CA 1
ATOM 2583 C C . ALA B 1 22 ? -2.359 -19.375 -46.719 1 93.19 22 ALA B C 1
ATOM 2585 O O . ALA B 1 22 ? -3.23 -18.516 -46.812 1 93.19 22 ALA B O 1
ATOM 2586 N N . HIS B 1 23 ? -2.521 -20.438 -46.094 1 94.12 23 HIS B N 1
ATOM 2587 C CA . HIS B 1 23 ? -3.754 -20.719 -45.344 1 94.12 23 HIS B CA 1
ATOM 2588 C C . HIS B 1 23 ? -3.959 -19.703 -44.219 1 94.12 23 HIS B C 1
ATOM 2590 O O . HIS B 1 23 ? -5.07 -19.203 -44.031 1 94.12 23 HIS B O 1
ATOM 2596 N N . LEU B 1 24 ? -2.92 -19.469 -43.469 1 95.38 24 LEU B N 1
ATOM 2597 C CA . LEU B 1 24 ? -2.986 -18.5 -42.375 1 95.38 24 LEU B CA 1
ATOM 2598 C C . LEU B 1 24 ? -3.34 -17.109 -42.906 1 95.38 24 LEU B C 1
ATOM 2600 O O . LEU B 1 24 ? -4.141 -16.406 -42.312 1 95.38 24 LEU B O 1
ATOM 2604 N N . ALA B 1 25 ? -2.736 -16.75 -44 1 94.94 25 ALA B N 1
ATOM 2605 C CA . ALA B 1 25 ? -2.994 -15.445 -44.594 1 94.94 25 ALA B CA 1
ATOM 2606 C C . ALA B 1 25 ? -4.461 -15.312 -45 1 94.94 25 ALA B C 1
ATOM 2608 O O . ALA B 1 25 ? -5.078 -14.266 -44.781 1 94.94 25 ALA B O 1
ATOM 2609 N N . GLU B 1 26 ? -4.957 -16.312 -45.594 1 94.31 26 GLU B N 1
ATOM 2610 C CA . GLU B 1 26 ? -6.359 -16.328 -46 1 94.31 26 GLU B CA 1
ATOM 2611 C C . GLU B 1 26 ? -7.289 -16.234 -44.812 1 94.31 26 GLU B C 1
ATOM 2613 O O . GLU B 1 26 ? -8.242 -15.461 -44.812 1 94.31 26 GLU B O 1
ATOM 2618 N N . GLN B 1 27 ? -7.023 -16.984 -43.844 1 93.44 27 GLN B N 1
ATOM 2619 C CA . GLN B 1 27 ? -7.852 -17.062 -42.656 1 93.44 27 GLN B CA 1
ATOM 2620 C C . GLN B 1 27 ? -7.871 -15.734 -41.906 1 93.44 27 GLN B C 1
ATOM 2622 O O . GLN B 1 27 ? -8.891 -15.344 -41.344 1 93.44 27 GLN B O 1
ATOM 2627 N N . LEU B 1 28 ? -6.738 -15.039 -41.938 1 94 28 LEU B N 1
ATOM 2628 C CA . LEU B 1 28 ? -6.609 -13.844 -41.094 1 94 28 LEU B CA 1
ATOM 2629 C C . LEU B 1 28 ? -6.785 -12.586 -41.938 1 94 28 LEU B C 1
ATOM 2631 O O . LEU B 1 28 ? -6.832 -11.477 -41.375 1 94 28 LEU B O 1
ATOM 2635 N N . GLY B 1 29 ? -6.902 -12.766 -43.219 1 93.94 29 GLY B N 1
ATOM 2636 C CA . GLY B 1 29 ? -7.18 -11.648 -44.125 1 93.94 29 GLY B CA 1
ATOM 2637 C C . GLY B 1 29 ? -5.992 -10.719 -44.281 1 93.94 29 GLY B C 1
ATOM 2638 O O . GLY B 1 29 ? -6.152 -9.5 -44.281 1 93.94 29 GLY B O 1
ATOM 2639 N N . VAL B 1 30 ? -4.801 -11.273 -44.312 1 95.19 30 VAL B N 1
ATOM 2640 C CA . VAL B 1 30 ? -3.584 -10.492 -44.531 1 95.19 30 VAL B CA 1
ATOM 2641 C C . VAL B 1 30 ? -2.711 -11.172 -45.594 1 95.19 30 VAL B C 1
ATOM 2643 O O . VAL B 1 30 ? -3.076 -12.219 -46.125 1 95.19 30 VAL B O 1
ATOM 2646 N N . SER B 1 31 ? -1.62 -10.531 -45.969 1 94.19 31 SER B N 1
ATOM 2647 C CA . SER B 1 31 ? -0.71 -11.086 -46.969 1 94.19 31 SER B CA 1
ATOM 2648 C C . SER B 1 31 ? 0.207 -12.141 -46.375 1 94.19 31 SER B C 1
ATOM 2650 O O . SER B 1 31 ? 0.378 -12.188 -45.156 1 94.19 31 SER B O 1
ATOM 2652 N N . ARG B 1 32 ? 0.727 -13.016 -47.25 1 92.31 32 ARG B N 1
ATOM 2653 C CA . ARG B 1 32 ? 1.715 -13.992 -46.781 1 92.31 32 ARG B CA 1
ATOM 2654 C C . ARG B 1 32 ? 2.934 -13.297 -46.188 1 92.31 32 ARG B C 1
ATOM 2656 O O . ARG B 1 32 ? 3.527 -13.781 -45.219 1 92.31 32 ARG B O 1
ATOM 2663 N N . ALA B 1 33 ? 3.293 -12.211 -46.75 1 93.19 33 ALA B N 1
ATOM 2664 C CA . ALA B 1 33 ? 4.418 -11.438 -46.25 1 93.19 33 ALA B CA 1
ATOM 2665 C C . ALA B 1 33 ? 4.129 -10.938 -44.844 1 93.19 33 ALA B C 1
ATOM 2667 O O . ALA B 1 33 ? 5.02 -10.914 -43.969 1 93.19 33 ALA B O 1
ATOM 2668 N N . ALA B 1 34 ? 2.906 -10.523 -44.625 1 93.69 34 ALA B N 1
ATOM 2669 C CA . ALA B 1 34 ? 2.502 -10.062 -43.312 1 93.69 34 ALA B CA 1
ATOM 2670 C C . ALA B 1 34 ? 2.574 -11.195 -42.281 1 93.69 34 ALA B C 1
ATOM 2672 O O . ALA B 1 34 ? 2.969 -10.984 -41.125 1 93.69 34 ALA B O 1
ATOM 2673 N N . ILE B 1 35 ? 2.129 -12.359 -42.656 1 93.81 35 ILE B N 1
ATOM 2674 C CA . ILE B 1 35 ? 2.191 -13.523 -41.781 1 93.81 35 ILE B CA 1
ATOM 2675 C C . ILE B 1 35 ? 3.635 -13.766 -41.344 1 93.81 35 ILE B C 1
ATOM 2677 O O . ILE B 1 35 ? 3.898 -13.984 -40.156 1 93.81 35 ILE B O 1
ATOM 2681 N N . HIS B 1 36 ? 4.516 -13.727 -42.312 1 92.19 36 HIS B N 1
ATOM 2682 C CA . HIS B 1 36 ? 5.93 -13.922 -42 1 92.19 36 HIS B CA 1
ATOM 2683 C C . HIS B 1 36 ? 6.422 -12.898 -40.969 1 92.19 36 HIS B C 1
ATOM 2685 O O . HIS B 1 36 ? 7.109 -13.25 -40.031 1 92.19 36 HIS B O 1
ATOM 2691 N N . ASN B 1 37 ? 6.074 -11.695 -41.156 1 93.62 37 ASN B N 1
ATOM 2692 C CA . ASN B 1 37 ? 6.477 -10.625 -40.25 1 93.62 37 ASN B CA 1
ATOM 2693 C C . ASN B 1 37 ? 5.918 -10.852 -38.844 1 93.62 37 ASN B C 1
ATOM 2695 O O . ASN B 1 37 ? 6.621 -10.641 -37.844 1 93.62 37 ASN B O 1
ATOM 2699 N N . HIS B 1 38 ? 4.664 -11.195 -38.781 1 92.88 38 HIS B N 1
ATOM 2700 C CA . HIS B 1 38 ? 4.035 -11.453 -37.5 1 92.88 38 HIS B CA 1
ATOM 2701 C C . HIS B 1 38 ? 4.684 -12.641 -36.781 1 92.88 38 HIS B C 1
ATOM 2703 O O . HIS B 1 38 ? 4.852 -12.625 -35.562 1 92.88 38 HIS B O 1
ATOM 2709 N N . ILE B 1 39 ? 5 -13.609 -37.531 1 91.5 39 ILE B N 1
ATOM 2710 C CA . ILE B 1 39 ? 5.641 -14.797 -36.969 1 91.5 39 ILE B CA 1
ATOM 2711 C C . ILE B 1 39 ? 7 -14.422 -36.375 1 91.5 39 ILE B C 1
ATOM 2713 O O . ILE B 1 39 ? 7.352 -14.867 -35.281 1 91.5 39 ILE B O 1
ATOM 2717 N N . GLU B 1 40 ? 7.758 -13.617 -37.031 1 90.44 40 GLU B N 1
ATOM 2718 C CA . GLU B 1 40 ? 9.047 -13.141 -36.531 1 90.44 40 GLU B CA 1
ATOM 2719 C C . GLU B 1 40 ? 8.875 -12.336 -35.25 1 90.44 40 GLU B C 1
ATOM 2721 O O . GLU B 1 40 ? 9.656 -12.484 -34.312 1 90.44 40 GLU B O 1
ATOM 2726 N N . ALA B 1 41 ? 7.914 -11.516 -35.281 1 90.25 41 ALA B N 1
ATOM 2727 C CA . ALA B 1 41 ? 7.633 -10.719 -34.094 1 90.25 41 ALA B CA 1
ATOM 2728 C C . ALA B 1 41 ? 7.262 -11.602 -32.906 1 90.25 41 ALA B C 1
ATOM 2730 O O . ALA B 1 41 ? 7.68 -11.344 -31.797 1 90.25 41 ALA B O 1
ATOM 2731 N N . LEU B 1 42 ? 6.449 -12.562 -33.125 1 90.06 42 LEU B N 1
ATOM 2732 C CA . LEU B 1 42 ? 6.008 -13.469 -32.094 1 90.06 42 LEU B CA 1
ATOM 2733 C C . LEU B 1 42 ? 7.18 -14.273 -31.531 1 90.06 42 LEU B C 1
ATOM 2735 O O . LEU B 1 42 ? 7.215 -14.586 -30.328 1 90.06 42 LEU B O 1
ATOM 2739 N N . SER B 1 43 ? 8.117 -14.578 -32.375 1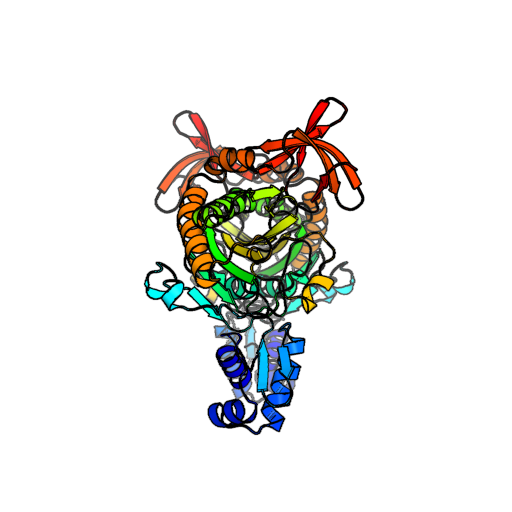 87.12 43 SER B N 1
ATOM 2740 C CA . SER B 1 43 ? 9.32 -15.266 -31.938 1 87.12 43 SER B CA 1
ATOM 2741 C C . SER B 1 43 ? 10.102 -14.406 -30.938 1 87.12 43 SER B C 1
ATOM 2743 O O . SER B 1 43 ? 10.633 -14.922 -29.953 1 87.12 43 SER B O 1
ATOM 2745 N N . THR B 1 44 ? 10.07 -13.164 -31.125 1 83.94 44 THR B N 1
ATOM 2746 C CA . THR B 1 44 ? 10.758 -12.242 -30.234 1 83.94 44 THR B CA 1
ATOM 2747 C C . THR B 1 44 ? 10.039 -12.141 -28.891 1 83.94 44 THR B C 1
ATOM 2749 O O . THR B 1 44 ? 10.648 -11.773 -27.891 1 83.94 44 THR B O 1
ATOM 2752 N N . LEU B 1 45 ? 8.82 -12.484 -28.922 1 84 45 LEU B N 1
ATOM 2753 C CA . LEU B 1 45 ? 8.023 -12.43 -27.719 1 84 45 LEU B CA 1
ATOM 2754 C C . LEU B 1 45 ? 8.094 -13.75 -26.953 1 84 45 LEU B C 1
ATOM 2756 O O . LEU B 1 45 ? 7.355 -13.953 -25.984 1 84 45 LEU B O 1
ATOM 2760 N N . GLY B 1 46 ? 8.914 -14.656 -27.469 1 82.5 46 GLY B N 1
ATOM 2761 C CA . GLY B 1 46 ? 9.227 -15.844 -26.688 1 82.5 46 GLY B CA 1
ATOM 2762 C C . GLY B 1 46 ? 8.562 -17.109 -27.234 1 82.5 46 GLY B C 1
ATOM 2763 O O . GLY B 1 46 ? 8.555 -18.141 -26.562 1 82.5 46 GLY B O 1
ATOM 2764 N N . LEU B 1 47 ? 7.957 -17.031 -28.344 1 88.62 47 LEU B N 1
ATOM 2765 C CA . LEU B 1 47 ? 7.395 -18.234 -28.969 1 88.62 47 LEU B CA 1
ATOM 2766 C C . LEU B 1 47 ? 8.43 -18.938 -29.844 1 88.62 47 LEU B C 1
ATOM 2768 O O . LEU B 1 47 ? 9.07 -18.297 -30.672 1 88.62 47 LEU B O 1
ATOM 2772 N N . ASP B 1 48 ? 8.562 -20.141 -29.594 1 89.25 48 ASP B N 1
ATOM 2773 C CA . ASP B 1 48 ? 9.43 -20.938 -30.438 1 89.25 48 ASP B CA 1
ATOM 2774 C C . ASP B 1 48 ? 8.695 -21.422 -31.688 1 89.25 48 ASP B C 1
ATOM 2776 O O . ASP B 1 48 ? 7.957 -22.406 -31.641 1 89.25 48 ASP B O 1
ATOM 2780 N N . LEU B 1 49 ? 8.984 -20.766 -32.781 1 90.44 49 LEU B N 1
ATOM 2781 C CA . LEU B 1 49 ? 8.312 -21.062 -34.031 1 90.44 49 LEU B CA 1
ATOM 2782 C C . LEU B 1 49 ? 9.312 -21.516 -35.094 1 90.44 49 LEU B C 1
ATOM 2784 O O . LEU B 1 49 ? 10.438 -21.016 -35.156 1 90.44 49 LEU B O 1
ATOM 2788 N N . TYR B 1 50 ? 8.805 -22.438 -35.875 1 88.19 50 TYR B N 1
ATOM 2789 C CA . TYR B 1 50 ? 9.633 -22.969 -36.938 1 88.19 50 TYR B CA 1
ATOM 2790 C C . TYR B 1 50 ? 8.922 -22.859 -38.281 1 88.19 50 TYR B C 1
ATOM 2792 O O . TYR B 1 50 ? 7.688 -22.906 -38.344 1 88.19 50 TYR B O 1
ATOM 2800 N N . ARG B 1 51 ? 9.719 -22.656 -39.25 1 90.88 51 ARG B N 1
ATOM 2801 C CA . ARG B 1 51 ? 9.242 -22.672 -40.625 1 90.88 51 ARG B CA 1
ATOM 2802 C C . ARG B 1 51 ? 9.922 -23.781 -41.438 1 90.88 51 ARG B C 1
ATOM 2804 O O . ARG B 1 51 ? 11.141 -23.953 -41.375 1 90.88 51 ARG B O 1
ATOM 2811 N N . VAL B 1 52 ? 9.133 -24.578 -42.062 1 90.81 52 VAL B N 1
ATOM 2812 C CA . VAL B 1 52 ? 9.664 -25.609 -42.938 1 90.81 52 VAL B CA 1
ATOM 2813 C C . VAL B 1 52 ? 9.141 -25.375 -44.375 1 90.81 52 VAL B C 1
ATOM 2815 O O . VAL B 1 52 ? 7.926 -25.25 -44.562 1 90.81 52 VAL B O 1
ATOM 2818 N N . LYS B 1 53 ? 10.109 -25.391 -45.25 1 90.5 53 LYS B N 1
ATOM 2819 C CA . LYS B 1 53 ? 9.742 -25.188 -46.656 1 90.5 53 LYS B CA 1
ATOM 2820 C C . LYS B 1 53 ? 8.742 -26.234 -47.125 1 90.5 53 LYS B C 1
ATOM 2822 O O . LYS B 1 53 ? 8.938 -27.422 -46.906 1 90.5 53 LYS B O 1
ATOM 2827 N N . GLY B 1 54 ? 7.641 -25.766 -47.719 1 90 54 GLY B N 1
ATOM 2828 C CA . GLY B 1 54 ? 6.641 -26.672 -48.281 1 90 54 GLY B CA 1
ATOM 2829 C C . GLY B 1 54 ? 5.594 -27.078 -47.25 1 90 54 GLY B C 1
ATOM 2830 O O . GLY B 1 54 ? 4.527 -27.578 -47.625 1 90 54 GLY B O 1
ATOM 2831 N N . LYS B 1 55 ? 5.793 -26.891 -45.969 1 92.69 55 LYS B N 1
ATOM 2832 C CA . LYS B 1 55 ? 4.863 -27.328 -44.938 1 92.69 55 LYS B CA 1
ATOM 2833 C C . LYS B 1 55 ? 4.227 -26.141 -44.25 1 92.69 55 LYS B C 1
ATOM 2835 O O . LYS B 1 55 ? 3.033 -26.156 -43.938 1 92.69 55 LYS B O 1
ATOM 2840 N N . GLY B 1 56 ? 5.113 -25.141 -43.969 1 94.88 56 GLY B N 1
ATOM 2841 C CA . GLY B 1 56 ? 4.582 -23.953 -43.312 1 94.88 56 GLY B CA 1
ATOM 2842 C C . GLY B 1 56 ? 5.195 -23.703 -41.938 1 94.88 56 GLY B C 1
ATOM 2843 O O . GLY B 1 56 ? 6.406 -23.859 -41.75 1 94.88 56 GLY B O 1
ATOM 2844 N N . TYR B 1 57 ? 4.324 -23.125 -41.062 1 95 57 TYR B N 1
ATOM 2845 C CA . TYR B 1 57 ? 4.793 -22.719 -39.75 1 95 57 TYR B CA 1
ATOM 2846 C C . TYR B 1 57 ? 4.242 -23.641 -38.656 1 95 57 TYR B C 1
ATOM 2848 O O . TYR B 1 57 ? 3.117 -24.141 -38.781 1 95 57 TYR B O 1
ATOM 2856 N N . ARG B 1 58 ? 5.039 -23.859 -37.625 1 93.38 58 ARG B N 1
ATOM 2857 C CA . ARG B 1 58 ? 4.605 -24.656 -36.5 1 93.38 58 ARG B CA 1
ATOM 2858 C C . ARG B 1 58 ? 5.312 -24.203 -35.219 1 93.38 58 ARG B C 1
ATOM 2860 O O . ARG B 1 58 ? 6.453 -23.734 -35.25 1 93.38 58 ARG B O 1
ATOM 2867 N N . LEU B 1 59 ? 4.602 -24.359 -34.125 1 91.12 59 LEU B N 1
ATOM 2868 C CA . LEU B 1 59 ? 5.227 -24.156 -32.812 1 91.12 59 LEU B CA 1
ATOM 2869 C C . LEU B 1 59 ? 6.055 -25.375 -32.406 1 91.12 59 LEU B C 1
ATOM 2871 O O . LEU B 1 59 ? 5.711 -26.5 -32.781 1 91.12 59 LEU B O 1
ATOM 2875 N N . ALA B 1 60 ? 7.109 -25.094 -31.703 1 85.56 60 ALA B N 1
ATOM 2876 C CA . ALA B 1 60 ? 7.91 -26.203 -31.188 1 85.56 60 ALA B CA 1
ATOM 2877 C C . ALA B 1 60 ? 7.078 -27.094 -30.281 1 85.56 60 ALA B C 1
ATOM 2879 O O . ALA B 1 60 ? 7.242 -28.312 -30.281 1 85.56 60 ALA B O 1
ATOM 2880 N N . GLN B 1 61 ? 6.27 -26.484 -29.516 1 84.06 61 GLN B N 1
ATOM 2881 C CA . GLN B 1 61 ? 5.324 -27.172 -28.641 1 84.06 61 GLN B CA 1
ATOM 2882 C C . GLN B 1 61 ? 3.949 -26.516 -28.688 1 84.06 61 GLN B C 1
ATOM 2884 O O . GLN B 1 61 ? 3.848 -25.297 -28.812 1 84.06 61 GLN B O 1
ATOM 2889 N N . PRO B 1 62 ? 2.965 -27.422 -28.625 1 88.31 62 PRO B N 1
ATOM 2890 C CA . PRO B 1 62 ? 1.635 -26.812 -28.562 1 88.31 62 PRO B CA 1
ATOM 2891 C C . PRO B 1 62 ? 1.47 -25.875 -27.375 1 88.31 62 PRO B C 1
ATOM 2893 O O . PRO B 1 62 ? 2.18 -26.016 -26.375 1 88.31 62 PRO B O 1
ATOM 2896 N N . LEU B 1 63 ? 0.579 -24.953 -27.531 1 89.94 63 LEU B N 1
ATOM 2897 C CA . LEU B 1 63 ? 0.301 -24.016 -26.453 1 89.94 63 LEU B CA 1
ATOM 2898 C C . LEU B 1 63 ? -1.052 -24.297 -25.812 1 89.94 63 LEU B C 1
ATOM 2900 O O . LEU B 1 63 ? -2.01 -24.656 -26.5 1 89.94 63 LEU B O 1
ATOM 2904 N N . SER B 1 64 ? -1.063 -24.188 -24.516 1 90.81 64 SER B N 1
ATOM 2905 C CA . SER B 1 64 ? -2.316 -24.188 -23.781 1 90.81 64 SER B CA 1
ATOM 2906 C C . SER B 1 64 ? -2.773 -22.781 -23.438 1 90.81 64 SER B C 1
ATOM 2908 O O . SER B 1 64 ? -2.406 -22.234 -22.406 1 90.81 64 SER B O 1
ATOM 2910 N N . LEU B 1 65 ? -3.631 -22.281 -24.281 1 94.81 65 LEU B N 1
ATOM 2911 C CA . LEU B 1 65 ? -4.125 -20.938 -24.047 1 94.81 65 LEU B CA 1
ATOM 2912 C C . LEU B 1 65 ? -5.164 -20.922 -22.938 1 94.81 65 LEU B C 1
ATOM 2914 O O . LEU B 1 65 ? -5.863 -21.922 -22.719 1 94.81 65 LEU B O 1
ATOM 2918 N N . LEU B 1 66 ? -5.262 -19.797 -22.297 1 97.25 66 LEU B N 1
ATOM 2919 C CA . LEU B 1 66 ? -6.254 -19.641 -21.234 1 97.25 66 LEU B CA 1
ATOM 2920 C C . LEU B 1 66 ? -7.664 -19.609 -21.812 1 97.25 66 LEU B C 1
ATOM 2922 O O . LEU B 1 66 ? -7.902 -18.953 -22.844 1 97.25 66 LEU B O 1
ATOM 2926 N N . SER B 1 67 ? -8.477 -20.391 -21.203 1 96.44 67 SER B N 1
ATOM 2927 C CA . SER B 1 67 ? -9.875 -20.469 -21.609 1 96.44 67 SER B CA 1
ATOM 2928 C C . SER B 1 67 ? -10.812 -20.156 -20.453 1 96.44 67 SER B C 1
ATOM 2930 O O . SER B 1 67 ? -10.781 -20.844 -19.422 1 96.44 67 SER B O 1
ATOM 2932 N N . ALA B 1 68 ? -11.648 -19.172 -20.672 1 97 68 ALA B N 1
ATOM 2933 C CA . ALA B 1 68 ? -12.609 -18.797 -19.641 1 97 68 ALA B CA 1
ATOM 2934 C C . ALA B 1 68 ? -13.477 -19.984 -19.234 1 97 68 ALA B C 1
ATOM 2936 O O . ALA B 1 68 ? -13.734 -20.188 -18.047 1 97 68 ALA B O 1
ATOM 2937 N N . ASP B 1 69 ? -13.891 -20.703 -20.188 1 96.5 69 ASP B N 1
ATOM 2938 C CA . ASP B 1 69 ? -14.766 -21.844 -19.953 1 96.5 69 ASP B CA 1
ATOM 2939 C C . ASP B 1 69 ? -14.039 -22.922 -19.156 1 96.5 69 ASP B C 1
ATOM 2941 O O . ASP B 1 69 ? -14.586 -23.469 -18.188 1 96.5 69 ASP B O 1
ATOM 2945 N N . HIS B 1 70 ? -12.828 -23.219 -19.547 1 96.38 70 HIS B N 1
ATOM 2946 C CA . HIS B 1 70 ? -12.086 -24.297 -18.906 1 96.38 70 HIS B CA 1
ATOM 2947 C C . HIS B 1 70 ? -11.664 -23.906 -17.484 1 96.38 70 HIS B C 1
ATOM 2949 O O . HIS B 1 70 ? -11.539 -24.75 -16.609 1 96.38 70 HIS B O 1
ATOM 2955 N N . ILE B 1 71 ? -11.492 -22.594 -17.266 1 97.81 71 ILE B N 1
ATOM 2956 C CA . ILE B 1 71 ? -11.148 -22.109 -15.922 1 97.81 71 ILE B CA 1
ATOM 2957 C C . ILE B 1 71 ? -12.406 -22.078 -15.055 1 97.81 71 ILE B C 1
ATOM 2959 O O . ILE B 1 71 ? -12.32 -22.156 -13.828 1 97.81 71 ILE B O 1
ATOM 2963 N N . GLY B 1 72 ? -13.547 -22 -15.664 1 96.88 72 GLY B N 1
ATOM 2964 C CA . GLY B 1 72 ? -14.812 -21.891 -14.945 1 96.88 72 GLY B CA 1
ATOM 2965 C C . GLY B 1 72 ? -15.102 -20.469 -14.469 1 96.88 72 GLY B C 1
ATOM 2966 O O . GLY B 1 72 ? -15.523 -20.266 -13.328 1 96.88 72 GLY B O 1
ATOM 2967 N N . VAL B 1 73 ? -14.828 -19.5 -15.336 1 94.31 73 VAL B N 1
ATOM 2968 C CA . VAL B 1 73 ? -14.977 -18.094 -14.984 1 94.31 73 VAL B CA 1
ATOM 2969 C C . VAL B 1 73 ? -16.422 -17.812 -14.562 1 94.31 73 VAL B C 1
ATOM 2971 O O . VAL B 1 73 ? -16.656 -17.094 -13.594 1 94.31 73 VAL B O 1
ATOM 2974 N N . ALA B 1 74 ? -17.359 -18.391 -15.203 1 93.94 74 ALA B N 1
ATOM 2975 C CA . ALA B 1 74 ? -18.781 -18.141 -14.953 1 93.94 74 ALA B CA 1
ATOM 2976 C C . ALA B 1 74 ? -19.188 -18.656 -13.578 1 93.94 74 ALA B C 1
ATOM 2978 O O . ALA B 1 74 ? -20.141 -18.156 -12.969 1 93.94 74 ALA B O 1
ATOM 2979 N N . GLU B 1 75 ? -18.469 -19.578 -13.047 1 95.31 75 GLU B N 1
ATOM 2980 C CA . GLU B 1 75 ? -18.844 -20.219 -11.789 1 95.31 75 GLU B CA 1
ATOM 2981 C C . GLU B 1 75 ? -18.125 -19.562 -10.609 1 95.31 75 GLU B C 1
ATOM 2983 O O . GLU B 1 75 ? -18.391 -19.891 -9.453 1 95.31 75 GLU B O 1
ATOM 2988 N N . ARG B 1 76 ? -17.297 -18.672 -10.93 1 95.88 76 ARG B N 1
ATOM 2989 C CA . ARG B 1 76 ? -16.516 -18.062 -9.859 1 95.88 76 ARG B CA 1
ATOM 2990 C C . ARG B 1 76 ? -17.344 -17.062 -9.07 1 95.88 76 ARG B C 1
ATOM 2992 O O . ARG B 1 76 ? -18.188 -16.375 -9.641 1 95.88 76 ARG B O 1
ATOM 2999 N N . PRO B 1 77 ? -17.094 -16.953 -7.766 1 94.38 77 PRO B N 1
ATOM 3000 C CA . PRO B 1 77 ? -17.828 -16 -6.934 1 94.38 77 PRO B CA 1
ATOM 3001 C C . PRO B 1 77 ? -17.375 -14.562 -7.152 1 94.38 77 PRO B C 1
ATOM 3003 O O . PRO B 1 77 ? -18.062 -13.625 -6.742 1 94.38 77 PRO B O 1
ATOM 3006 N N . ALA B 1 78 ? -16.219 -14.344 -7.715 1 97 78 ALA B N 1
ATOM 3007 C CA . ALA B 1 78 ? -15.664 -13.016 -7.98 1 97 78 ALA B CA 1
ATOM 3008 C C . ALA B 1 78 ? -15.148 -12.914 -9.414 1 97 78 ALA B C 1
ATOM 3010 O O . ALA B 1 78 ? -14.867 -13.93 -10.055 1 97 78 ALA B O 1
ATOM 3011 N N . PRO B 1 79 ? -15 -11.703 -9.898 1 97.81 79 PRO B N 1
ATOM 3012 C CA . PRO B 1 79 ? -14.578 -11.523 -11.297 1 97.81 79 PRO B CA 1
ATOM 3013 C C . PRO B 1 79 ? -13.18 -12.07 -11.562 1 97.81 79 PRO B C 1
ATOM 3015 O O . PRO B 1 79 ? -12.312 -12.023 -10.68 1 97.81 79 PRO B O 1
ATOM 3018 N N . LEU B 1 80 ? -13.023 -12.602 -12.727 1 98.5 80 LEU B N 1
ATOM 3019 C CA . LEU B 1 80 ? -11.727 -13.008 -13.266 1 98.5 80 LEU B CA 1
ATOM 3020 C C . LEU B 1 80 ? -11.453 -12.32 -14.602 1 98.5 80 LEU B C 1
ATOM 3022 O O . LEU B 1 80 ? -12.219 -12.477 -15.555 1 98.5 80 LEU B O 1
ATOM 3026 N N . HIS B 1 81 ? -10.359 -11.555 -14.633 1 98.44 81 HIS B N 1
ATOM 3027 C CA . HIS B 1 81 ? -9.93 -10.891 -15.859 1 98.44 81 HIS B CA 1
ATOM 3028 C C . HIS B 1 81 ? -8.906 -11.727 -16.625 1 98.44 81 HIS B C 1
ATOM 3030 O O . HIS B 1 81 ? -7.871 -12.094 -16.062 1 98.44 81 HIS B O 1
ATOM 3036 N N . LEU B 1 82 ? -9.219 -12.07 -17.797 1 98.06 82 LEU B N 1
ATOM 3037 C CA . LEU B 1 82 ? -8.281 -12.75 -18.688 1 98.06 82 LEU B CA 1
ATOM 3038 C C . LEU B 1 82 ? -7.73 -11.781 -19.734 1 98.06 82 LEU B C 1
ATOM 3040 O O . LEU B 1 82 ? -8.477 -11.258 -20.562 1 98.06 82 LEU B O 1
ATOM 3044 N N . LEU B 1 83 ? -6.418 -11.562 -19.672 1 97.5 83 LEU B N 1
ATOM 3045 C CA . LEU B 1 83 ? -5.785 -10.594 -20.562 1 97.5 83 LEU B CA 1
ATOM 3046 C C . LEU B 1 83 ? -4.758 -11.273 -21.469 1 97.5 83 LEU B C 1
ATOM 3048 O O . LEU B 1 83 ? -4.086 -12.211 -21.047 1 97.5 83 LEU B O 1
ATOM 3052 N N . TRP B 1 84 ? -4.625 -10.773 -22.656 1 96.19 84 TRP B N 1
ATOM 3053 C CA . TRP B 1 84 ? -3.578 -11.273 -23.531 1 96.19 84 TRP B CA 1
ATOM 3054 C C . TRP B 1 84 ? -2.213 -10.734 -23.125 1 96.19 84 TRP B C 1
ATOM 3056 O O . TRP B 1 84 ? -1.234 -11.492 -23.062 1 96.19 84 TRP B O 1
ATOM 3066 N N . GLN B 1 85 ? -2.17 -9.484 -22.891 1 96.12 85 GLN B N 1
ATOM 3067 C CA . GLN B 1 85 ? -0.928 -8.805 -22.531 1 96.12 85 GLN B CA 1
ATOM 3068 C C . GLN B 1 85 ? -1.17 -7.723 -21.484 1 96.12 85 GLN B C 1
ATOM 3070 O O . GLN B 1 85 ? -2.166 -7 -21.547 1 96.12 85 GLN B O 1
ATOM 3075 N N . VAL B 1 86 ? -0.314 -7.629 -20.547 1 97.06 86 VAL B N 1
ATOM 3076 C CA . VAL B 1 86 ? -0.347 -6.613 -19.5 1 97.06 86 VAL B CA 1
ATOM 3077 C C . VAL B 1 86 ? 1.069 -6.344 -18.984 1 97.06 86 VAL B C 1
ATOM 3079 O O . VAL B 1 86 ? 1.968 -7.172 -19.172 1 97.06 86 VAL B O 1
ATOM 3082 N N . ASP B 1 87 ? 1.302 -5.176 -18.469 1 95.81 87 ASP B N 1
ATOM 3083 C CA . ASP B 1 87 ? 2.604 -4.934 -17.859 1 95.81 87 ASP B CA 1
ATOM 3084 C C . ASP B 1 87 ? 2.854 -5.898 -16.703 1 95.81 87 ASP B C 1
ATOM 3086 O O . ASP B 1 87 ? 3.803 -6.684 -16.734 1 95.81 87 ASP B O 1
ATOM 3090 N N . SER B 1 88 ? 1.903 -5.867 -15.734 1 97.12 88 SER B N 1
ATOM 3091 C CA . SER B 1 88 ? 1.917 -6.766 -14.586 1 97.12 88 SER B CA 1
ATOM 3092 C C . SER B 1 88 ? 0.503 -7.051 -14.086 1 97.12 88 SER B C 1
ATOM 3094 O O . SER B 1 88 ? -0.303 -6.129 -13.938 1 97.12 88 SER B O 1
ATOM 3096 N N . THR B 1 89 ? 0.27 -8.336 -13.883 1 98.19 89 THR B N 1
ATOM 3097 C CA . THR B 1 89 ? -1.047 -8.68 -13.359 1 98.19 89 THR B CA 1
ATOM 3098 C C . THR B 1 89 ? -1.249 -8.078 -11.969 1 98.19 89 THR B C 1
ATOM 3100 O O . THR B 1 89 ? -2.359 -7.672 -11.617 1 98.19 89 THR B O 1
ATOM 3103 N N . ASN B 1 90 ? -0.21 -7.977 -11.148 1 97.5 90 ASN B N 1
ATOM 3104 C CA . ASN B 1 90 ? -0.311 -7.293 -9.867 1 97.5 90 ASN B CA 1
ATOM 3105 C C . ASN B 1 90 ? -0.668 -5.82 -10.039 1 97.5 90 ASN B C 1
ATOM 3107 O O . ASN B 1 90 ? -1.556 -5.305 -9.359 1 97.5 90 ASN B O 1
ATOM 3111 N N . ALA B 1 91 ? 0.066 -5.18 -10.945 1 94.44 91 ALA B N 1
ATOM 3112 C CA . ALA B 1 91 ? -0.19 -3.762 -11.188 1 94.44 91 ALA B CA 1
ATOM 3113 C C . ALA B 1 91 ? -1.633 -3.533 -11.633 1 94.44 91 ALA B C 1
ATOM 3115 O O . ALA B 1 91 ? -2.264 -2.553 -11.227 1 94.44 91 ALA B O 1
ATOM 3116 N N . PHE B 1 92 ? -2.105 -4.391 -12.414 1 96.88 92 PHE B N 1
ATOM 3117 C CA . PHE B 1 92 ? -3.471 -4.305 -12.914 1 96.88 92 PHE B CA 1
ATOM 3118 C C . PHE B 1 92 ? -4.473 -4.289 -11.766 1 96.88 92 PHE B C 1
ATOM 3120 O O . PHE B 1 92 ? -5.359 -3.434 -11.719 1 96.88 92 PHE B O 1
ATOM 3127 N N . LEU B 1 93 ? -4.363 -5.203 -10.836 1 97.5 93 LEU B N 1
ATOM 3128 C CA . LEU B 1 93 ? -5.301 -5.285 -9.719 1 97.5 93 LEU B CA 1
ATOM 3129 C C . LEU B 1 93 ? -5.059 -4.156 -8.727 1 97.5 93 LEU B C 1
ATOM 3131 O O . LEU B 1 93 ? -6.008 -3.635 -8.133 1 97.5 93 LEU B O 1
ATOM 3135 N N . LEU B 1 94 ? -3.799 -3.795 -8.5 1 93.56 94 LEU B N 1
ATOM 3136 C CA . LEU B 1 94 ? -3.492 -2.703 -7.582 1 93.56 94 LEU B CA 1
ATOM 3137 C C . LEU B 1 94 ? -4.18 -1.414 -8.023 1 93.56 94 LEU B C 1
ATOM 3139 O O . LEU B 1 94 ? -4.715 -0.677 -7.191 1 93.56 94 LEU B O 1
ATOM 3143 N N . ALA B 1 95 ? -4.16 -1.183 -9.305 1 89.56 95 ALA B N 1
ATOM 3144 C CA . ALA B 1 95 ? -4.754 0.031 -9.852 1 89.56 95 ALA B CA 1
ATOM 3145 C C . ALA B 1 95 ? -6.262 0.058 -9.625 1 89.56 95 ALA B C 1
ATOM 3147 O O . ALA B 1 95 ? -6.875 1.128 -9.602 1 89.56 95 ALA B O 1
ATOM 3148 N N . ARG B 1 96 ? -6.824 -1.084 -9.328 1 92.12 96 ARG B N 1
ATOM 3149 C CA . ARG B 1 96 ? -8.273 -1.185 -9.164 1 92.12 96 ARG B CA 1
ATOM 3150 C C . ARG B 1 96 ? -8.633 -1.663 -7.758 1 92.12 96 ARG B C 1
ATOM 3152 O O . ARG B 1 96 ? -9.766 -2.068 -7.508 1 92.12 96 ARG B O 1
ATOM 3159 N N . ALA B 1 97 ? -7.766 -1.616 -6.887 1 92.25 97 ALA B N 1
ATOM 3160 C CA . ALA B 1 97 ? -7.883 -2.271 -5.586 1 92.25 97 ALA B CA 1
ATOM 3161 C C . ALA B 1 97 ? -9.117 -1.782 -4.836 1 92.25 97 ALA B C 1
ATOM 3163 O O . ALA B 1 97 ? -9.836 -2.578 -4.223 1 92.25 97 ALA B O 1
ATOM 3164 N N . LYS B 1 98 ? -9.453 -0.518 -4.898 1 84.88 98 LYS B N 1
ATOM 3165 C CA . LYS B 1 98 ? -10.555 0.067 -4.145 1 84.88 98 LYS B CA 1
ATOM 3166 C C . LYS B 1 98 ? -11.906 -0.424 -4.672 1 84.88 98 LYS B C 1
ATOM 3168 O O . LYS B 1 98 ? -12.914 -0.355 -3.967 1 84.88 98 LYS B O 1
ATOM 3173 N N . GLN B 1 99 ? -11.891 -0.967 -5.875 1 91.69 99 GLN B N 1
ATOM 3174 C CA . GLN B 1 99 ? -13.133 -1.422 -6.496 1 91.69 99 GLN B CA 1
ATOM 3175 C C . GLN B 1 99 ? -13.203 -2.945 -6.543 1 91.69 99 GLN B C 1
ATOM 3177 O O . GLN B 1 99 ? -14.219 -3.516 -6.945 1 91.69 99 GLN B O 1
ATOM 3182 N N . CYS B 1 100 ? -12.148 -3.541 -6.152 1 95.81 100 CYS B N 1
ATOM 3183 C CA . CYS B 1 100 ? -12.086 -4.996 -6.242 1 95.81 100 CYS B CA 1
ATOM 3184 C C . CYS B 1 100 ? -12.883 -5.645 -5.121 1 95.81 100 CYS B C 1
ATOM 3186 O O . CYS B 1 100 ? -13.078 -5.047 -4.062 1 95.81 100 CYS B O 1
ATOM 3188 N N . ARG B 1 101 ? -13.406 -6.832 -5.477 1 96.38 101 ARG B N 1
ATOM 3189 C CA . ARG B 1 101 ? -14.023 -7.715 -4.496 1 96.38 101 ARG B CA 1
ATOM 3190 C C . ARG B 1 101 ? -13.078 -8.836 -4.086 1 96.38 101 ARG B C 1
ATOM 3192 O O . ARG B 1 101 ? -12.219 -9.242 -4.867 1 96.38 101 ARG B O 1
ATOM 3199 N N . ASN B 1 102 ? -13.234 -9.328 -2.832 1 98.06 102 ASN B N 1
ATOM 3200 C CA . ASN B 1 102 ? -12.438 -10.477 -2.414 1 98.06 102 ASN B CA 1
ATOM 3201 C C . ASN B 1 102 ? -12.547 -11.625 -3.408 1 98.06 102 ASN B C 1
ATOM 3203 O O . ASN B 1 102 ? -13.648 -12 -3.812 1 98.06 102 ASN B O 1
ATOM 3207 N N . GLY B 1 103 ? -11.414 -12.164 -3.824 1 98.44 103 GLY B N 1
ATOM 3208 C CA . GLY B 1 103 ? -11.391 -13.266 -4.77 1 98.44 103 GLY B CA 1
ATOM 3209 C C . GLY B 1 103 ? -11.227 -12.812 -6.211 1 98.44 103 GLY B C 1
ATOM 3210 O O . GLY B 1 103 ? -11.023 -13.641 -7.105 1 98.44 103 GLY B O 1
ATOM 3211 N N . GLU B 1 104 ? -11.336 -11.516 -6.492 1 98.62 104 GLU B N 1
ATOM 3212 C CA . GLU B 1 104 ? -11.094 -11.008 -7.84 1 98.62 104 GLU B CA 1
ATOM 3213 C C . GLU B 1 104 ? -9.68 -11.32 -8.305 1 98.62 104 GLU B C 1
ATOM 3215 O O . GLU B 1 104 ? -8.727 -11.258 -7.523 1 98.62 104 GLU B O 1
ATOM 3220 N N . ALA B 1 105 ? -9.562 -11.742 -9.555 1 98.75 105 ALA B N 1
ATOM 3221 C CA . ALA B 1 105 ? -8.266 -12.219 -10.047 1 98.75 105 ALA B CA 1
ATOM 3222 C C . ALA B 1 105 ? -8.031 -11.766 -11.484 1 98.75 105 ALA B C 1
ATOM 3224 O O . ALA B 1 105 ? -8.953 -11.297 -12.156 1 98.75 105 ALA B O 1
ATOM 3225 N N . CYS B 1 106 ? -6.773 -11.836 -11.812 1 98.75 106 CYS B N 1
ATOM 3226 C CA . CYS B 1 106 ? -6.328 -11.508 -13.164 1 98.75 106 CYS B CA 1
ATOM 3227 C C . CYS B 1 106 ? -5.312 -12.531 -13.664 1 98.75 106 CYS B C 1
ATOM 3229 O O . CYS B 1 106 ? -4.406 -12.922 -12.93 1 98.75 106 CYS B O 1
ATOM 3231 N N . LEU B 1 107 ? -5.5 -12.992 -14.82 1 98.69 107 LEU B N 1
ATOM 3232 C CA . LEU B 1 107 ? -4.547 -13.82 -15.555 1 98.69 107 LEU B CA 1
ATOM 3233 C C . LEU B 1 107 ? -4.16 -13.164 -16.875 1 98.69 107 LEU B C 1
ATOM 3235 O O . LEU B 1 107 ? -4.965 -12.445 -17.469 1 98.69 107 LEU B O 1
ATOM 3239 N N . ALA B 1 108 ? -2.939 -13.453 -17.297 1 98.31 108 ALA B N 1
ATOM 3240 C CA . ALA B 1 108 ? -2.498 -12.938 -18.594 1 98.31 108 ALA B CA 1
ATOM 3241 C C . ALA B 1 108 ? -1.726 -14 -19.375 1 98.31 108 ALA B C 1
ATOM 3243 O O . ALA B 1 108 ? -1.064 -14.859 -18.781 1 98.31 108 ALA B O 1
ATOM 3244 N N . GLU B 1 109 ? -1.828 -13.898 -20.688 1 96.94 109 GLU B N 1
ATOM 3245 C CA . GLU B 1 109 ? -1.012 -14.758 -21.531 1 96.94 109 GLU B CA 1
ATOM 3246 C C . GLU B 1 109 ? 0.459 -14.352 -21.484 1 96.94 109 GLU B C 1
ATOM 3248 O O . GLU B 1 109 ? 1.346 -15.195 -21.672 1 96.94 109 GLU B O 1
ATOM 3253 N N . MET B 1 110 ? 0.662 -13.109 -21.234 1 95.44 110 MET B N 1
ATOM 3254 C CA . MET B 1 110 ? 2.029 -12.609 -21.109 1 95.44 110 MET B CA 1
ATOM 3255 C C . MET B 1 110 ? 2.072 -11.312 -20.312 1 95.44 110 MET B C 1
ATOM 3257 O O . MET B 1 110 ? 1.078 -10.586 -20.25 1 95.44 110 MET B O 1
ATOM 3261 N N . GLN B 1 111 ? 3.207 -11.086 -19.719 1 96.06 111 GLN B N 1
ATOM 3262 C CA . GLN B 1 111 ? 3.496 -9.812 -19.062 1 96.06 111 GLN B CA 1
ATOM 3263 C C . GLN B 1 111 ? 4.723 -9.148 -19.672 1 96.06 111 GLN B C 1
ATOM 3265 O O . GLN B 1 111 ? 5.703 -9.812 -20 1 96.06 111 GLN B O 1
ATOM 3270 N N . THR B 1 112 ? 4.656 -7.832 -19.844 1 94.38 112 THR B N 1
ATOM 3271 C CA . THR B 1 112 ? 5.801 -7.098 -20.375 1 94.38 112 THR B CA 1
ATOM 3272 C C . THR B 1 112 ? 6.68 -6.578 -19.25 1 94.38 112 THR B C 1
ATOM 3274 O O . THR B 1 112 ? 7.84 -6.223 -19.469 1 94.38 112 THR B O 1
ATOM 3277 N N . GLY B 1 113 ? 6.113 -6.48 -18.078 1 94.25 113 GLY B N 1
ATOM 3278 C CA . GLY B 1 113 ? 6.828 -6.031 -16.906 1 94.25 113 GLY B CA 1
ATOM 3279 C C . GLY B 1 113 ? 6.602 -6.926 -15.695 1 94.25 113 GLY B C 1
ATOM 3280 O O . GLY B 1 113 ? 6.277 -6.441 -14.609 1 94.25 113 GLY B O 1
ATOM 3281 N N . GLY B 1 114 ? 6.656 -8.195 -15.953 1 93.94 114 GLY B N 1
ATOM 3282 C CA . GLY B 1 114 ? 6.527 -9.125 -14.844 1 93.94 114 GLY B CA 1
ATOM 3283 C C . GLY B 1 114 ? 7.445 -8.789 -13.68 1 93.94 114 GLY B C 1
ATOM 3284 O O . GLY B 1 114 ? 8.586 -8.359 -13.883 1 93.94 114 GLY B O 1
ATOM 3285 N N . ARG B 1 115 ? 6.93 -9.031 -12.484 1 91.88 115 ARG B N 1
ATOM 3286 C CA . ARG B 1 115 ? 7.684 -8.562 -11.32 1 91.88 115 ARG B CA 1
ATOM 3287 C C . ARG B 1 115 ? 7.961 -9.703 -10.352 1 91.88 115 ARG B C 1
ATOM 3289 O O . ARG B 1 115 ? 7.152 -10.625 -10.219 1 91.88 115 ARG B O 1
ATOM 3296 N N . GLY B 1 116 ? 9.109 -9.586 -9.75 1 89.75 116 GLY B N 1
ATOM 3297 C CA . GLY B 1 116 ? 9.477 -10.383 -8.594 1 89.75 116 GLY B CA 1
ATOM 3298 C C . GLY B 1 116 ? 9.805 -9.547 -7.371 1 89.75 116 GLY B C 1
ATOM 3299 O O . GLY B 1 116 ? 9.547 -8.336 -7.352 1 89.75 116 GLY B O 1
ATOM 3300 N N . ARG B 1 117 ? 10.367 -10.188 -6.406 1 84.06 117 ARG B N 1
ATOM 3301 C CA . ARG B 1 117 ? 10.766 -9.469 -5.203 1 84.06 117 ARG B CA 1
ATOM 3302 C C . ARG B 1 117 ? 12.055 -8.688 -5.438 1 84.06 117 ARG B C 1
ATOM 3304 O O . ARG B 1 117 ? 12.891 -9.086 -6.254 1 84.06 117 ARG B O 1
ATOM 3311 N N . ARG B 1 118 ? 12.148 -7.641 -4.785 1 79.81 118 ARG B N 1
ATOM 3312 C CA . ARG B 1 118 ? 13.367 -6.844 -4.742 1 79.81 118 ARG B CA 1
ATOM 3313 C C . ARG B 1 118 ? 13.734 -6.324 -6.129 1 79.81 118 ARG B C 1
ATOM 3315 O O . ARG B 1 118 ? 14.906 -6.324 -6.512 1 79.81 118 ARG B O 1
ATOM 3322 N N . GLY B 1 119 ? 12.734 -6.023 -6.863 1 78.94 119 GLY B N 1
ATOM 3323 C CA . GLY B 1 119 ? 12.961 -5.406 -8.156 1 78.94 119 GLY B CA 1
ATOM 3324 C C . GLY B 1 119 ? 13.305 -6.406 -9.25 1 78.94 119 GLY B C 1
ATOM 3325 O O . GLY B 1 119 ? 13.602 -6.02 -10.383 1 78.94 119 GLY B O 1
ATOM 3326 N N . ARG B 1 120 ? 13.297 -7.684 -8.938 1 87.56 120 ARG B N 1
ATOM 3327 C CA . ARG B 1 120 ? 13.57 -8.703 -9.945 1 87.56 120 ARG B CA 1
ATOM 3328 C C . ARG B 1 120 ? 12.414 -8.82 -10.938 1 87.56 120 ARG B C 1
ATOM 3330 O O . ARG B 1 120 ? 11.312 -8.352 -10.664 1 87.56 120 ARG B O 1
ATOM 3337 N N . THR B 1 121 ? 12.812 -9.391 -12.039 1 91.12 121 THR B N 1
ATOM 3338 C CA . THR B 1 121 ? 11.828 -9.578 -13.102 1 91.12 121 THR B CA 1
ATOM 3339 C C . THR B 1 121 ? 11.391 -11.039 -13.172 1 91.12 121 THR B C 1
ATOM 3341 O O . THR B 1 121 ? 12.219 -11.945 -13.055 1 91.12 121 THR B O 1
ATOM 3344 N N . TRP B 1 122 ? 10.18 -11.227 -13.297 1 93.12 122 TRP B N 1
ATOM 3345 C CA . TRP B 1 122 ? 9.641 -12.539 -13.633 1 93.12 122 TRP B CA 1
ATOM 3346 C C . TRP B 1 122 ? 9.461 -12.688 -15.141 1 93.12 122 TRP B C 1
ATOM 3348 O O . TRP B 1 122 ? 8.578 -12.062 -15.727 1 93.12 122 TRP B O 1
ATOM 3358 N N . VAL B 1 123 ? 10.305 -13.453 -15.75 1 91.5 123 VAL B N 1
ATOM 3359 C CA . VAL B 1 123 ? 10.242 -13.664 -17.188 1 91.5 123 VAL B CA 1
ATOM 3360 C C . VAL B 1 123 ? 8.891 -14.289 -17.562 1 91.5 123 VAL B C 1
ATOM 3362 O O . VAL B 1 123 ? 8.562 -15.383 -17.109 1 91.5 123 VAL B O 1
ATOM 3365 N N . SER B 1 124 ? 8.156 -13.586 -18.406 1 93.75 124 SER B N 1
ATOM 3366 C CA . SER B 1 124 ? 6.766 -13.953 -18.656 1 93.75 124 SER B CA 1
ATOM 3367 C C . SER B 1 124 ? 6.48 -14.078 -20.141 1 93.75 124 SER B C 1
ATOM 3369 O O . SER B 1 124 ? 5.637 -13.359 -20.688 1 93.75 124 SER B O 1
ATOM 3371 N N . PRO B 1 125 ? 7.105 -15.062 -20.797 1 91.88 125 PRO B N 1
ATOM 3372 C CA . PRO B 1 125 ? 6.816 -15.273 -22.203 1 91.88 125 PRO B CA 1
ATOM 3373 C C . PRO B 1 125 ? 5.359 -15.656 -22.469 1 91.88 125 PRO B C 1
ATOM 3375 O O . PRO B 1 125 ? 4.648 -16.047 -21.531 1 91.88 125 PRO B O 1
ATOM 3378 N N . ILE B 1 126 ? 4.941 -15.508 -23.688 1 92.44 126 ILE B N 1
ATOM 3379 C CA . ILE B 1 126 ? 3.539 -15.688 -24.062 1 92.44 126 ILE B CA 1
ATOM 3380 C C . ILE B 1 126 ? 3.139 -17.141 -23.891 1 92.44 126 ILE B C 1
ATOM 3382 O O . ILE B 1 126 ? 3.863 -18.047 -24.312 1 92.44 126 ILE B O 1
ATOM 3386 N N . ALA B 1 127 ? 2.025 -17.391 -23.188 1 93.06 127 ALA B N 1
ATOM 3387 C CA . ALA B 1 127 ? 1.321 -18.672 -23.078 1 93.06 127 ALA B CA 1
ATOM 3388 C C . ALA B 1 127 ? 2.248 -19.766 -22.547 1 93.06 127 ALA B C 1
ATOM 3390 O O . ALA B 1 127 ? 2.158 -20.922 -22.969 1 93.06 127 ALA B O 1
ATOM 3391 N N . SER B 1 128 ? 3.129 -19.438 -21.656 1 93 128 SER B N 1
ATOM 3392 C CA . SER B 1 128 ? 4.152 -20.375 -21.234 1 93 128 SER B CA 1
ATOM 3393 C C . SER B 1 128 ? 3.957 -20.797 -19.781 1 93 128 SER B C 1
ATOM 3395 O O . SER B 1 128 ? 4.16 -21.953 -19.438 1 93 128 SER B O 1
ATOM 3397 N N . HIS B 1 129 ? 3.66 -19.828 -18.938 1 96.31 129 HIS B N 1
ATOM 3398 C CA . HIS B 1 129 ? 3.553 -20.062 -17.5 1 96.31 129 HIS B CA 1
ATOM 3399 C C . HIS B 1 129 ? 2.225 -19.531 -16.953 1 96.31 129 HIS B C 1
ATOM 3401 O O . HIS B 1 129 ? 1.369 -19.094 -17.719 1 96.31 129 HIS B O 1
ATOM 3407 N N . LEU B 1 130 ? 1.963 -19.812 -15.766 1 98.38 130 LEU B N 1
ATOM 3408 C CA . LEU B 1 130 ? 0.818 -19.203 -15.094 1 98.38 130 LEU B CA 1
ATOM 3409 C C . LEU B 1 130 ? 1.199 -17.859 -14.484 1 98.38 130 LEU B C 1
ATOM 3411 O O . LEU B 1 130 ? 2.096 -17.781 -13.641 1 98.38 130 LEU B O 1
ATOM 3415 N N . TYR B 1 131 ? 0.621 -16.875 -14.969 1 98.44 131 TYR B N 1
ATOM 3416 C CA . TYR B 1 131 ? 0.726 -15.523 -14.414 1 98.44 131 TYR B CA 1
ATOM 3417 C C . TYR B 1 131 ? -0.593 -15.086 -13.789 1 98.44 131 TYR B C 1
ATOM 3419 O O . TYR B 1 131 ? -1.494 -14.617 -14.492 1 98.44 131 TYR B O 1
ATOM 3427 N N . LEU B 1 132 ? -0.662 -15.234 -12.516 1 98.81 132 LEU B N 1
ATOM 3428 C CA . LEU B 1 132 ? -1.924 -15.023 -11.812 1 98.81 132 LEU B CA 1
ATOM 3429 C C . LEU B 1 132 ? -1.752 -14.016 -10.672 1 98.81 132 LEU B C 1
ATOM 3431 O O . LEU B 1 132 ? -0.769 -14.078 -9.93 1 98.81 132 LEU B O 1
ATOM 3435 N N . SER B 1 133 ? -2.637 -13.039 -10.602 1 98.88 133 SER B N 1
ATOM 3436 C CA . SER B 1 133 ? -2.764 -12.203 -9.414 1 98.88 133 SER B CA 1
ATOM 3437 C C . SER B 1 133 ? -4.148 -12.336 -8.789 1 98.88 133 SER B C 1
ATOM 3439 O O . SER B 1 133 ? -5.145 -12.5 -9.5 1 98.88 133 SER B O 1
ATOM 3441 N N . TYR B 1 134 ? -4.223 -12.234 -7.551 1 98.88 134 TYR B N 1
ATOM 3442 C CA . TYR B 1 134 ? -5.406 -12.477 -6.734 1 98.88 134 TYR B CA 1
ATOM 3443 C C . TYR B 1 134 ? -5.582 -11.391 -5.684 1 98.88 134 TYR B C 1
ATOM 3445 O O . TYR B 1 134 ? -4.633 -11.039 -4.98 1 98.88 134 TYR B O 1
ATOM 3453 N N . PHE B 1 135 ? -6.84 -10.844 -5.57 1 98.69 135 PHE B N 1
ATOM 3454 C CA . PHE B 1 135 ? -7.105 -9.734 -4.668 1 98.69 135 PHE B CA 1
ATOM 3455 C C . PHE B 1 135 ? -7.844 -10.203 -3.422 1 98.69 135 PHE B C 1
ATOM 3457 O O . PHE B 1 135 ? -8.742 -11.039 -3.508 1 98.69 135 PHE B O 1
ATOM 3464 N N . TRP B 1 136 ? -7.461 -9.617 -2.279 1 98.19 136 TRP B N 1
ATOM 3465 C CA . TRP B 1 136 ? -8.18 -9.836 -1.031 1 98.19 136 TRP B CA 1
ATOM 3466 C C . TRP B 1 136 ? -8.07 -8.625 -0.116 1 98.19 136 TRP B C 1
ATOM 3468 O O . TRP B 1 136 ? -6.969 -8.117 0.122 1 98.19 136 TRP B O 1
ATOM 3478 N N . ARG B 1 137 ? -9.156 -8.125 0.327 1 95.25 137 ARG B N 1
ATOM 3479 C CA . ARG B 1 137 ? -9.164 -7.086 1.353 1 95.25 137 ARG B CA 1
ATOM 3480 C C . ARG B 1 137 ? -9.156 -7.695 2.75 1 95.25 137 ARG B C 1
ATOM 3482 O O . ARG B 1 137 ? -10.086 -8.414 3.121 1 95.25 137 ARG B O 1
ATOM 3489 N N . LEU B 1 138 ? -8.156 -7.434 3.498 1 92.25 138 LEU B N 1
ATOM 3490 C CA . LEU B 1 138 ? -8.023 -7.969 4.848 1 92.25 138 LEU B CA 1
ATOM 3491 C C . LEU B 1 138 ? -8.531 -6.973 5.883 1 92.25 138 LEU B C 1
ATOM 3493 O O . LEU B 1 138 ? -7.891 -5.949 6.137 1 92.25 138 LEU B O 1
ATOM 3497 N N . GLU B 1 139 ? -9.562 -7.312 6.516 1 84.56 139 GLU B N 1
ATOM 3498 C CA . GLU B 1 139 ? -10.242 -6.391 7.422 1 84.56 139 GLU B CA 1
ATOM 3499 C C . GLU B 1 139 ? -9.398 -6.121 8.664 1 84.56 139 GLU B C 1
ATOM 3501 O O . GLU B 1 139 ? -9.445 -5.023 9.227 1 84.56 139 GLU B O 1
ATOM 3506 N N . GLN B 1 140 ? -8.609 -7.102 9.016 1 80.69 140 GLN B N 1
ATOM 3507 C CA . GLN B 1 140 ? -7.824 -6.988 10.242 1 80.69 140 GLN B CA 1
ATOM 3508 C C . GLN B 1 140 ? -6.625 -6.066 10.039 1 80.69 140 GLN B C 1
ATOM 3510 O O . GLN B 1 140 ? -5.957 -5.688 11.008 1 80.69 140 GLN B O 1
ATOM 3515 N N . GLY B 1 141 ? -6.316 -5.805 8.781 1 81.81 141 GLY B N 1
ATOM 3516 C CA . GLY B 1 141 ? -5.309 -4.801 8.5 1 81.81 141 GLY B CA 1
ATOM 3517 C C . GLY B 1 141 ? -3.928 -5.387 8.266 1 81.81 141 GLY B C 1
ATOM 3518 O O . GLY B 1 141 ? -3.783 -6.602 8.109 1 81.81 141 GLY B O 1
ATOM 3519 N N . LEU B 1 142 ? -2.92 -4.496 8.258 1 80.56 142 LEU B N 1
ATOM 3520 C CA . LEU B 1 142 ? -1.566 -4.793 7.805 1 80.56 142 LEU B CA 1
ATOM 3521 C C . LEU B 1 142 ? -0.898 -5.812 8.719 1 80.56 142 LEU B C 1
ATOM 3523 O O . LEU B 1 142 ? -0.188 -6.703 8.25 1 80.56 142 LEU B O 1
ATOM 3527 N N . ALA B 1 143 ? -1.03 -5.645 10.016 1 74.75 143 ALA B N 1
ATOM 3528 C CA . ALA B 1 143 ? -0.38 -6.516 10.992 1 74.75 143 ALA B CA 1
ATOM 3529 C C . ALA B 1 143 ? -0.809 -7.969 10.797 1 74.75 143 ALA B C 1
ATOM 3531 O O . ALA B 1 143 ? -0.043 -8.891 11.086 1 74.75 143 ALA B O 1
ATOM 3532 N N . ALA B 1 144 ? -1.995 -8.141 10.258 1 81.31 144 ALA B N 1
ATOM 3533 C CA . ALA B 1 144 ? -2.547 -9.484 10.086 1 81.31 144 ALA B CA 1
ATOM 3534 C C . ALA B 1 144 ? -2.043 -10.117 8.797 1 81.31 144 ALA B C 1
ATOM 3536 O O . ALA B 1 144 ? -2.238 -11.312 8.57 1 81.31 144 ALA B O 1
ATOM 3537 N N . ALA B 1 145 ? -1.376 -9.414 7.973 1 86.75 145 ALA B N 1
ATOM 3538 C CA . ALA B 1 145 ? -0.943 -9.906 6.668 1 86.75 145 ALA B CA 1
ATOM 3539 C C . ALA B 1 145 ? 0.346 -10.719 6.785 1 86.75 145 ALA B C 1
ATOM 3541 O O . ALA B 1 145 ? 0.773 -11.359 5.824 1 86.75 145 ALA B O 1
ATOM 3542 N N . GLY B 1 146 ? 0.936 -10.695 7.969 1 84.5 146 GLY B N 1
ATOM 3543 C CA . GLY B 1 146 ? 2.176 -11.43 8.18 1 84.5 146 GLY B CA 1
ATOM 3544 C C . GLY B 1 146 ? 2.061 -12.906 7.855 1 84.5 146 GLY B C 1
ATOM 3545 O O . GLY B 1 146 ? 1.08 -13.555 8.227 1 84.5 146 GLY B O 1
ATOM 3546 N N . GLY B 1 147 ? 3.066 -13.438 7.082 1 90.56 147 GLY B N 1
ATOM 3547 C CA . GLY B 1 147 ? 3.111 -14.859 6.77 1 90.56 147 GLY B CA 1
ATOM 3548 C C . GLY B 1 147 ? 2.236 -15.234 5.59 1 90.56 147 GLY B C 1
ATOM 3549 O O . GLY B 1 147 ? 2.125 -16.406 5.246 1 90.56 147 GLY B O 1
ATOM 3550 N N . LEU B 1 148 ? 1.655 -14.289 4.977 1 94.88 148 LEU B N 1
ATOM 3551 C CA . LEU B 1 148 ? 0.715 -14.586 3.9 1 94.88 148 LEU B CA 1
ATOM 3552 C C . LEU B 1 148 ? 1.406 -15.328 2.766 1 94.88 148 LEU B C 1
ATOM 3554 O O . LEU B 1 148 ? 0.844 -16.281 2.203 1 94.88 148 LEU B O 1
ATOM 3558 N N . SER B 1 149 ? 2.623 -14.93 2.439 1 95.5 149 SER B N 1
ATOM 3559 C CA . SER B 1 149 ? 3.324 -15.609 1.353 1 95.5 149 SER B CA 1
ATOM 3560 C C . SER B 1 149 ? 3.537 -17.078 1.668 1 95.5 149 SER B C 1
ATOM 3562 O O . SER B 1 149 ? 3.461 -17.938 0.776 1 95.5 149 SER B O 1
ATOM 3564 N N . LEU B 1 150 ? 3.748 -17.406 2.908 1 96.5 150 LEU B N 1
ATOM 3565 C CA . LEU B 1 150 ? 3.918 -18.797 3.328 1 96.5 150 LEU B CA 1
ATOM 3566 C C . LEU B 1 150 ? 2.609 -19.578 3.191 1 96.5 150 LEU B C 1
ATOM 3568 O O . LEU B 1 150 ? 2.6 -20.703 2.691 1 96.5 150 LEU B O 1
ATOM 3572 N N . ALA B 1 151 ? 1.565 -18.938 3.65 1 98.19 151 ALA B N 1
ATOM 3573 C CA . ALA B 1 151 ? 0.254 -19.562 3.521 1 98.19 151 ALA B CA 1
ATOM 3574 C C . ALA B 1 151 ? -0.086 -19.828 2.057 1 98.19 151 ALA B C 1
ATOM 3576 O O . ALA B 1 151 ? -0.548 -20.906 1.706 1 98.19 151 ALA B O 1
ATOM 3577 N N . VAL B 1 152 ? 0.152 -18.891 1.192 1 98.62 152 VAL B N 1
ATOM 3578 C CA . VAL B 1 152 ? -0.123 -19.016 -0.234 1 98.62 152 VAL B CA 1
ATOM 3579 C C . VAL B 1 152 ? 0.746 -20.125 -0.828 1 98.62 152 VAL B C 1
ATOM 3581 O O . VAL B 1 152 ? 0.303 -20.859 -1.71 1 98.62 152 VAL B O 1
ATOM 3584 N N . GLY B 1 153 ? 1.991 -20.188 -0.361 1 98.69 153 GLY B N 1
ATOM 3585 C CA . GLY B 1 153 ? 2.824 -21.297 -0.777 1 98.69 153 GLY B CA 1
ATOM 3586 C C . GLY B 1 153 ? 2.18 -22.656 -0.527 1 98.69 153 GLY B C 1
ATOM 3587 O O . GLY B 1 153 ? 2.186 -23.516 -1.401 1 98.69 153 GLY B O 1
ATOM 3588 N N . VAL B 1 154 ? 1.638 -22.797 0.621 1 98.81 154 VAL B N 1
ATOM 3589 C CA . VAL B 1 154 ? 0.944 -24.031 0.972 1 98.81 154 VAL B CA 1
ATOM 3590 C C . VAL B 1 154 ? -0.243 -24.25 0.036 1 98.81 154 VAL B C 1
ATOM 3592 O O . VAL B 1 154 ? -0.435 -25.344 -0.498 1 98.81 154 VAL B O 1
ATOM 3595 N N . MET B 1 155 ? -1.023 -23.188 -0.189 1 98.88 155 MET B N 1
ATOM 3596 C CA . MET B 1 155 ? -2.193 -23.266 -1.059 1 98.88 155 MET B CA 1
ATOM 3597 C C . MET B 1 155 ? -1.8 -23.703 -2.465 1 98.88 155 MET B C 1
ATOM 3599 O O . MET B 1 155 ? -2.465 -24.547 -3.062 1 98.88 155 MET B O 1
ATOM 3603 N N . LEU B 1 156 ? -0.713 -23.172 -2.932 1 98.81 156 LEU B N 1
ATOM 3604 C CA . LEU B 1 156 ? -0.247 -23.5 -4.273 1 98.81 156 LEU B CA 1
ATOM 3605 C C . LEU B 1 156 ? 0.239 -24.938 -4.34 1 98.81 156 LEU B C 1
ATOM 3607 O O . LEU B 1 156 ? -0.062 -25.656 -5.301 1 98.81 156 LEU B O 1
ATOM 3611 N N . CYS B 1 157 ? 0.997 -25.344 -3.344 1 98.81 157 CYS B N 1
ATOM 3612 C CA . CYS B 1 157 ? 1.457 -26.719 -3.312 1 98.81 157 CYS B CA 1
ATOM 3613 C C . CYS B 1 157 ? 0.279 -27.688 -3.332 1 98.81 157 CYS B C 1
ATOM 3615 O O . CYS B 1 157 ? 0.272 -28.656 -4.102 1 98.81 157 CYS B O 1
ATOM 3617 N N . GLU B 1 158 ? -0.657 -27.422 -2.527 1 98.81 158 GLU B N 1
ATOM 3618 C CA . GLU B 1 158 ? -1.817 -28.297 -2.432 1 98.81 158 GLU B CA 1
ATOM 3619 C C . GLU B 1 158 ? -2.607 -28.312 -3.736 1 98.81 158 GLU B C 1
ATOM 3621 O O . GLU B 1 158 ? -3.123 -29.359 -4.141 1 98.81 158 GLU B O 1
ATOM 3626 N N . ALA B 1 159 ? -2.74 -27.188 -4.41 1 98.69 159 ALA B N 1
ATOM 3627 C CA . ALA B 1 159 ? -3.369 -27.141 -5.727 1 98.69 159 ALA B CA 1
ATOM 3628 C C . ALA B 1 159 ? -2.619 -28.016 -6.727 1 98.69 159 ALA B C 1
ATOM 3630 O O . ALA B 1 159 ? -3.23 -28.812 -7.445 1 98.69 159 ALA B O 1
ATOM 3631 N N . LEU B 1 160 ? -1.32 -27.891 -6.719 1 98.56 160 LEU B N 1
ATOM 3632 C CA . LEU B 1 160 ? -0.488 -28.656 -7.633 1 98.56 160 LEU B CA 1
ATOM 3633 C C . LEU B 1 160 ? -0.563 -30.141 -7.305 1 98.56 160 LEU B C 1
ATOM 3635 O O . LEU B 1 160 ? -0.654 -30.984 -8.211 1 98.56 160 LEU B O 1
ATOM 3639 N N . GLU B 1 161 ? -0.551 -30.438 -6.051 1 98.31 161 GLU B N 1
ATOM 3640 C CA . GLU B 1 161 ? -0.663 -31.828 -5.621 1 98.31 161 GLU B CA 1
ATOM 3641 C C . GLU B 1 161 ? -1.998 -32.438 -6.043 1 98.31 161 GLU B C 1
ATOM 3643 O O . GLU B 1 161 ? -2.068 -33.625 -6.398 1 98.31 161 GLU B O 1
ATOM 3648 N N . SER B 1 162 ? -2.994 -31.656 -6.023 1 97.81 162 SER B N 1
ATOM 3649 C CA . SER B 1 162 ? -4.309 -32.125 -6.441 1 97.81 162 SER B CA 1
ATOM 3650 C C . SER B 1 162 ? -4.328 -32.469 -7.93 1 97.81 162 SER B C 1
ATOM 3652 O O . SER B 1 162 ? -5.215 -33.156 -8.406 1 97.81 162 SER B O 1
ATOM 3654 N N . LEU B 1 163 ? -3.363 -31.969 -8.648 1 96.94 163 LEU B N 1
ATOM 3655 C CA . LEU B 1 163 ? -3.24 -32.25 -10.07 1 96.94 163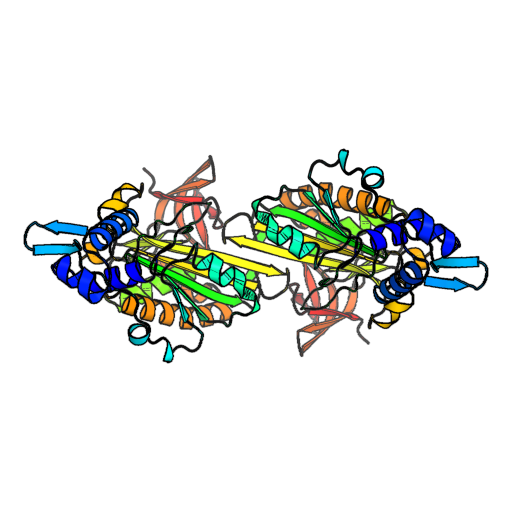 LEU B CA 1
ATOM 3656 C C . LEU B 1 163 ? -2.234 -33.344 -10.328 1 96.94 163 LEU B C 1
ATOM 3658 O O . LEU B 1 163 ? -1.855 -33.625 -11.469 1 96.94 163 LEU B O 1
ATOM 3662 N N . GLY B 1 164 ? -1.702 -33.906 -9.258 1 96.06 164 GLY B N 1
ATOM 3663 C CA . GLY B 1 164 ? -0.848 -35.062 -9.367 1 96.06 164 GLY B CA 1
ATOM 3664 C C . GLY B 1 164 ? 0.631 -34.75 -9.305 1 96.06 164 GLY B C 1
ATOM 3665 O O . GLY B 1 164 ? 1.477 -35.594 -9.555 1 96.06 164 GLY B O 1
ATOM 3666 N N . VAL B 1 165 ? 0.979 -33.562 -9.016 1 96.94 165 VAL B N 1
ATOM 3667 C CA . VAL B 1 165 ? 2.385 -33.156 -8.93 1 96.94 165 VAL B CA 1
ATOM 3668 C C . VAL B 1 165 ? 2.957 -33.625 -7.582 1 96.94 165 VAL B C 1
ATOM 3670 O O . VAL B 1 165 ? 2.381 -33.312 -6.531 1 96.94 165 VAL B O 1
ATOM 3673 N N . SER B 1 166 ? 4.012 -34.281 -7.59 1 95.88 166 SER B N 1
ATOM 3674 C CA . SER B 1 166 ? 4.711 -34.719 -6.383 1 95.88 166 SER B CA 1
ATOM 3675 C C . SER B 1 166 ? 6.102 -34.094 -6.301 1 95.88 166 SER B C 1
ATOM 3677 O O . SER B 1 166 ? 6.582 -33.5 -7.27 1 95.88 166 SER B O 1
ATOM 3679 N N . GLY B 1 167 ? 6.703 -34.156 -5.145 1 96 167 GLY B N 1
ATOM 3680 C CA . GLY B 1 167 ? 8.07 -33.688 -4.984 1 96 167 GLY B CA 1
ATOM 3681 C C . GLY B 1 167 ? 8.148 -32.188 -4.738 1 96 167 GLY B C 1
ATOM 3682 O O . GLY B 1 167 ? 9.195 -31.578 -4.957 1 96 167 GLY B O 1
ATOM 3683 N N . LEU B 1 168 ? 7.086 -31.609 -4.305 1 98.25 168 LEU B N 1
ATOM 3684 C CA . LEU B 1 168 ? 7.039 -30.172 -4.051 1 98.25 168 LEU B CA 1
ATOM 3685 C C . LEU B 1 168 ? 7.594 -29.844 -2.666 1 98.25 168 LEU B C 1
ATOM 3687 O O . LEU B 1 168 ? 7.328 -30.578 -1.701 1 98.25 168 LEU B O 1
ATOM 3691 N N . THR B 1 169 ? 8.383 -28.844 -2.59 1 98.06 169 THR B N 1
ATOM 3692 C CA . THR B 1 169 ? 8.852 -28.297 -1.319 1 98.06 169 THR B CA 1
ATOM 3693 C C . THR B 1 169 ? 8.773 -26.781 -1.317 1 98.06 169 THR B C 1
ATOM 3695 O O . THR B 1 169 ? 8.531 -26.156 -2.355 1 98.06 169 THR B O 1
ATOM 3698 N N . LEU B 1 170 ? 8.859 -26.234 -0.151 1 97.94 170 LEU B N 1
ATOM 3699 C CA . LEU B 1 170 ? 8.766 -24.781 0.015 1 97.94 170 LEU B CA 1
ATOM 3700 C C . LEU B 1 170 ? 10.07 -24.203 0.536 1 97.94 170 LEU B C 1
ATOM 3702 O O . LEU B 1 170 ? 10.672 -24.75 1.471 1 97.94 170 LEU B O 1
ATOM 3706 N N . LYS B 1 171 ? 10.508 -23.156 -0.108 1 95.62 171 LYS B N 1
ATOM 3707 C CA . LYS B 1 171 ? 11.648 -22.375 0.37 1 95.62 171 LYS B CA 1
ATOM 3708 C C . LYS B 1 171 ? 11.211 -21.031 0.914 1 95.62 171 LYS B C 1
ATOM 3710 O O . LYS B 1 171 ? 10.555 -20.25 0.21 1 95.62 171 LYS B O 1
ATOM 3715 N N . TRP B 1 172 ? 11.617 -20.75 2.105 1 93.56 172 TRP B N 1
ATOM 3716 C CA . TRP B 1 172 ? 11.289 -19.484 2.754 1 93.56 172 TRP B CA 1
ATOM 3717 C C . TRP B 1 172 ? 11.938 -18.312 2.021 1 93.56 172 TRP B C 1
ATOM 3719 O O . TRP B 1 172 ? 13.109 -18.391 1.647 1 93.56 172 TRP B O 1
ATOM 3729 N N . PRO B 1 173 ? 11.195 -17.281 1.639 1 91.31 173 PRO B N 1
ATOM 3730 C CA . PRO B 1 173 ? 9.852 -16.984 2.15 1 91.31 173 PRO B CA 1
ATOM 3731 C C . PRO B 1 173 ? 8.773 -17.109 1.081 1 91.31 173 PRO B C 1
ATOM 3733 O O . PRO B 1 173 ? 7.586 -16.984 1.381 1 91.31 173 PRO B O 1
ATOM 3736 N N . ASN B 1 174 ? 9.07 -17.422 -0.167 1 92.69 174 ASN B N 1
ATOM 3737 C CA . ASN B 1 174 ? 8.039 -17.188 -1.178 1 92.69 174 ASN B CA 1
ATOM 3738 C C . ASN B 1 174 ? 8.227 -18.094 -2.385 1 92.69 174 ASN B C 1
ATOM 3740 O O . ASN B 1 174 ? 7.691 -17.828 -3.463 1 92.69 174 ASN B O 1
ATOM 3744 N N . ASP B 1 175 ? 9.023 -19.188 -2.221 1 95.81 175 ASP B N 1
ATOM 3745 C CA . ASP B 1 175 ? 9.312 -20 -3.393 1 95.81 175 ASP B CA 1
ATOM 3746 C C . ASP B 1 175 ? 8.781 -21.422 -3.211 1 95.81 175 ASP B C 1
ATOM 3748 O O . ASP B 1 175 ? 8.82 -21.969 -2.109 1 95.81 175 ASP B O 1
ATOM 3752 N N . ILE B 1 176 ? 8.398 -21.922 -4.27 1 98.25 176 ILE B N 1
ATOM 3753 C CA . ILE B 1 176 ? 8.039 -23.344 -4.363 1 98.25 176 ILE B CA 1
ATOM 3754 C C . ILE B 1 176 ? 9.055 -24.078 -5.238 1 98.25 176 ILE B C 1
ATOM 3756 O O . ILE B 1 176 ? 9.391 -23.609 -6.332 1 98.25 176 ILE B O 1
ATOM 3760 N N . TYR B 1 177 ? 9.5 -25.172 -4.754 1 97.5 177 TYR B N 1
ATOM 3761 C CA . TYR B 1 177 ? 10.484 -25.969 -5.469 1 97.5 177 TYR B CA 1
ATOM 3762 C C . TYR B 1 177 ? 9.883 -27.297 -5.906 1 97.5 177 TYR B C 1
ATOM 3764 O O . TYR B 1 177 ? 8.969 -27.828 -5.262 1 97.5 177 TYR B O 1
ATOM 3772 N N . LEU B 1 178 ? 10.305 -27.766 -6.992 1 97.62 178 LEU B N 1
ATOM 3773 C CA . LEU B 1 178 ? 10.055 -29.109 -7.504 1 97.62 178 LEU B CA 1
ATOM 3774 C C . LEU B 1 178 ? 11.367 -29.859 -7.75 1 97.62 178 LEU B C 1
ATOM 3776 O O . LEU B 1 178 ? 12.156 -29.453 -8.609 1 97.62 178 LEU B O 1
ATOM 3780 N N . ASN B 1 179 ? 11.539 -30.844 -6.965 1 94.88 179 ASN B N 1
ATOM 3781 C CA . ASN B 1 179 ? 12.766 -31.641 -7.062 1 94.88 179 ASN B CA 1
ATOM 3782 C C . ASN B 1 179 ? 14.008 -30.766 -6.934 1 94.88 179 ASN B C 1
ATOM 3784 O O . ASN B 1 179 ? 14.922 -30.859 -7.758 1 94.88 179 ASN B O 1
ATOM 3788 N N . GLY B 1 180 ? 13.977 -29.859 -6.035 1 92.75 180 GLY B N 1
ATOM 3789 C CA . GLY B 1 180 ? 15.141 -29.062 -5.668 1 92.75 180 GLY B CA 1
ATOM 3790 C C . GLY B 1 180 ? 15.344 -27.844 -6.551 1 92.75 180 GLY B C 1
ATOM 3791 O O . GLY B 1 180 ? 16.266 -27.062 -6.336 1 92.75 180 GLY B O 1
ATOM 3792 N N . ARG B 1 181 ? 14.531 -27.609 -7.523 1 95.5 181 ARG B N 1
ATOM 3793 C CA . ARG B 1 181 ? 14.625 -26.469 -8.422 1 95.5 181 ARG B CA 1
ATOM 3794 C C . ARG B 1 181 ? 13.383 -25.594 -8.328 1 95.5 181 ARG B C 1
ATOM 3796 O O . ARG B 1 181 ? 12.289 -26.078 -8.039 1 95.5 181 ARG B O 1
ATOM 3803 N N . LYS B 1 182 ? 13.57 -24.344 -8.586 1 96 182 LYS B N 1
ATOM 3804 C CA . LYS B 1 182 ? 12.469 -23.391 -8.414 1 96 182 LYS B CA 1
ATOM 3805 C C . LYS B 1 182 ? 11.383 -23.625 -9.461 1 96 182 LYS B C 1
ATOM 3807 O O . LYS B 1 182 ? 11.648 -23.562 -10.664 1 96 182 LYS B O 1
ATOM 3812 N N . LEU B 1 183 ? 10.188 -23.766 -8.977 1 98 183 LEU B N 1
ATOM 3813 C CA . LEU B 1 183 ? 9.031 -24 -9.836 1 98 183 LEU B CA 1
ATOM 3814 C C . LEU B 1 183 ? 8.109 -22.781 -9.859 1 98 183 LEU B C 1
ATOM 3816 O O . LEU B 1 183 ? 7.508 -22.484 -10.891 1 98 183 LEU B O 1
ATOM 3820 N N . ALA B 1 184 ? 7.93 -22.156 -8.766 1 98.25 184 ALA B N 1
ATOM 3821 C CA . ALA B 1 184 ? 6.953 -21.078 -8.648 1 98.25 184 ALA B CA 1
ATOM 3822 C C . ALA B 1 184 ? 7.422 -20.016 -7.66 1 98.25 184 ALA B C 1
ATOM 3824 O O . ALA B 1 184 ? 8.32 -20.266 -6.855 1 98.25 184 ALA B O 1
ATOM 3825 N N . GLY B 1 185 ? 6.867 -18.844 -7.789 1 96.81 185 GLY B N 1
ATOM 3826 C CA . GLY B 1 185 ? 7.129 -17.719 -6.895 1 96.81 185 GLY B CA 1
ATOM 3827 C C . GLY B 1 185 ? 5.879 -16.938 -6.535 1 96.81 185 GLY B C 1
ATOM 3828 O O . GLY B 1 185 ? 4.91 -16.922 -7.297 1 96.81 185 GLY B O 1
ATOM 3829 N N . ILE B 1 186 ? 5.961 -16.328 -5.355 1 96.94 186 ILE B N 1
ATOM 3830 C CA . ILE B 1 186 ? 4.828 -15.57 -4.836 1 96.94 186 ILE B CA 1
ATOM 3831 C C . ILE B 1 186 ? 5.254 -14.133 -4.543 1 96.94 186 ILE B C 1
ATOM 3833 O O . ILE B 1 186 ? 6.312 -13.906 -3.951 1 96.94 186 ILE B O 1
ATOM 3837 N N . LEU B 1 187 ? 4.539 -13.188 -5 1 96.12 187 LEU B N 1
ATOM 3838 C CA . LEU B 1 187 ? 4.742 -11.773 -4.707 1 96.12 187 LEU B CA 1
ATOM 3839 C C . LEU B 1 187 ? 3.498 -11.164 -4.062 1 96.12 187 LEU B C 1
ATOM 3841 O O . LEU B 1 187 ? 2.461 -11.031 -4.715 1 96.12 187 LEU B O 1
ATOM 3845 N N . VAL B 1 188 ? 3.627 -10.773 -2.791 1 95.44 188 VAL B N 1
ATOM 3846 C CA . VAL B 1 188 ? 2.506 -10.156 -2.082 1 95.44 188 VAL B CA 1
ATOM 3847 C C . VAL B 1 188 ? 2.734 -8.656 -1.956 1 95.44 188 VAL B C 1
ATOM 3849 O O . VAL B 1 188 ? 3.734 -8.219 -1.38 1 95.44 188 VAL B O 1
ATOM 3852 N N . GLU B 1 189 ? 1.855 -7.941 -2.482 1 94.31 189 GLU B N 1
ATOM 3853 C CA . GLU B 1 189 ? 1.863 -6.488 -2.332 1 94.31 189 GLU B CA 1
ATOM 3854 C C . GLU B 1 189 ? 0.672 -6.016 -1.505 1 94.31 189 GLU B C 1
ATOM 3856 O O . GLU B 1 189 ? -0.429 -6.555 -1.625 1 94.31 189 GLU B O 1
ATOM 3861 N N . VAL B 1 190 ? 0.966 -5.043 -0.692 1 91.94 190 VAL B N 1
ATOM 3862 C CA . VAL B 1 190 ? -0.036 -4.582 0.263 1 91.94 190 VAL B CA 1
ATOM 3863 C C . VAL B 1 190 ? -0.182 -3.064 0.169 1 91.94 190 VAL B C 1
ATOM 3865 O O . VAL B 1 190 ? 0.796 -2.355 -0.081 1 91.94 190 VAL B O 1
ATOM 3868 N N . SER B 1 191 ? -1.377 -2.641 0.297 1 90.38 191 SER B N 1
ATOM 3869 C CA . SER B 1 191 ? -1.66 -1.213 0.411 1 90.38 191 SER B CA 1
ATOM 3870 C C . SER B 1 191 ? -2.809 -0.953 1.38 1 90.38 191 SER B C 1
ATOM 3872 O O . SER B 1 191 ? -3.756 -1.739 1.454 1 90.38 191 SER B O 1
ATOM 3874 N N . GLY B 1 192 ? -2.701 0.151 2.162 1 88.19 192 GLY B N 1
ATOM 3875 C CA . GLY B 1 192 ? -3.777 0.497 3.078 1 88.19 192 GLY B CA 1
ATOM 3876 C C . GLY B 1 192 ? -3.436 1.663 3.986 1 88.19 192 GLY B C 1
ATOM 3877 O O . GLY B 1 192 ? -2.369 2.268 3.854 1 88.19 192 GLY B O 1
ATOM 3878 N N . GLN B 1 193 ? -4.438 1.954 4.746 1 84.88 193 GLN B N 1
ATOM 3879 C CA . GLN B 1 193 ? -4.289 2.973 5.781 1 84.88 193 GLN B CA 1
ATOM 3880 C C . GLN B 1 193 ? -4.012 2.338 7.141 1 84.88 193 GLN B C 1
ATOM 3882 O O . GLN B 1 193 ? -4.582 1.297 7.473 1 84.88 193 GLN B O 1
ATOM 3887 N N . GLN B 1 194 ? -3.072 2.984 7.809 1 77.5 194 GLN B N 1
ATOM 3888 C CA . GLN B 1 194 ? -2.793 2.469 9.141 1 77.5 194 GLN B CA 1
ATOM 3889 C C . GLN B 1 194 ? -4.07 2.363 9.969 1 77.5 194 GLN B C 1
ATOM 3891 O O . GLN B 1 194 ? -4.867 3.303 10.016 1 77.5 194 GLN B O 1
ATOM 3896 N N . GLY B 1 195 ? -4.211 1.215 10.602 1 72.56 195 GLY B N 1
ATOM 3897 C CA . GLY B 1 195 ? -5.348 1.007 11.484 1 72.56 195 GLY B CA 1
ATOM 3898 C C . GLY B 1 195 ? -6.609 0.601 10.742 1 72.56 195 GLY B C 1
ATOM 3899 O O . GLY B 1 195 ? -7.664 0.412 11.359 1 72.56 195 GLY B O 1
ATOM 3900 N N . GLU B 1 196 ? -6.547 0.508 9.516 1 79.75 196 GLU B N 1
ATOM 3901 C CA . GLU B 1 196 ? -7.695 0.118 8.703 1 79.75 196 GLU B CA 1
ATOM 3902 C C . GLU B 1 196 ? -7.414 -1.168 7.93 1 79.75 196 GLU B C 1
ATOM 3904 O O . GLU B 1 196 ? -6.328 -1.738 8.039 1 79.75 196 GLU B O 1
ATOM 3909 N N . ALA B 1 197 ? -8.508 -1.603 7.34 1 85.12 197 ALA B N 1
ATOM 3910 C CA . ALA B 1 197 ? -8.352 -2.742 6.441 1 85.12 197 ALA B CA 1
ATOM 3911 C C . ALA B 1 197 ? -7.305 -2.459 5.367 1 85.12 197 ALA B C 1
ATOM 3913 O O . ALA B 1 197 ? -6.996 -1.3 5.082 1 85.12 197 ALA B O 1
ATOM 3914 N N . CYS B 1 198 ? -6.66 -3.49 4.938 1 89.94 198 CYS B N 1
ATOM 3915 C CA . CYS B 1 198 ? -5.668 -3.312 3.881 1 89.94 198 CYS B CA 1
ATOM 3916 C C . CYS B 1 198 ? -6.023 -4.148 2.656 1 89.94 198 CYS B C 1
ATOM 3918 O O . CYS B 1 198 ? -6.797 -5.102 2.75 1 89.94 198 CYS B O 1
ATOM 3920 N N . GLU B 1 199 ? -5.539 -3.703 1.515 1 94.56 199 GLU B N 1
ATOM 3921 C CA . GLU B 1 199 ? -5.699 -4.406 0.246 1 94.56 199 GLU B CA 1
ATOM 3922 C C . GLU B 1 199 ? -4.477 -5.262 -0.069 1 94.56 199 GLU B C 1
ATOM 3924 O O . GLU B 1 199 ? -3.346 -4.773 -0.039 1 94.56 199 GLU B O 1
ATOM 3929 N N . LEU B 1 200 ? -4.715 -6.492 -0.331 1 96.69 200 LEU B N 1
ATOM 3930 C CA . LEU B 1 200 ? -3.67 -7.438 -0.712 1 96.69 200 LEU B CA 1
ATOM 3931 C C . LEU B 1 200 ? -3.797 -7.824 -2.182 1 96.69 200 LEU B C 1
ATOM 3933 O O . LEU B 1 200 ? -4.898 -8.109 -2.66 1 96.69 200 LEU B O 1
ATOM 3937 N N . VAL B 1 201 ? -2.719 -7.754 -2.895 1 98 201 VAL B N 1
ATOM 3938 C CA . VAL B 1 201 ? -2.613 -8.359 -4.219 1 98 201 VAL B CA 1
ATOM 3939 C C . VAL B 1 201 ? -1.531 -9.438 -4.207 1 98 201 VAL B C 1
ATOM 3941 O O . VAL B 1 201 ? -0.358 -9.148 -3.961 1 98 201 VAL B O 1
ATOM 3944 N N . ILE B 1 202 ? -1.944 -10.633 -4.48 1 98.38 202 ILE B N 1
ATOM 3945 C CA . ILE B 1 202 ? -1.082 -11.805 -4.414 1 98.38 202 ILE B CA 1
ATOM 3946 C C . ILE B 1 202 ? -0.75 -12.281 -5.828 1 98.38 202 ILE B C 1
ATOM 3948 O O . ILE B 1 202 ? -1.604 -12.836 -6.52 1 98.38 202 ILE B O 1
ATOM 3952 N N . GLY B 1 203 ? 0.481 -12.094 -6.195 1 98.44 203 GLY B N 1
ATOM 3953 C CA . GLY B 1 203 ? 0.956 -12.609 -7.469 1 98.44 203 GLY B CA 1
ATOM 3954 C C . GLY B 1 203 ? 1.52 -14.016 -7.375 1 98.44 203 GLY B C 1
ATOM 3955 O O . GLY B 1 203 ? 2.316 -14.312 -6.48 1 98.44 203 GLY B O 1
ATOM 3956 N N . CYS B 1 204 ? 1.136 -14.844 -8.266 1 98.56 204 CYS B N 1
ATOM 3957 C CA . CYS B 1 204 ? 1.634 -16.203 -8.367 1 98.56 204 CYS B CA 1
ATOM 3958 C C . CYS B 1 204 ? 2.182 -16.484 -9.758 1 98.56 204 CYS B C 1
ATOM 3960 O O . CYS B 1 204 ? 1.442 -16.438 -10.742 1 98.56 204 CYS B O 1
ATOM 3962 N N . GLY B 1 205 ? 3.42 -16.828 -9.836 1 98.38 205 GLY B N 1
ATOM 3963 C CA . GLY B 1 205 ? 4.043 -17.328 -11.047 1 98.38 205 GLY B CA 1
ATOM 3964 C C . GLY B 1 205 ? 4.41 -18.797 -10.961 1 98.38 205 GLY B C 1
ATOM 3965 O O . GLY B 1 205 ? 5.168 -19.203 -10.078 1 98.38 205 GLY B O 1
ATOM 3966 N N . VAL B 1 206 ? 3.887 -19.594 -11.859 1 98.44 206 VAL B N 1
ATOM 3967 C CA . VAL B 1 206 ? 4.199 -21.016 -11.883 1 98.44 206 VAL B CA 1
ATOM 3968 C C . VAL B 1 206 ? 4.75 -21.406 -13.25 1 98.44 206 VAL B C 1
ATOM 3970 O O . VAL B 1 206 ? 4.102 -21.188 -14.273 1 98.44 206 VAL B O 1
ATOM 3973 N N . ASN B 1 207 ? 5.895 -22 -13.242 1 97 207 ASN B N 1
ATOM 3974 C CA . ASN B 1 207 ? 6.465 -22.5 -14.492 1 97 207 ASN B CA 1
ATOM 3975 C C . ASN B 1 207 ? 5.703 -23.703 -15.023 1 97 207 ASN B C 1
ATOM 3977 O O . ASN B 1 207 ? 5.598 -24.734 -14.336 1 97 207 ASN B O 1
ATOM 3981 N N . VAL B 1 208 ? 5.207 -23.562 -16.25 1 96.69 208 VAL B N 1
ATOM 3982 C CA . VAL B 1 208 ? 4.453 -24.672 -16.828 1 96.69 208 VAL B CA 1
ATOM 3983 C C . VAL B 1 208 ? 5.242 -25.281 -17.984 1 96.69 208 VAL B C 1
ATOM 3985 O O . VAL B 1 208 ? 5.605 -26.453 -17.938 1 96.69 208 VAL B O 1
ATOM 3988 N N . THR B 1 209 ? 5.469 -24.469 -18.922 1 93.38 209 THR B N 1
ATOM 3989 C CA . THR B 1 209 ? 6.309 -24.875 -20.047 1 93.38 209 THR B CA 1
ATOM 3990 C C . THR B 1 209 ? 7.312 -23.781 -20.391 1 93.38 209 THR B C 1
ATOM 3992 O O . THR B 1 209 ? 6.941 -22.734 -20.938 1 93.38 209 THR B O 1
ATOM 3995 N N . MET B 1 210 ? 8.547 -24.062 -20.188 1 91.12 210 MET B N 1
ATOM 3996 C CA . MET B 1 210 ? 9.602 -23.078 -20.453 1 91.12 210 MET B CA 1
ATOM 3997 C C . MET B 1 210 ? 10.07 -23.156 -21.891 1 91.12 210 MET B C 1
ATOM 3999 O O . MET B 1 210 ? 10.57 -24.188 -22.328 1 91.12 210 MET B O 1
ATOM 4003 N N . PRO B 1 211 ? 9.836 -22.062 -22.609 1 88.12 211 PRO B N 1
ATOM 4004 C CA . PRO B 1 211 ? 10.43 -22.078 -23.953 1 88.12 211 PRO B CA 1
ATOM 4005 C C . PRO B 1 211 ? 11.953 -22.125 -23.922 1 88.12 211 PRO B C 1
ATOM 4007 O O . PRO B 1 211 ? 12.578 -21.5 -23.062 1 88.12 211 PRO B O 1
ATOM 4010 N N . GLU B 1 212 ? 12.508 -22.734 -24.891 1 85.44 212 GLU B N 1
ATOM 4011 C CA . GLU B 1 212 ? 13.953 -22.875 -24.969 1 85.44 212 GLU B CA 1
ATOM 4012 C C . GLU B 1 212 ? 14.641 -21.516 -25.062 1 85.44 212 GLU B C 1
ATOM 4014 O O . GLU B 1 212 ? 15.695 -21.297 -24.469 1 85.44 212 GLU B O 1
ATOM 4019 N N . SER B 1 213 ? 14.109 -20.672 -25.781 1 83.44 213 SER B N 1
ATOM 4020 C CA . SER B 1 213 ? 14.695 -19.359 -26.031 1 83.44 213 SER B CA 1
ATOM 4021 C C . SER B 1 213 ? 14.727 -18.516 -24.766 1 83.44 213 SER B C 1
ATOM 4023 O O . SER B 1 213 ? 15.539 -17.594 -24.641 1 83.44 213 SER B O 1
ATOM 4025 N N . MET B 1 214 ? 13.883 -18.844 -23.859 1 85.81 214 MET B N 1
ATOM 4026 C CA . MET B 1 214 ? 13.773 -18.031 -22.656 1 85.81 214 MET B CA 1
ATOM 4027 C C . MET B 1 214 ? 14.578 -18.641 -21.516 1 85.81 214 MET B C 1
ATOM 4029 O O . MET B 1 214 ? 14.938 -17.953 -20.562 1 85.81 214 MET B O 1
ATOM 4033 N N . ALA B 1 215 ? 14.82 -19.859 -21.531 1 85 215 ALA B N 1
ATOM 4034 C CA . ALA B 1 215 ? 15.555 -20.578 -20.5 1 85 215 ALA B CA 1
ATOM 4035 C C . ALA B 1 215 ? 16.922 -19.922 -20.25 1 85 215 ALA B C 1
ATOM 4037 O O . ALA B 1 215 ? 17.391 -19.891 -19.109 1 85 215 ALA B O 1
ATOM 4038 N N . ALA B 1 216 ? 17.453 -19.344 -21.234 1 83.31 216 ALA B N 1
ATOM 4039 C CA . ALA B 1 216 ? 18.781 -18.75 -21.156 1 83.31 216 ALA B CA 1
ATOM 4040 C C . ALA B 1 216 ? 18.766 -17.469 -20.328 1 83.31 216 ALA B C 1
ATOM 4042 O O . ALA B 1 216 ? 19.797 -17.031 -19.812 1 83.31 216 ALA B O 1
ATOM 4043 N N . LEU B 1 217 ? 17.656 -16.922 -20.172 1 81.5 217 LEU B N 1
ATOM 4044 C CA . LEU B 1 217 ? 17.531 -15.641 -19.469 1 81.5 217 LEU B CA 1
ATOM 4045 C C . LEU B 1 217 ? 17.422 -15.844 -17.969 1 81.5 217 LEU B C 1
ATOM 4047 O O . LEU B 1 217 ? 17.484 -14.883 -17.188 1 81.5 217 LEU B O 1
ATOM 4051 N N . ILE B 1 218 ? 17.297 -17.031 -17.562 1 85.44 218 ILE B N 1
ATOM 4052 C CA . ILE B 1 218 ? 17.109 -17.312 -16.156 1 85.44 218 ILE B CA 1
ATOM 4053 C C . ILE B 1 218 ? 18.422 -17.828 -15.555 1 85.44 218 ILE B C 1
ATOM 4055 O O . ILE B 1 218 ? 18.938 -18.859 -15.984 1 85.44 218 ILE B O 1
ATOM 4059 N N . ASP B 1 219 ? 18.891 -17.141 -14.555 1 83.69 219 ASP B N 1
ATOM 4060 C CA . ASP B 1 219 ? 20.25 -17.375 -14.039 1 83.69 219 ASP B CA 1
ATOM 4061 C C . ASP B 1 219 ? 20.219 -18.297 -12.828 1 83.69 219 ASP B C 1
ATOM 4063 O O . ASP B 1 219 ? 21.219 -18.438 -12.125 1 83.69 219 ASP B O 1
ATOM 4067 N N . GLN B 1 220 ? 19.172 -18.891 -12.531 1 84.88 220 GLN B N 1
ATOM 4068 C CA . GLN B 1 220 ? 19.062 -19.812 -11.414 1 84.88 220 GLN B CA 1
ATOM 4069 C C . GLN B 1 220 ? 18.406 -21.125 -11.836 1 84.88 220 GLN B C 1
ATOM 4071 O O . GLN B 1 220 ? 17.688 -21.172 -12.836 1 84.88 220 GLN B O 1
ATOM 4076 N N . PRO B 1 221 ? 18.719 -22.203 -11.062 1 90.75 221 PRO B N 1
ATOM 4077 C CA . PRO B 1 221 ? 18.031 -23.469 -11.391 1 90.75 221 PRO B CA 1
ATOM 4078 C C . PRO B 1 221 ? 16.516 -23.344 -11.32 1 90.75 221 PRO B C 1
ATOM 4080 O O . PRO B 1 221 ? 15.984 -22.703 -10.406 1 90.75 221 PRO B O 1
ATOM 4083 N N . TRP B 1 222 ? 15.914 -23.859 -12.312 1 94.25 222 TRP B N 1
ATOM 4084 C CA . TRP B 1 222 ? 14.461 -23.797 -12.391 1 94.25 222 TRP B CA 1
ATOM 4085 C C . TRP B 1 222 ? 13.875 -25.125 -12.852 1 94.25 222 TRP B C 1
ATOM 4087 O O . TRP B 1 222 ? 14.578 -25.953 -13.422 1 94.25 222 TRP B O 1
ATOM 4097 N N . ALA B 1 223 ? 12.641 -25.344 -12.516 1 96.19 223 ALA B N 1
ATOM 4098 C CA . ALA B 1 223 ? 11.836 -26.453 -13.008 1 96.19 223 ALA B CA 1
ATOM 4099 C C . ALA B 1 223 ? 10.555 -25.969 -13.664 1 96.19 223 ALA B C 1
ATOM 4101 O O . ALA B 1 223 ? 10.133 -24.828 -13.438 1 96.19 223 ALA B O 1
ATOM 4102 N N . ASP B 1 224 ? 10.023 -26.703 -14.539 1 95.56 224 ASP B N 1
ATOM 4103 C CA . ASP B 1 224 ? 8.68 -26.5 -15.062 1 95.56 224 ASP B CA 1
ATOM 4104 C C . ASP B 1 224 ? 7.887 -27.797 -15.078 1 95.56 224 ASP B C 1
ATOM 4106 O O . ASP B 1 224 ? 8.461 -28.875 -14.922 1 95.56 224 ASP B O 1
ATOM 4110 N N . LEU B 1 225 ? 6.648 -27.703 -15.125 1 96.5 225 LEU B N 1
ATOM 4111 C CA . LEU B 1 225 ? 5.793 -28.891 -15.039 1 96.5 225 LEU B CA 1
ATOM 4112 C C . LEU B 1 225 ? 6.008 -29.797 -16.234 1 96.5 225 LEU B C 1
ATOM 4114 O O . LEU B 1 225 ? 6.145 -31.016 -16.078 1 96.5 225 LEU B O 1
ATOM 4118 N N . ALA B 1 226 ? 6.074 -29.266 -17.375 1 92.94 226 ALA B N 1
ATOM 4119 C CA . ALA B 1 226 ? 6.254 -30.047 -18.594 1 92.94 226 ALA B CA 1
ATOM 4120 C C . ALA B 1 226 ? 7.547 -30.859 -18.531 1 92.94 226 ALA B C 1
ATOM 4122 O O . ALA B 1 226 ? 7.582 -32.031 -18.953 1 92.94 226 ALA B O 1
ATOM 4123 N N . GLY B 1 227 ? 8.539 -30.219 -18.047 1 91 227 GLY B N 1
ATOM 4124 C CA . GLY B 1 227 ? 9.828 -30.875 -17.938 1 91 227 GLY B CA 1
ATOM 4125 C C . GLY B 1 227 ? 9.812 -32.094 -17 1 91 227 GLY B C 1
ATOM 4126 O O . GLY B 1 227 ? 10.664 -32.969 -17.109 1 91 227 GLY B O 1
ATOM 4127 N N . GLU B 1 228 ? 8.867 -32.094 -16.125 1 92.12 228 GLU B N 1
ATOM 4128 C CA . GLU B 1 228 ? 8.742 -33.188 -15.18 1 92.12 228 GLU B CA 1
ATOM 4129 C C . GLU B 1 228 ? 7.703 -34.219 -15.656 1 92.12 228 GLU B C 1
ATOM 4131 O O . GLU B 1 228 ? 7.324 -35.125 -14.906 1 92.12 228 GLU B O 1
ATOM 4136 N N . GLY B 1 229 ? 7.25 -33.969 -16.812 1 90.62 229 GLY B N 1
ATOM 4137 C CA . GLY B 1 229 ? 6.305 -34.906 -17.422 1 90.62 229 GLY B CA 1
ATOM 4138 C C . GLY B 1 229 ? 4.867 -34.625 -17 1 90.62 229 GLY B C 1
ATOM 4139 O O . GLY B 1 229 ? 3.99 -35.469 -17.234 1 90.62 229 GLY B O 1
ATOM 4140 N N . ILE B 1 230 ? 4.723 -33.594 -16.312 1 86.69 230 ILE B N 1
ATOM 4141 C CA . ILE B 1 230 ? 3.385 -33.188 -15.898 1 86.69 230 ILE B CA 1
ATOM 4142 C C . ILE B 1 230 ? 2.836 -32.156 -16.875 1 86.69 230 ILE B C 1
ATOM 4144 O O . ILE B 1 230 ? 3.482 -31.125 -17.141 1 86.69 230 ILE B O 1
ATOM 4148 N N . ALA B 1 231 ? 1.631 -32.438 -17.375 1 83 231 ALA B N 1
ATOM 4149 C CA . ALA B 1 231 ? 1.182 -31.516 -18.422 1 83 231 ALA B CA 1
ATOM 4150 C C . ALA B 1 231 ? -0.27 -31.094 -18.203 1 83 231 ALA B C 1
ATOM 4152 O O . ALA B 1 231 ? -1.13 -31.344 -19.047 1 83 231 ALA B O 1
ATOM 4153 N N . PRO B 1 232 ? -0.482 -30.531 -17.141 1 86.75 232 PRO B N 1
ATOM 4154 C CA . PRO B 1 232 ? -1.823 -29.938 -17.062 1 86.75 232 PRO B CA 1
ATOM 4155 C C . PRO B 1 232 ? -2.008 -28.75 -18 1 86.75 232 PRO B C 1
ATOM 4157 O O . PRO B 1 232 ? -1.034 -28.078 -18.344 1 86.75 232 PRO B O 1
ATOM 4160 N N . SER B 1 233 ? -3.297 -28.641 -18.406 1 93.81 233 SER B N 1
ATOM 4161 C CA . SER B 1 233 ? -3.549 -27.391 -19.109 1 93.81 233 SER B CA 1
ATOM 4162 C C . SER B 1 233 ? -3.408 -26.188 -18.188 1 93.81 233 SER B C 1
ATOM 4164 O O . SER B 1 233 ? -3.668 -26.281 -16.984 1 93.81 233 SER B O 1
ATOM 4166 N N . ARG B 1 234 ? -2.963 -25.078 -18.672 1 96.94 234 ARG B N 1
ATOM 4167 C CA . ARG B 1 234 ? -2.824 -23.859 -17.891 1 96.94 234 ARG B CA 1
ATOM 4168 C C . ARG B 1 234 ? -4.164 -23.438 -17.281 1 96.94 234 ARG B C 1
ATOM 4170 O O . ARG B 1 234 ? -4.215 -22.922 -16.172 1 96.94 234 ARG B O 1
ATOM 4177 N N . SER B 1 235 ? -5.242 -23.703 -18.047 1 98 235 SER B N 1
ATOM 4178 C CA . SER B 1 235 ? -6.574 -23.359 -17.547 1 98 235 SER B CA 1
ATOM 4179 C C . SER B 1 235 ? -6.961 -24.234 -16.359 1 98 235 SER B C 1
ATOM 4181 O O . SER B 1 235 ? -7.531 -23.734 -15.383 1 98 235 SER B O 1
ATOM 4183 N N . GLU B 1 236 ? -6.656 -25.484 -16.469 1 97.19 236 GLU B N 1
ATOM 4184 C CA . GLU B 1 236 ? -6.93 -26.375 -15.352 1 97.19 236 GLU B CA 1
ATOM 4185 C C . GLU B 1 236 ? -6.094 -26 -14.133 1 97.19 236 GLU B C 1
ATOM 4187 O O . GLU B 1 236 ? -6.59 -26.016 -13 1 97.19 236 GLU B O 1
ATOM 4192 N N . LEU B 1 237 ? -4.852 -25.734 -14.391 1 98.25 237 LEU B N 1
ATOM 4193 C CA . LEU B 1 237 ? -3.971 -25.281 -13.32 1 98.25 237 LEU B CA 1
ATOM 4194 C C . LEU B 1 237 ? -4.523 -24.031 -12.664 1 98.25 237 LEU B C 1
ATOM 4196 O O . LEU B 1 237 ? -4.605 -23.953 -11.438 1 98.25 237 LEU B O 1
ATOM 4200 N N . ALA B 1 238 ? -4.926 -23.062 -13.469 1 98.69 238 ALA B N 1
ATOM 4201 C CA . ALA B 1 238 ? -5.488 -21.812 -12.969 1 98.69 238 ALA B CA 1
ATOM 4202 C C . ALA B 1 238 ? -6.723 -22.078 -12.117 1 98.69 238 ALA B C 1
ATOM 4204 O O . ALA B 1 238 ? -6.867 -21.5 -11.031 1 98.69 238 ALA B O 1
ATOM 4205 N N . ARG B 1 239 ? -7.555 -22.953 -12.602 1 98.31 239 ARG B N 1
ATOM 4206 C CA . ARG B 1 239 ? -8.781 -23.281 -11.883 1 98.31 239 ARG B CA 1
ATOM 4207 C C . ARG B 1 239 ? -8.469 -23.844 -10.5 1 98.31 239 ARG B C 1
ATOM 4209 O O . ARG B 1 239 ? -9.047 -23.406 -9.5 1 98.31 239 ARG B O 1
ATOM 4216 N N . ARG B 1 240 ? -7.578 -24.734 -10.453 1 98.31 240 ARG B N 1
ATOM 4217 C CA . ARG B 1 240 ? -7.25 -25.391 -9.188 1 98.31 240 ARG B CA 1
ATOM 4218 C C . ARG B 1 240 ? -6.586 -24.422 -8.227 1 98.31 240 ARG B C 1
ATOM 4220 O O . ARG B 1 240 ? -6.879 -24.422 -7.027 1 98.31 240 ARG B O 1
ATOM 4227 N N . VAL B 1 241 ? -5.695 -23.594 -8.734 1 98.75 241 VAL B N 1
ATOM 4228 C CA . VAL B 1 241 ? -5.012 -22.609 -7.906 1 98.75 241 VAL B CA 1
ATOM 4229 C C . VAL B 1 241 ? -6.031 -21.625 -7.324 1 98.75 241 VAL B C 1
ATOM 4231 O O . VAL B 1 241 ? -6.016 -21.344 -6.125 1 98.75 241 VAL B O 1
ATOM 4234 N N . LEU B 1 242 ? -6.945 -21.172 -8.156 1 98.81 242 LEU B N 1
ATOM 4235 C CA . LEU B 1 242 ? -7.953 -20.203 -7.715 1 98.81 242 LEU B CA 1
ATOM 4236 C C . LEU B 1 242 ? -8.859 -20.828 -6.652 1 98.81 242 LEU B C 1
ATOM 4238 O O . LEU B 1 242 ? -9.219 -20.156 -5.68 1 98.81 242 LEU B O 1
ATOM 4242 N N . GLU B 1 243 ? -9.211 -22.078 -6.832 1 98.44 243 GLU B N 1
ATOM 4243 C CA . GLU B 1 243 ? -10.039 -22.781 -5.848 1 98.44 243 GLU B CA 1
ATOM 4244 C C . GLU B 1 243 ? -9.344 -22.844 -4.488 1 98.44 243 GLU B C 1
ATOM 4246 O O . GLU B 1 243 ? -9.977 -22.594 -3.457 1 98.44 243 GLU B O 1
ATOM 4251 N N . HIS B 1 244 ? -8.125 -23.125 -4.484 1 98.69 244 HIS B N 1
ATOM 4252 C CA . HIS B 1 244 ? -7.375 -23.219 -3.238 1 98.69 244 HIS B CA 1
ATOM 4253 C C . HIS B 1 244 ? -7.16 -21.844 -2.613 1 98.69 244 HIS B C 1
ATOM 4255 O O . HIS B 1 244 ? -7.215 -21.703 -1.39 1 98.69 244 HIS B O 1
ATOM 4261 N N . LEU B 1 245 ? -6.914 -20.828 -3.455 1 98.75 245 LEU B N 1
ATOM 4262 C CA . LEU B 1 245 ? -6.785 -19.469 -2.938 1 98.75 245 LEU B CA 1
ATOM 4263 C C . LEU B 1 245 ? -8.094 -19.016 -2.307 1 98.75 245 LEU B C 1
ATOM 4265 O O . LEU B 1 245 ? -8.086 -18.422 -1.221 1 98.75 245 LEU B O 1
ATOM 4269 N N . ASP B 1 246 ? -9.227 -19.297 -2.984 1 98.38 246 ASP B N 1
ATOM 4270 C CA . ASP B 1 246 ? -10.531 -18.906 -2.463 1 98.38 246 ASP B CA 1
ATOM 4271 C C . ASP B 1 246 ? -10.781 -19.516 -1.084 1 98.38 246 ASP B C 1
ATOM 4273 O O . ASP B 1 246 ? -11.203 -18.812 -0.161 1 98.38 246 ASP B O 1
ATOM 4277 N N . ALA B 1 247 ? -10.5 -20.734 -0.939 1 97.94 247 ALA B N 1
ATOM 4278 C CA . ALA B 1 247 ? -10.719 -21.422 0.332 1 97.94 247 ALA B CA 1
ATOM 4279 C C . ALA B 1 247 ? -9.68 -21 1.368 1 97.94 247 ALA B C 1
ATOM 4281 O O . ALA B 1 247 ? -10.023 -20.703 2.516 1 97.94 247 ALA B O 1
ATOM 4282 N N . GLY B 1 248 ? -8.461 -21 0.972 1 98.56 248 GLY B N 1
ATOM 4283 C CA . GLY B 1 248 ? -7.371 -20.719 1.89 1 98.56 248 GLY B CA 1
ATOM 4284 C C . GLY B 1 248 ? -7.402 -19.312 2.436 1 98.56 248 GLY B C 1
ATOM 4285 O O . GLY B 1 248 ? -7.066 -19.078 3.598 1 98.56 248 GLY B O 1
ATOM 4286 N N . MET B 1 249 ? -7.816 -18.344 1.618 1 98.06 249 MET B N 1
ATOM 4287 C CA . MET B 1 249 ? -7.812 -16.953 2.055 1 98.06 249 MET B CA 1
ATOM 4288 C C . MET B 1 249 ? -8.906 -16.703 3.092 1 98.06 249 MET B C 1
ATOM 4290 O O . MET B 1 249 ? -8.75 -15.852 3.975 1 98.06 249 MET B O 1
ATOM 4294 N N . ARG B 1 250 ? -9.953 -17.438 2.994 1 96.75 250 ARG B N 1
ATOM 4295 C CA . ARG B 1 250 ? -10.969 -17.375 4.043 1 96.75 250 ARG B CA 1
ATOM 4296 C C . ARG B 1 250 ? -10.398 -17.844 5.383 1 96.75 250 ARG B C 1
ATOM 4298 O O . ARG B 1 250 ? -10.609 -17.188 6.41 1 96.75 250 ARG B O 1
ATOM 4305 N N . ASP B 1 251 ? -9.68 -18.953 5.324 1 97.12 251 ASP B N 1
ATOM 4306 C CA . ASP B 1 251 ? -9.039 -19.453 6.535 1 97.12 251 ASP B CA 1
ATOM 4307 C C . ASP B 1 251 ? -8.008 -18.453 7.066 1 97.12 251 ASP B C 1
ATOM 4309 O O . ASP B 1 251 ? -7.938 -18.219 8.273 1 97.12 251 ASP B O 1
ATOM 4313 N N . PHE B 1 252 ? -7.266 -17.875 6.199 1 97 252 PHE B N 1
ATOM 4314 C CA . PHE B 1 252 ? -6.207 -16.953 6.586 1 97 252 PHE B CA 1
ATOM 4315 C C . PHE B 1 252 ? -6.793 -15.695 7.227 1 97 252 PHE B C 1
ATOM 4317 O O . PHE B 1 252 ? -6.234 -15.172 8.195 1 97 252 PHE B O 1
ATOM 4324 N N . GLU B 1 253 ? -7.828 -15.234 6.66 1 93.69 253 GLU B N 1
ATOM 4325 C CA . GLU B 1 253 ? -8.469 -14.055 7.234 1 93.69 253 GLU B CA 1
ATOM 4326 C C . GLU B 1 253 ? -8.953 -14.328 8.656 1 93.69 253 GLU B C 1
ATOM 4328 O O . GLU B 1 253 ? -8.852 -13.461 9.531 1 93.69 253 GLU B O 1
ATOM 4333 N N . LEU B 1 254 ? -9.367 -15.5 8.883 1 90.94 254 LEU B N 1
ATOM 4334 C CA . LEU B 1 254 ? -9.961 -15.852 10.172 1 90.94 254 LEU B CA 1
ATOM 4335 C C . LEU B 1 254 ? -8.875 -16.156 11.195 1 90.94 254 LEU B C 1
ATOM 4337 O O . LEU B 1 254 ? -8.984 -15.758 12.359 1 90.94 254 LEU B O 1
ATOM 4341 N N . GLU B 1 255 ? -7.773 -16.859 10.734 1 92.69 255 GLU B N 1
ATOM 4342 C CA . GLU B 1 255 ? -6.871 -17.422 11.734 1 92.69 255 GLU B CA 1
ATOM 4343 C C . GLU B 1 255 ? -5.418 -17.062 11.438 1 92.69 255 GLU B C 1
ATOM 4345 O O . GLU B 1 255 ? -4.508 -17.5 12.148 1 92.69 255 GLU B O 1
ATOM 4350 N N . GLY B 1 256 ? -5.238 -16.328 10.477 1 92.94 256 GLY B N 1
ATOM 4351 C CA . GLY B 1 256 ? -3.869 -16 10.102 1 92.94 256 GLY B CA 1
ATOM 4352 C C . GLY B 1 256 ? -3.094 -17.203 9.594 1 92.94 256 GLY B C 1
ATOM 4353 O O . GLY B 1 256 ? -3.652 -18.062 8.914 1 92.94 256 GLY B O 1
ATOM 4354 N N . LEU B 1 257 ? -1.826 -17.203 9.891 1 94.94 257 LEU B N 1
ATOM 4355 C CA . LEU B 1 257 ? -0.918 -18.234 9.383 1 94.94 257 LEU B CA 1
ATOM 4356 C C . LEU B 1 257 ? -1.084 -19.531 10.156 1 94.94 257 LEU B C 1
ATOM 4358 O O . LEU B 1 257 ? -0.654 -20.594 9.688 1 94.94 257 LEU B O 1
ATOM 4362 N N . THR B 1 258 ? -1.683 -19.547 11.18 1 94.5 258 THR B N 1
ATOM 4363 C CA . THR B 1 258 ? -1.691 -20.625 12.156 1 94.5 258 THR B CA 1
ATOM 4364 C C . THR B 1 258 ? -2.072 -21.953 11.5 1 94.5 258 THR B C 1
ATOM 4366 O O . THR B 1 258 ? -1.34 -22.938 11.609 1 94.5 258 THR B O 1
ATOM 4369 N N . PRO B 1 259 ? -3.125 -22.016 10.75 1 96.75 259 PRO B N 1
ATOM 4370 C CA . PRO B 1 259 ? -3.518 -23.297 10.18 1 96.75 259 PRO B CA 1
ATOM 4371 C C . PRO B 1 259 ? -2.555 -23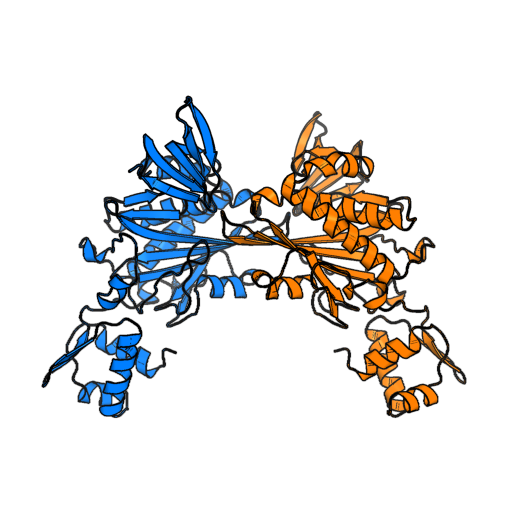.797 9.102 1 96.75 259 PRO B C 1
ATOM 4373 O O . PRO B 1 259 ? -2.619 -24.953 8.688 1 96.75 259 PRO B O 1
ATOM 4376 N N . PHE B 1 260 ? -1.674 -23 8.648 1 98.19 260 PHE B N 1
ATOM 4377 C CA . PHE B 1 260 ? -0.806 -23.344 7.527 1 98.19 260 PHE B CA 1
ATOM 4378 C C . PHE B 1 260 ? 0.581 -23.734 8.016 1 98.19 260 PHE B C 1
ATOM 4380 O O . PHE B 1 260 ? 1.375 -24.297 7.258 1 98.19 260 PHE B O 1
ATOM 4387 N N . VAL B 1 261 ? 0.876 -23.484 9.273 1 97.62 261 VAL B N 1
ATOM 4388 C CA . VAL B 1 261 ? 2.234 -23.625 9.789 1 97.62 261 VAL B CA 1
ATOM 4389 C C . VAL B 1 261 ? 2.684 -25.078 9.664 1 97.62 261 VAL B C 1
ATOM 4391 O O . VAL B 1 261 ? 3.729 -25.375 9.07 1 97.62 261 VAL B O 1
ATOM 4394 N N . ALA B 1 262 ? 1.896 -26 10.141 1 97.94 262 ALA B N 1
ATOM 4395 C CA . ALA B 1 262 ? 2.271 -27.406 10.094 1 97.94 262 ALA B CA 1
ATOM 4396 C C . ALA B 1 262 ? 2.402 -27.891 8.656 1 97.94 262 ALA B C 1
ATOM 4398 O O . ALA B 1 262 ? 3.297 -28.672 8.336 1 97.94 262 ALA B O 1
ATOM 4399 N N . ARG B 1 263 ? 1.505 -27.5 7.848 1 98.19 263 ARG B N 1
ATOM 4400 C CA . ARG B 1 263 ? 1.506 -27.891 6.441 1 98.19 263 ARG B CA 1
ATOM 4401 C C . ARG B 1 263 ? 2.725 -27.328 5.719 1 98.19 263 ARG B C 1
ATOM 4403 O O . ARG B 1 263 ? 3.281 -27.969 4.828 1 98.19 263 ARG B O 1
ATOM 4410 N N . TRP B 1 264 ? 3.133 -26.094 6.086 1 98.31 264 TRP B N 1
ATOM 4411 C CA . TRP B 1 264 ? 4.344 -25.5 5.535 1 98.31 264 TRP B CA 1
ATOM 4412 C C . TRP B 1 264 ? 5.582 -26.266 5.98 1 98.31 264 TRP B C 1
ATOM 4414 O O . TRP B 1 264 ? 6.434 -26.609 5.16 1 98.31 264 TRP B O 1
ATOM 4424 N N . LEU B 1 265 ? 5.633 -26.609 7.246 1 98.12 265 LEU B N 1
ATOM 4425 C CA . LEU B 1 265 ? 6.785 -27.297 7.816 1 98.12 265 LEU B CA 1
ATOM 4426 C C . LEU B 1 265 ? 6.965 -28.672 7.184 1 98.12 265 LEU B C 1
ATOM 4428 O O . LEU B 1 265 ? 8.094 -29.125 6.98 1 98.12 265 LEU B O 1
ATOM 4432 N N . ALA B 1 266 ? 5.891 -29.25 6.867 1 98 266 ALA B N 1
ATOM 4433 C CA . ALA B 1 266 ? 5.926 -30.578 6.246 1 98 266 ALA B CA 1
ATOM 4434 C C . ALA B 1 266 ? 6.562 -30.516 4.859 1 98 266 ALA B C 1
ATOM 4436 O O . ALA B 1 266 ? 6.977 -31.531 4.312 1 98 266 ALA B O 1
ATOM 4437 N N . ARG B 1 267 ? 6.641 -29.328 4.312 1 98.06 267 ARG B N 1
ATOM 4438 C CA . ARG B 1 267 ? 7.156 -29.156 2.961 1 98.06 267 ARG B CA 1
ATOM 4439 C C . ARG B 1 267 ? 8.461 -28.359 2.971 1 98.06 267 ARG B C 1
ATOM 4441 O O . ARG B 1 267 ? 8.961 -27.969 1.916 1 98.06 267 ARG B O 1
ATOM 4448 N N . ASP B 1 268 ? 9.023 -28.109 4.117 1 97.62 268 ASP B N 1
ATOM 4449 C CA . ASP B 1 268 ? 10.172 -27.234 4.273 1 97.62 268 ASP B CA 1
ATOM 4450 C C . ASP B 1 268 ? 11.406 -27.812 3.58 1 97.62 268 ASP B C 1
ATOM 4452 O O . ASP B 1 268 ? 11.961 -28.812 4.027 1 97.62 268 ASP B O 1
ATOM 4456 N N . GLN B 1 269 ? 11.867 -27.094 2.564 1 94.88 269 GLN B N 1
ATOM 4457 C CA . GLN B 1 269 ? 12.992 -27.531 1.742 1 94.88 269 GLN B CA 1
ATOM 4458 C C . GLN B 1 269 ? 14.273 -27.641 2.57 1 94.88 269 GLN B C 1
ATOM 4460 O O . GLN B 1 269 ? 15.133 -28.484 2.289 1 94.88 269 GLN B O 1
ATOM 4465 N N . PHE B 1 270 ? 14.367 -26.875 3.613 1 94.06 270 PHE B N 1
ATOM 4466 C CA . PHE B 1 270 ? 15.648 -26.766 4.297 1 94.06 270 PHE B CA 1
ATOM 4467 C C . PHE B 1 270 ? 15.516 -27.156 5.762 1 94.06 270 PHE B C 1
ATOM 4469 O O . PHE B 1 270 ? 16.328 -26.75 6.598 1 94.06 270 PHE B O 1
ATOM 4476 N N . ALA B 1 271 ? 14.555 -27.953 6.066 1 94.38 271 ALA B N 1
ATOM 4477 C CA . ALA B 1 271 ? 14.328 -28.375 7.445 1 94.38 271 ALA B CA 1
ATOM 4478 C C . ALA B 1 271 ? 15.578 -29 8.047 1 94.38 271 ALA B C 1
ATOM 4480 O O . ALA B 1 271 ? 16.094 -30 7.527 1 94.38 271 ALA B O 1
ATOM 4481 N N . ASP B 1 272 ? 16.031 -28.359 9.078 1 95 272 ASP B N 1
ATOM 4482 C CA . ASP B 1 272 ? 17.141 -28.859 9.883 1 95 272 ASP B CA 1
ATOM 4483 C C . ASP B 1 272 ? 18.406 -29.031 9.047 1 95 272 ASP B C 1
ATOM 4485 O O . ASP B 1 272 ? 19.172 -29.969 9.25 1 95 272 ASP B O 1
ATOM 4489 N N . THR B 1 273 ? 18.562 -28.234 8.086 1 95 273 THR B N 1
ATOM 4490 C CA . THR B 1 273 ? 19.75 -28.281 7.227 1 95 273 THR B CA 1
ATOM 4491 C C . THR B 1 273 ? 20.594 -27.016 7.402 1 95 273 THR B C 1
ATOM 4493 O O . THR B 1 273 ? 20.062 -25.938 7.691 1 95 273 THR B O 1
ATOM 4496 N N . PRO B 1 274 ? 21.922 -27.203 7.262 1 94.81 274 PRO B N 1
ATOM 4497 C CA . PRO B 1 274 ? 22.766 -26 7.266 1 94.81 274 PRO B CA 1
ATOM 4498 C C . PRO B 1 274 ? 22.484 -25.078 6.086 1 94.81 274 PRO B C 1
ATOM 4500 O O . PRO B 1 274 ? 22.391 -25.531 4.945 1 94.81 274 PRO B O 1
ATOM 4503 N N . VAL B 1 275 ? 22.234 -23.828 6.426 1 94.25 275 VAL B N 1
ATOM 4504 C CA . VAL B 1 275 ? 21.922 -22.844 5.391 1 94.25 275 VAL B CA 1
ATOM 4505 C C . VAL B 1 275 ? 22.672 -21.547 5.668 1 94.25 275 VAL B C 1
ATOM 4507 O O . VAL B 1 275 ? 23.312 -21.406 6.715 1 94.25 275 VAL B O 1
ATOM 4510 N N . LYS B 1 276 ? 22.719 -20.703 4.719 1 91.88 276 LYS B N 1
ATOM 4511 C CA . LYS B 1 276 ? 23.172 -19.328 4.879 1 91.88 276 LYS B CA 1
ATOM 4512 C C . LYS B 1 276 ? 22.062 -18.328 4.492 1 91.88 276 LYS B C 1
ATOM 4514 O O . LYS B 1 276 ? 21.344 -18.562 3.525 1 91.88 276 LYS B O 1
ATOM 4519 N N . LEU B 1 277 ? 21.875 -17.422 5.355 1 88.38 277 LEU B N 1
ATOM 4520 C CA . LEU B 1 277 ? 20.953 -16.312 5.09 1 88.38 277 LEU B CA 1
ATOM 4521 C C . LEU B 1 277 ? 21.719 -15.078 4.617 1 88.38 277 LEU B C 1
ATOM 4523 O O . LEU B 1 277 ? 22.641 -14.617 5.293 1 88.38 277 LEU B O 1
ATOM 4527 N N . LEU B 1 278 ? 21.281 -14.664 3.486 1 83.88 278 LEU B N 1
ATOM 4528 C CA . LEU B 1 278 ? 21.922 -13.477 2.928 1 83.88 278 LEU B CA 1
ATOM 4529 C C . LEU B 1 278 ? 21.125 -12.227 3.25 1 83.88 278 LEU B C 1
ATOM 4531 O O . LEU B 1 278 ? 19.938 -12.133 2.893 1 83.88 278 LEU B O 1
ATOM 4535 N N . LEU B 1 279 ? 21.672 -11.289 4.02 1 76.06 279 LEU B N 1
ATOM 4536 C CA . LEU B 1 279 ? 21.109 -9.984 4.363 1 76.06 279 LEU B CA 1
ATOM 4537 C C . LEU B 1 279 ? 21.906 -8.859 3.732 1 76.06 279 LEU B C 1
ATOM 4539 O O . LEU B 1 279 ? 22.828 -8.32 4.359 1 76.06 279 LEU B O 1
ATOM 4543 N N . GLY B 1 280 ? 21.453 -8.453 2.555 1 68.44 280 GLY B N 1
ATOM 4544 C CA . GLY B 1 280 ? 22.328 -7.508 1.867 1 68.44 280 GLY B CA 1
ATOM 4545 C C . GLY B 1 280 ? 23.734 -8.047 1.643 1 68.44 280 GLY B C 1
ATOM 4546 O O . GLY B 1 280 ? 23.906 -9.07 0.985 1 68.44 280 GLY B O 1
ATOM 4547 N N . ASN B 1 281 ? 24.625 -7.348 2.311 1 74.44 281 ASN B N 1
ATOM 4548 C CA . ASN B 1 281 ? 26.016 -7.77 2.154 1 74.44 281 ASN B CA 1
ATOM 4549 C C . ASN B 1 281 ? 26.469 -8.68 3.297 1 74.44 281 ASN B C 1
ATOM 4551 O O . ASN B 1 281 ? 27.609 -9.133 3.33 1 74.44 281 ASN B O 1
ATOM 4555 N N . GLN B 1 282 ? 25.547 -8.984 4.133 1 80.75 282 GLN B N 1
ATOM 4556 C CA . GLN B 1 282 ? 25.875 -9.828 5.277 1 80.75 282 GLN B CA 1
ATOM 4557 C C . GLN B 1 282 ? 25.312 -11.234 5.102 1 80.75 282 GLN B C 1
ATOM 4559 O O . GLN B 1 282 ? 24.297 -11.422 4.438 1 80.75 282 GLN B O 1
ATOM 4564 N N . GLU B 1 283 ? 26.141 -12.164 5.609 1 88 283 GLU B N 1
ATOM 4565 C CA . GLU B 1 283 ? 25.719 -13.562 5.605 1 88 283 GLU B CA 1
ATOM 4566 C C . GLU B 1 283 ? 25.609 -14.109 7.027 1 88 283 GLU B C 1
ATOM 4568 O O . GLU B 1 283 ? 26.469 -13.828 7.871 1 88 283 GLU B O 1
ATOM 4573 N N . VAL B 1 284 ? 24.578 -14.789 7.27 1 88.88 284 VAL B N 1
ATOM 4574 C CA . VAL B 1 284 ? 24.391 -15.469 8.555 1 88.88 284 VAL B CA 1
ATOM 4575 C C . VAL B 1 284 ? 24.281 -16.969 8.336 1 88.88 284 VAL B C 1
ATOM 4577 O O . VAL B 1 284 ? 23.391 -17.438 7.609 1 88.88 284 VAL B O 1
ATOM 4580 N N . ILE B 1 285 ? 25.188 -17.656 8.953 1 92.94 285 ILE B N 1
ATOM 4581 C CA . ILE B 1 285 ? 25.219 -19.109 8.773 1 92.94 285 ILE B CA 1
ATOM 4582 C C . ILE B 1 285 ? 24.578 -19.781 9.977 1 92.94 285 ILE B C 1
ATOM 4584 O O . ILE B 1 285 ? 24.766 -19.375 11.117 1 92.94 285 ILE B O 1
ATOM 4588 N N . GLY B 1 286 ? 23.812 -20.875 9.672 1 94.56 286 GLY B N 1
ATOM 4589 C CA . GLY B 1 286 ? 23.172 -21.656 10.727 1 94.56 286 GLY B CA 1
ATOM 4590 C C . GLY B 1 286 ? 22.375 -22.828 10.195 1 94.56 286 GLY B C 1
ATOM 4591 O O . GLY B 1 286 ? 22.531 -23.234 9.047 1 94.56 286 GLY B O 1
ATOM 4592 N N . VAL B 1 287 ? 21.672 -23.375 11.109 1 96.19 287 VAL B N 1
ATOM 4593 C CA . VAL B 1 287 ? 20.797 -24.484 10.742 1 96.19 287 VAL B CA 1
ATOM 4594 C C . VAL B 1 287 ? 19.344 -24 10.734 1 96.19 287 VAL B C 1
ATOM 4596 O O . VAL B 1 287 ? 18.875 -23.422 11.711 1 96.19 287 VAL B O 1
ATOM 4599 N N . ALA B 1 288 ? 18.672 -24.297 9.609 1 95 288 ALA B N 1
ATOM 4600 C CA . ALA B 1 288 ? 17.266 -23.891 9.5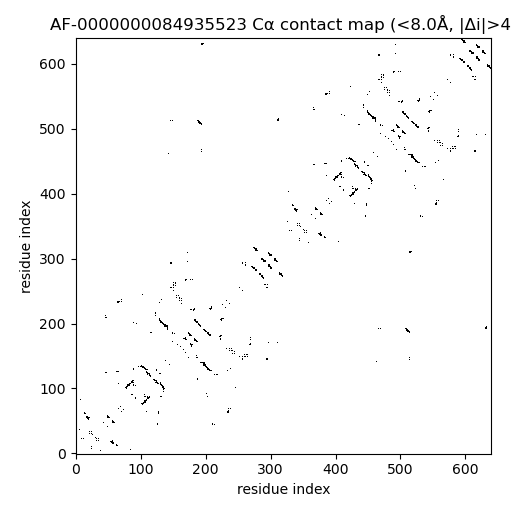16 1 95 288 ALA B CA 1
ATOM 4601 C C . ALA B 1 288 ? 16.391 -24.75 10.43 1 95 288 ALA B C 1
ATOM 4603 O O . ALA B 1 288 ? 16.484 -25.984 10.406 1 95 288 ALA B O 1
ATOM 4604 N N . ARG B 1 289 ? 15.602 -24.031 11.203 1 96.06 289 ARG B N 1
ATOM 4605 C CA . ARG B 1 289 ? 14.75 -24.734 12.156 1 96.06 289 ARG B CA 1
ATOM 4606 C C . ARG B 1 289 ? 13.273 -24.438 11.898 1 96.06 289 ARG B C 1
ATOM 4608 O O . ARG B 1 289 ? 12.477 -24.375 12.828 1 96.06 289 ARG B O 1
ATOM 4615 N N . GLY B 1 290 ? 12.953 -24.172 10.625 1 95.75 290 GLY B N 1
ATOM 4616 C CA . GLY B 1 290 ? 11.57 -23.938 10.266 1 95.75 290 GLY B CA 1
ATOM 4617 C C . GLY B 1 290 ? 11.148 -22.484 10.469 1 95.75 290 GLY B C 1
ATOM 4618 O O . GLY B 1 290 ? 11.93 -21.562 10.234 1 95.75 290 GLY B O 1
ATOM 4619 N N . ILE B 1 291 ? 9.781 -22.297 10.727 1 94.56 291 ILE B N 1
ATOM 4620 C CA . ILE B 1 291 ? 9.219 -20.969 10.875 1 94.56 291 ILE B CA 1
ATOM 4621 C C . ILE B 1 291 ? 8.445 -20.875 12.195 1 94.56 291 ILE B C 1
ATOM 4623 O O . ILE B 1 291 ? 7.977 -21.891 12.711 1 94.56 291 ILE B O 1
ATOM 4627 N N . ASP B 1 292 ? 8.367 -19.734 12.742 1 90.75 292 ASP B N 1
ATOM 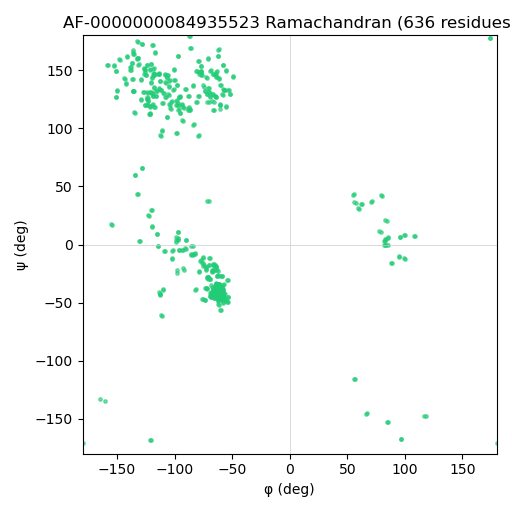4628 C CA . ASP B 1 292 ? 7.516 -19.547 13.914 1 90.75 292 ASP B CA 1
ATOM 4629 C C . ASP B 1 292 ? 6.086 -19.203 13.5 1 90.75 292 ASP B C 1
ATOM 4631 O O . ASP B 1 292 ? 5.781 -19.125 12.305 1 90.75 292 ASP B O 1
ATOM 4635 N N . PRO B 1 293 ? 5.195 -19.016 14.484 1 86.5 293 PRO B N 1
ATOM 4636 C CA . PRO B 1 293 ? 3.781 -18.797 14.164 1 86.5 293 PRO B CA 1
ATOM 4637 C C . PRO B 1 293 ? 3.541 -17.5 13.383 1 86.5 293 PRO B C 1
ATOM 4639 O O . PRO B 1 293 ? 2.486 -17.344 12.766 1 86.5 293 PRO B O 1
ATOM 4642 N N . GLN B 1 294 ? 4.473 -16.594 13.43 1 81.56 294 GLN B N 1
ATOM 4643 C CA . GLN B 1 294 ? 4.336 -15.336 12.695 1 81.56 294 GLN B CA 1
ATOM 4644 C C . GLN B 1 294 ? 4.977 -15.43 11.312 1 81.56 294 GLN B C 1
ATOM 4646 O O . GLN B 1 294 ? 4.879 -14.5 10.516 1 81.56 294 GLN B O 1
ATOM 4651 N N . GLY B 1 295 ? 5.617 -16.516 11.016 1 90.06 295 GLY B N 1
ATOM 4652 C CA . GLY B 1 295 ? 6.191 -16.75 9.703 1 90.06 295 GLY B CA 1
ATOM 4653 C C . GLY B 1 295 ? 7.656 -16.375 9.617 1 90.06 295 GLY B C 1
ATOM 4654 O O . GLY B 1 295 ? 8.25 -16.406 8.531 1 90.06 295 GLY B O 1
ATOM 4655 N N . HIS B 1 296 ? 8.227 -16.031 10.719 1 88.94 296 HIS B N 1
ATOM 4656 C CA . HIS B 1 296 ? 9.664 -15.758 10.734 1 88.94 296 HIS B CA 1
ATOM 4657 C C . HIS B 1 296 ? 10.469 -17.047 10.594 1 88.94 296 HIS B C 1
ATOM 4659 O O . HIS B 1 296 ? 10.102 -18.078 11.148 1 88.94 296 HIS B O 1
ATOM 4665 N N . LEU B 1 297 ? 11.57 -16.875 9.867 1 92.56 297 LEU B N 1
ATOM 4666 C CA . LEU B 1 297 ? 12.492 -18 9.789 1 92.56 297 LEU B CA 1
ATOM 4667 C C . LEU B 1 297 ? 13.258 -18.172 11.102 1 92.56 297 LEU B C 1
ATOM 4669 O O . LEU B 1 297 ? 13.75 -17.188 11.672 1 92.56 297 LEU B O 1
ATOM 4673 N N . LEU B 1 298 ? 13.305 -19.375 11.57 1 94.75 298 LEU B N 1
ATOM 4674 C CA . LEU B 1 298 ? 14.109 -19.719 12.742 1 94.75 298 LEU B CA 1
ATOM 4675 C C . LEU B 1 298 ? 15.445 -20.328 12.32 1 94.75 298 LEU B C 1
ATOM 4677 O O . LEU B 1 298 ? 15.484 -21.344 11.641 1 94.75 298 LEU B O 1
ATOM 4681 N N . LEU B 1 299 ? 16.531 -19.641 12.742 1 94.25 299 LEU B N 1
ATOM 4682 C CA . LEU B 1 299 ? 17.875 -20.078 12.398 1 94.25 299 LEU B CA 1
ATOM 4683 C C . LEU B 1 299 ? 18.688 -20.344 13.656 1 94.25 299 LEU B C 1
ATOM 4685 O O . LEU B 1 299 ? 18.891 -19.453 14.477 1 94.25 299 LEU B O 1
ATOM 4689 N N . ALA B 1 300 ? 19.125 -21.531 13.812 1 96.19 300 ALA B N 1
ATOM 4690 C CA . ALA B 1 300 ? 20.031 -21.859 14.906 1 96.19 300 ALA B CA 1
ATOM 4691 C C . ALA B 1 300 ? 21.469 -21.484 14.555 1 96.19 300 ALA B C 1
ATOM 4693 O O . ALA B 1 300 ? 22.047 -22.047 13.617 1 96.19 300 ALA B O 1
ATOM 4694 N N . LEU B 1 301 ? 22.031 -20.672 15.375 1 95.25 301 LEU B N 1
ATOM 4695 C CA . LEU B 1 301 ? 23.391 -20.219 15.141 1 95.25 301 LEU B CA 1
ATOM 4696 C C . LEU B 1 301 ? 24.406 -21.203 15.727 1 95.25 301 LEU B C 1
ATOM 4698 O O . LEU B 1 301 ? 24.031 -22.109 16.484 1 95.25 301 LEU B O 1
ATOM 4702 N N . PRO B 1 302 ? 25.625 -20.953 15.352 1 93.94 302 PRO B N 1
ATOM 4703 C CA . PRO B 1 302 ? 26.656 -21.859 15.852 1 93.94 302 PRO B CA 1
ATOM 4704 C C . PRO B 1 302 ? 26.766 -21.875 17.375 1 93.94 302 PRO B C 1
ATOM 4706 O O . PRO B 1 302 ? 27.125 -22.891 17.969 1 93.94 302 PRO B O 1
ATOM 4709 N N . ASP B 1 303 ? 26.406 -20.797 17.969 1 95.06 303 ASP B N 1
ATOM 4710 C CA . ASP B 1 303 ? 26.516 -20.719 19.422 1 95.06 303 ASP B CA 1
ATOM 4711 C C . ASP B 1 303 ? 25.297 -21.328 20.109 1 95.06 303 ASP B C 1
ATOM 4713 O O . ASP B 1 303 ? 25.203 -21.328 21.344 1 95.06 303 ASP B O 1
ATOM 4717 N N . GLY B 1 304 ? 24.391 -21.766 19.344 1 92.06 304 GLY B N 1
ATOM 4718 C CA . GLY B 1 304 ? 23.219 -22.453 19.875 1 92.06 304 GLY B CA 1
ATOM 4719 C C . GLY B 1 304 ? 22 -21.578 19.984 1 92.06 304 GLY B C 1
ATOM 4720 O O . GLY B 1 304 ? 20.875 -22.062 20.141 1 92.06 304 GLY B O 1
ATOM 4721 N N . THR B 1 305 ? 22.234 -20.344 19.828 1 95.56 305 THR B N 1
ATOM 4722 C CA . THR B 1 305 ? 21.109 -19.406 19.906 1 95.56 305 THR B CA 1
ATOM 4723 C C . THR B 1 305 ? 20.266 -19.484 18.641 1 95.56 305 THR B C 1
ATOM 4725 O O . THR B 1 305 ? 20.797 -19.594 17.531 1 95.56 305 THR B O 1
ATOM 4728 N N . VAL B 1 306 ? 18.938 -19.5 18.891 1 94.69 306 VAL B N 1
ATOM 4729 C CA . VAL B 1 306 ? 18.016 -19.469 17.766 1 94.69 306 VAL B CA 1
ATOM 4730 C C . VAL B 1 306 ? 17.562 -18.031 17.5 1 94.69 306 VAL B C 1
ATOM 4732 O O . VAL B 1 306 ? 17.031 -17.375 18.391 1 94.69 306 VAL B O 1
ATOM 4735 N N . LYS B 1 307 ? 17.828 -17.547 16.328 1 92.25 307 LYS B N 1
ATOM 4736 C CA . LYS B 1 307 ? 17.438 -16.203 15.922 1 92.25 307 LYS B CA 1
ATOM 4737 C C . LYS B 1 307 ? 16.25 -16.234 14.953 1 92.25 307 LYS B C 1
ATOM 4739 O O . LYS B 1 307 ? 16.109 -17.172 14.164 1 92.25 307 LYS B O 1
ATOM 4744 N N . ARG B 1 308 ? 15.375 -15.242 15.023 1 90.81 308 ARG B N 1
ATOM 4745 C CA . ARG B 1 308 ? 14.219 -15.094 14.141 1 90.81 308 ARG B CA 1
ATOM 4746 C C . ARG B 1 308 ? 14.492 -14.047 13.062 1 90.81 308 ARG B C 1
ATOM 4748 O O . ARG B 1 308 ? 15.047 -12.984 13.344 1 90.81 308 ARG B O 1
ATOM 4755 N N . PHE B 1 309 ? 14.156 -14.414 11.812 1 84.25 309 PHE B N 1
ATOM 4756 C CA . PHE B 1 309 ? 14.328 -13.484 10.703 1 84.25 309 PHE B CA 1
ATOM 4757 C C . PHE B 1 309 ? 13.008 -13.266 9.969 1 84.25 309 PHE B C 1
ATOM 4759 O O . PHE B 1 309 ? 12.289 -14.219 9.68 1 84.25 309 PHE B O 1
ATOM 4766 N N . ALA B 1 310 ? 12.672 -12.008 9.859 1 76.94 310 ALA B N 1
ATOM 4767 C CA . ALA B 1 310 ? 11.492 -11.664 9.062 1 76.94 310 ALA B CA 1
ATOM 4768 C C . ALA B 1 310 ? 11.836 -11.617 7.574 1 76.94 310 ALA B C 1
ATOM 4770 O O . ALA B 1 310 ? 13.008 -11.492 7.203 1 76.94 310 ALA B O 1
ATOM 4771 N N . GLY B 1 311 ? 10.812 -11.953 6.707 1 64.81 311 GLY B N 1
ATOM 4772 C CA . GLY B 1 311 ? 10.969 -11.93 5.262 1 64.81 311 GLY B CA 1
ATOM 4773 C C . GLY B 1 311 ? 11.328 -10.555 4.723 1 64.81 311 GLY B C 1
ATOM 4774 O O . GLY B 1 311 ? 11.07 -9.547 5.375 1 64.81 311 GLY B O 1
ATOM 4775 N N . GLY B 1 312 ? 12.531 -10.281 4.07 1 58.03 312 GLY B N 1
ATOM 4776 C CA . GLY B 1 312 ? 13.07 -9.094 3.436 1 58.03 312 GLY B CA 1
ATOM 4777 C C . GLY B 1 312 ? 14.195 -9.391 2.461 1 58.03 312 GLY B C 1
ATOM 4778 O O . GLY B 1 312 ? 14.062 -10.266 1.598 1 58.03 312 GLY B O 1
ATOM 4779 N N . GLU B 1 313 ? 15.031 -8.57 2.719 1 58.22 313 GLU B N 1
ATOM 4780 C CA . GLU B 1 313 ? 16.188 -8.688 1.829 1 58.22 313 GLU B CA 1
ATOM 4781 C C . GLU B 1 313 ? 16.984 -9.945 2.131 1 58.22 313 GLU B C 1
ATOM 4783 O O . GLU B 1 313 ? 18.219 -9.93 2.098 1 58.22 313 GLU B O 1
ATOM 4788 N N . LEU B 1 314 ? 16.109 -10.992 2.459 1 69.06 314 LEU B N 1
ATOM 4789 C CA . LEU B 1 314 ? 16.859 -12.188 2.838 1 69.06 314 LEU B CA 1
ATOM 4790 C C . LEU B 1 314 ? 16.641 -13.305 1.815 1 69.06 314 LEU B C 1
ATOM 4792 O O . LEU B 1 314 ? 15.57 -13.398 1.214 1 69.06 314 LEU B O 1
ATOM 4796 N N . SER B 1 315 ? 17.719 -13.906 1.469 1 72 315 SER B N 1
ATOM 4797 C CA . SER B 1 315 ? 17.688 -15.117 0.657 1 72 315 SER B CA 1
ATOM 4798 C C . SER B 1 315 ? 18.25 -16.312 1.42 1 72 315 SER B C 1
ATOM 4800 O O . SER B 1 315 ? 19.312 -16.203 2.037 1 72 315 SER B O 1
ATOM 4802 N N . LEU B 1 316 ? 17.5 -17.359 1.464 1 77 316 LEU B N 1
ATOM 4803 C CA . LEU B 1 316 ? 17.906 -18.625 2.09 1 77 316 LEU B CA 1
ATOM 4804 C C . LEU B 1 316 ? 18.562 -19.547 1.072 1 77 316 LEU B C 1
ATOM 4806 O O . LEU B 1 316 ? 17.984 -19.828 0.017 1 77 316 LEU B O 1
ATOM 4810 N N . ARG B 1 317 ? 19.828 -19.859 1.313 1 77.75 317 ARG B N 1
ATOM 4811 C CA . ARG B 1 317 ? 20.562 -20.766 0.437 1 77.75 317 ARG B CA 1
ATOM 4812 C C . ARG B 1 317 ? 21.172 -21.922 1.228 1 77.75 317 ARG B C 1
ATOM 4814 O O . ARG B 1 317 ? 21.453 -21.781 2.42 1 77.75 317 ARG B O 1
ATOM 4821 N N . PRO B 1 318 ? 21.312 -23.062 0.526 1 74.62 318 PRO B N 1
ATOM 4822 C CA . PRO B 1 318 ? 22.078 -24.125 1.195 1 74.62 318 PRO B CA 1
ATOM 4823 C C . PRO B 1 318 ? 23.516 -23.719 1.493 1 74.62 318 PRO B C 1
ATOM 4825 O O . PRO B 1 318 ? 24.109 -22.938 0.745 1 74.62 318 PRO B O 1
ATOM 4828 N N . ARG B 1 319 ? 23.938 -24.203 2.693 1 73.19 319 ARG B N 1
ATOM 4829 C CA . ARG B 1 319 ? 25.344 -23.969 2.982 1 73.19 319 ARG B CA 1
ATOM 4830 C C . ARG B 1 319 ? 26.25 -24.734 2.025 1 73.19 319 ARG B C 1
ATOM 4832 O O . ARG B 1 319 ? 25.984 -25.906 1.729 1 73.19 319 ARG B O 1
ATOM 4839 N N . ASP B 1 320 ? 27.172 -23.938 1.289 1 63.41 320 ASP B N 1
ATOM 4840 C CA . ASP B 1 320 ? 28.141 -24.625 0.423 1 63.41 320 ASP B CA 1
ATOM 4841 C C . ASP B 1 320 ? 28.891 -25.703 1.188 1 63.41 320 ASP B C 1
ATOM 4843 O O . ASP B 1 320 ? 29.109 -25.578 2.395 1 63.41 320 ASP B O 1
#

Nearest PDB structures (foldseek):
  2ewn-assembly1_B  TM=9.467E-01  e=1.984E-41  Escherichia coli
  6apw-assembly1_A  TM=7.234E-01  e=6.023E-27  Staphylococcus aureus
  4op0-assembly2_B  TM=8.779E-01  e=1.770E-22  Mycobacterium tuberculosis H37Rv
  6aqq-assembly1_A  TM=7.052E-01  e=1.097E-24  Staphylococcus aureus
  4xtw-assembly2_B  TM=8.752E-01  e=4.131E-22  Mycobacterium tuberculosis

Foldseek 3Di:
DCDPLLVVVLVVQQQQAFDALVRSCVVSVHDSVVSVVSVVVLVVLQWAKDQDPPGHIHTPHHFQDADCVLLVQVVDPFHEAEEAEEQAQLVVCVVVQVPGDALYKYWYQFHNNADDPPGDHDHTGGRFKTKMKGKHKQFQADLLCFLVLLLLQLLLVVLVVVLPQDQWFDEPDFFIDHVRFTFKGKDWDWADDPPGIIMIMIIIIGGAHHRPVCVVVDPGGHDHQVNVVHHDRSSSSSNSSSVSCSVSVVVCSVPNCQVCQVSNQVRHPQDQAWKWKDDPPDIATFGWHGADSRGWTWGQHPVGDTDTHGDDPIDIGHDD/DCDPLLVVLLVVQQQQAFDALVRSCVVSVHDSVVSVVSVVVLVVLQWAKDQDPPGHIHTPHHFQDADCVLLVQVVDPFHEAEEAEEQAQLVVCVVVQVPGDALYKYWYQFHNNADDPPGDHDHTGGRFKTKMKGKDKQFQADLLCFLVLLLLQLLLVVLVVVLPQDQWFDEPDFFIDRVRFTFKGKDWDWADDPPGIIMIMIIIIGGAHHRPVCVVVDPGGHDHQVNVVHHDRSSSSSNSSSVSCSVSVVVCSVPNCQVCQVSNQVRHPQDQAWKWKDDPPDIATFGWHGADSSGWTWGQHPVRDTDTHGDDPIDIGHDD